Protein AF-A0ABD6DL73-F1 (afdb_monomer_lite)

Organism: NCBI:txid755306

Secondary structure (DSSP, 8-state):
--HHHHHHHHHHHHHHHHHHHHHHHHHHHHHTS-HHHHHHHHHHHHHHHTT--HHHHHHHHT--HHHHHHHHHHHHHHHHS--SSS-HHHHHHHHHHHTS---HHHHHHTSSS-HHHHHHHHHHHHHHHHHHS-GGG----S---S--SPPHHHHHHHHHHHSSHHHHHHHHHHHS-----------HHHHHHHHHHHHHHHHHHHHSEES---TTT--TTT-EE-HHHHHHHHHHHHHHHHHHHHHT-HHHHHHHHHHHHHHHHHHTT-HHHHHHHHHHHHHHHHHHHHHH-TT----TTS---HHHHHHHHHHHHHHTT---B-TTT-SBPHHHHHHHHHHHHHHHT-TT---SHHHHHHHHHHHHHHHHHHHHHTT-

pLDDT: mean 73.39, std 17.97, range [32.84, 97.62]

Radius of gyration: 24.27 Å; chains: 1; bounding box: 55×53×71 Å

Sequence (380 aa):
MTDGRETENQAMSDALEFYHNLIEKRESAREMFEFDWCLTIRKAGKMYRDGESTRNIAEELDIDRDKAEEAMTVSHLIYRDPPDDVSSRGLLAGYRFFVDNYDVEDLAADSERAAEKYKEDIQEFVGSVYQKHDVEQTDPGPPSDEYKGKSPSQVAWKTILQSDVPSALDEIVEATRVSPVELDIDFAPLIRALEKYEDEVNQALQQSIQNFDPPDSYDPDQTVVDQFAKQTGKRSLRKFIQELEELNDEPIQGFLERLHRGLGAYESGDYLLACFVFISVQDGLMTTLCIRRDEMKRGKDGYFTPQQRKTALENSYEELDREFRDLETDEVIPHLDDFLDHRDHIMHGHLDSFFDENIATIALLFLVFTLFTVLEWSNE

Structure (mmCIF, N/CA/C/O backbone):
data_AF-A0ABD6DL73-F1
#
_entry.id   AF-A0ABD6DL73-F1
#
loop_
_atom_site.group_PDB
_atom_site.id
_atom_site.type_symbol
_atom_site.label_atom_id
_atom_site.label_alt_id
_atom_site.label_comp_id
_atom_site.label_asym_id
_atom_site.label_entity_id
_atom_site.label_seq_id
_atom_site.pdbx_PDB_ins_code
_atom_site.Cartn_x
_atom_site.Cartn_y
_atom_site.Cartn_z
_atom_site.occupancy
_atom_site.B_iso_or_equiv
_atom_site.auth_seq_id
_atom_site.auth_comp_id
_atom_site.auth_asym_id
_atom_site.auth_atom_id
_atom_site.pdbx_PDB_model_num
ATOM 1 N N . MET A 1 1 ? 26.332 35.984 -1.446 1.00 44.47 1 MET A N 1
ATOM 2 C CA . MET A 1 1 ? 26.169 34.511 -1.496 1.00 44.47 1 MET A CA 1
ATOM 3 C C . MET A 1 1 ? 26.175 33.891 -0.091 1.00 44.47 1 MET A C 1
ATOM 5 O O . MET A 1 1 ? 26.685 32.796 0.084 1.00 44.47 1 MET A O 1
ATOM 9 N N . THR A 1 2 ? 25.613 34.560 0.916 1.00 45.12 2 THR A N 1
ATOM 10 C CA . THR A 1 2 ? 25.557 34.064 2.309 1.00 45.12 2 THR A CA 1
ATOM 11 C C . THR A 1 2 ? 24.128 33.975 2.852 1.00 45.12 2 THR A C 1
ATOM 13 O O . THR A 1 2 ? 23.915 33.304 3.844 1.00 45.12 2 THR A O 1
ATOM 16 N N . ASP A 1 3 ? 23.156 34.566 2.154 1.00 44.53 3 ASP A N 1
ATOM 17 C CA . ASP A 1 3 ? 21.773 34.753 2.623 1.00 44.53 3 ASP A CA 1
ATOM 18 C C . ASP A 1 3 ? 20.882 33.499 2.449 1.00 44.53 3 ASP A C 1
ATOM 20 O O . ASP A 1 3 ? 19.989 33.244 3.246 1.00 44.53 3 ASP A O 1
ATOM 24 N N . GLY A 1 4 ? 21.166 32.654 1.445 1.00 35.94 4 GLY A N 1
ATOM 25 C CA . GLY A 1 4 ? 20.386 31.431 1.170 1.00 35.94 4 GLY A CA 1
ATOM 26 C C . GLY A 1 4 ? 20.707 30.236 2.079 1.00 35.94 4 GLY A C 1
ATOM 27 O O . GLY A 1 4 ? 19.854 29.395 2.317 1.00 35.94 4 GLY A O 1
ATOM 28 N N . ARG A 1 5 ? 21.925 30.172 2.639 1.00 34.94 5 ARG A N 1
ATOM 29 C CA . ARG A 1 5 ? 22.335 29.075 3.541 1.00 34.94 5 ARG A CA 1
ATOM 30 C C . ARG A 1 5 ? 21.818 29.244 4.969 1.00 34.94 5 ARG A C 1
ATOM 32 O O . ARG A 1 5 ? 21.689 28.260 5.686 1.00 34.94 5 ARG A O 1
ATOM 39 N N . GLU A 1 6 ? 21.568 30.478 5.405 1.00 40.66 6 GLU A N 1
ATOM 40 C CA . GLU A 1 6 ? 21.002 30.747 6.735 1.00 40.66 6 GLU A CA 1
ATOM 41 C C . GLU A 1 6 ? 19.493 30.465 6.765 1.00 40.66 6 GLU A C 1
ATOM 43 O O . GLU A 1 6 ? 18.989 29.962 7.765 1.00 40.66 6 GLU A O 1
ATOM 48 N N . THR A 1 7 ? 18.789 30.686 5.650 1.00 41.81 7 THR A N 1
ATOM 49 C CA . THR A 1 7 ? 17.356 30.382 5.504 1.00 41.81 7 THR A CA 1
ATOM 50 C C . THR A 1 7 ? 17.072 28.880 5.382 1.00 41.81 7 THR A C 1
ATOM 52 O O . THR A 1 7 ? 16.156 28.394 6.040 1.00 41.81 7 THR A O 1
ATOM 55 N N . GLU A 1 8 ? 17.886 28.121 4.637 1.00 35.78 8 GLU A N 1
ATOM 56 C CA . GLU A 1 8 ? 17.782 26.648 4.567 1.00 35.78 8 GLU A CA 1
ATOM 57 C C . GLU A 1 8 ? 18.079 25.967 5.917 1.00 35.78 8 GLU A C 1
ATOM 59 O O . GLU A 1 8 ? 17.380 25.037 6.316 1.00 35.78 8 GLU A O 1
ATOM 64 N N . ASN A 1 9 ? 19.074 26.457 6.667 1.00 39.84 9 ASN A N 1
ATOM 65 C CA . ASN A 1 9 ? 19.404 25.913 7.990 1.00 39.84 9 ASN A CA 1
ATOM 66 C C . ASN A 1 9 ? 18.313 26.188 9.037 1.00 39.84 9 ASN A C 1
ATOM 68 O O . ASN A 1 9 ? 18.095 25.353 9.914 1.00 39.84 9 ASN A O 1
ATOM 72 N N . GLN A 1 10 ? 17.623 27.329 8.948 1.00 38.28 10 GLN A N 1
ATOM 73 C CA . GLN A 1 10 ? 16.503 27.646 9.836 1.00 38.28 10 GLN A CA 1
ATOM 74 C C . GLN A 1 10 ? 15.288 26.755 9.535 1.00 38.28 10 GLN A C 1
ATOM 76 O O . GLN A 1 10 ? 14.742 26.150 10.451 1.00 38.28 10 GLN A O 1
ATOM 81 N N . ALA A 1 11 ? 14.928 26.586 8.257 1.00 36.97 11 ALA A N 1
ATOM 82 C CA . ALA A 1 11 ? 13.817 25.721 7.849 1.00 36.97 11 ALA A CA 1
ATOM 83 C C . ALA A 1 11 ? 14.039 24.247 8.243 1.00 36.97 11 ALA A C 1
ATOM 85 O O . ALA A 1 11 ? 13.120 23.580 8.715 1.00 36.97 11 ALA A O 1
ATOM 86 N N . MET A 1 12 ? 15.273 23.749 8.115 1.00 35.34 12 MET A N 1
ATOM 87 C CA . MET A 1 12 ? 15.627 22.392 8.540 1.00 35.34 12 MET A CA 1
ATOM 88 C C . MET A 1 12 ? 15.600 22.227 10.070 1.00 35.34 12 MET A C 1
ATOM 90 O O . MET A 1 12 ? 15.206 21.172 10.561 1.00 35.34 12 MET A O 1
ATOM 94 N N . SER A 1 13 ? 15.967 23.265 10.831 1.00 37.75 13 SER A N 1
ATOM 95 C CA . SER A 1 13 ? 15.863 23.266 12.298 1.00 37.75 13 SER A CA 1
ATOM 96 C C . SER A 1 13 ? 14.406 23.220 12.766 1.00 37.75 13 SER A C 1
ATOM 98 O O . SER A 1 13 ? 14.068 22.406 13.623 1.00 37.75 13 SER A O 1
ATOM 100 N N . ASP A 1 14 ? 13.542 24.046 12.176 1.00 40.72 14 ASP A N 1
ATOM 101 C CA . ASP A 1 14 ? 12.122 24.117 12.532 1.00 40.72 14 ASP A CA 1
ATOM 102 C C . ASP A 1 14 ? 11.393 22.802 12.165 1.00 40.72 14 ASP A C 1
ATOM 104 O O . ASP A 1 14 ? 10.555 22.310 12.924 1.00 40.72 14 ASP A O 1
ATOM 108 N N . ALA A 1 15 ? 11.764 22.169 11.043 1.00 37.34 15 ALA A N 1
ATOM 109 C CA . ALA A 1 15 ? 11.244 20.860 10.637 1.00 37.34 15 ALA A CA 1
ATOM 110 C C . ALA A 1 15 ? 11.675 19.721 11.580 1.00 37.34 15 ALA A C 1
ATOM 112 O O . ALA A 1 15 ? 10.872 18.838 11.893 1.00 37.34 15 ALA A O 1
ATOM 113 N N . LEU A 1 16 ? 12.922 19.741 12.064 1.00 39.66 16 LEU A N 1
ATOM 114 C CA . LEU A 1 16 ? 13.412 18.765 13.043 1.00 39.66 16 LEU A CA 1
ATOM 115 C C . LEU A 1 16 ? 12.716 18.925 14.399 1.00 39.66 16 LEU A C 1
ATOM 117 O O . LEU A 1 16 ? 12.343 17.923 15.006 1.00 39.66 16 LEU A O 1
ATOM 121 N N . GLU A 1 17 ? 12.499 20.158 14.860 1.00 44.00 17 GLU A N 1
ATOM 122 C CA . GLU A 1 17 ? 11.768 20.430 16.104 1.00 44.00 17 GLU A CA 1
ATOM 123 C C . GLU A 1 17 ? 10.303 19.977 16.003 1.00 44.00 17 GLU A C 1
ATOM 125 O O . GLU A 1 17 ? 9.784 19.318 16.905 1.00 44.00 17 GLU A O 1
ATOM 130 N N . PHE A 1 18 ? 9.652 20.234 14.866 1.00 43.88 18 PHE A N 1
ATOM 131 C CA . PHE A 1 18 ? 8.312 19.724 14.582 1.00 43.88 18 PHE A CA 1
ATOM 132 C C . PHE A 1 18 ? 8.256 18.186 14.591 1.00 43.88 18 PHE A C 1
ATOM 134 O O . PHE A 1 18 ? 7.374 17.601 15.221 1.00 43.88 18 PHE A O 1
ATOM 141 N N . TYR A 1 19 ? 9.220 17.523 13.947 1.00 43.94 19 TYR A N 1
ATOM 142 C CA . TYR A 1 19 ? 9.300 16.062 13.907 1.00 43.94 19 TYR A CA 1
ATOM 143 C C . TYR A 1 19 ? 9.552 15.449 15.293 1.00 43.94 19 TYR A C 1
ATOM 145 O O . TYR A 1 19 ? 8.914 14.459 15.653 1.00 43.94 19 TYR A O 1
ATOM 153 N N . HIS A 1 20 ? 10.421 16.060 16.103 1.00 48.78 20 HIS A N 1
ATOM 154 C CA . HIS A 1 20 ? 10.656 15.637 17.485 1.00 48.78 20 HIS A CA 1
ATOM 155 C C . HIS A 1 20 ? 9.397 15.763 18.346 1.00 48.78 20 HIS A C 1
ATOM 157 O O . HIS A 1 20 ? 9.026 14.798 19.012 1.00 48.78 20 HIS A O 1
ATOM 163 N N . ASN A 1 21 ? 8.686 16.890 18.259 1.00 58.81 21 ASN A N 1
ATOM 164 C CA . ASN A 1 21 ? 7.428 17.090 18.980 1.00 58.81 21 ASN A CA 1
ATOM 165 C C . ASN A 1 21 ? 6.355 16.063 18.572 1.00 58.81 21 ASN A C 1
ATOM 167 O O . ASN A 1 21 ? 5.591 15.593 19.416 1.00 58.81 21 ASN A O 1
ATOM 171 N N . LEU A 1 22 ? 6.303 15.677 17.291 1.00 55.81 22 LEU A N 1
ATOM 172 C CA . LEU A 1 22 ? 5.407 14.618 16.820 1.00 55.81 22 LEU A CA 1
ATOM 173 C C . LEU A 1 22 ? 5.773 13.243 17.388 1.00 55.81 22 LEU A C 1
ATOM 175 O O . LEU A 1 22 ? 4.876 12.496 17.773 1.00 55.81 22 LEU A O 1
ATOM 179 N N . ILE A 1 23 ? 7.062 12.896 17.446 1.00 55.19 23 ILE A N 1
ATOM 180 C CA . ILE A 1 23 ? 7.509 11.627 18.038 1.00 55.19 23 ILE A CA 1
ATOM 181 C C . ILE A 1 23 ? 7.172 11.585 19.527 1.00 55.19 23 ILE A C 1
ATOM 183 O O . ILE A 1 23 ? 6.545 10.625 19.966 1.00 55.19 23 ILE A O 1
ATOM 187 N N . GLU A 1 24 ? 7.509 12.633 20.282 1.00 68.31 24 GLU A N 1
ATOM 188 C CA . GLU A 1 24 ? 7.240 12.693 21.724 1.00 68.31 24 GLU A CA 1
ATOM 189 C C . GLU A 1 24 ? 5.742 12.587 22.026 1.00 68.31 24 GLU A C 1
ATOM 191 O O . GLU A 1 24 ? 5.331 11.846 22.921 1.00 68.31 24 GLU A O 1
ATOM 196 N N . LYS A 1 25 ? 4.896 13.266 21.240 1.00 70.31 25 LYS A N 1
ATOM 197 C CA . LYS A 1 25 ? 3.440 13.178 21.391 1.00 70.31 25 LYS A CA 1
ATOM 198 C C . LYS A 1 25 ? 2.923 11.755 21.160 1.00 70.31 25 LYS A C 1
ATOM 200 O O . LYS A 1 25 ? 2.044 11.300 21.896 1.00 70.31 25 LYS A O 1
ATOM 205 N N . ARG A 1 26 ? 3.477 11.048 20.170 1.00 70.25 26 ARG A N 1
ATOM 206 C CA . ARG A 1 26 ? 3.106 9.664 19.835 1.00 70.25 26 ARG A CA 1
ATOM 207 C C . ARG A 1 26 ? 3.582 8.663 20.875 1.00 70.25 26 ARG A C 1
ATOM 209 O O . ARG A 1 26 ? 2.813 7.784 21.250 1.00 70.25 26 ARG A O 1
ATOM 216 N N . GLU A 1 27 ? 4.816 8.788 21.351 1.00 73.19 27 GLU A N 1
ATOM 217 C CA . GLU A 1 27 ? 5.328 7.953 22.442 1.00 73.19 27 GLU A CA 1
ATOM 218 C C . GLU A 1 27 ? 4.500 8.171 23.710 1.00 73.19 27 GLU A C 1
ATOM 220 O O . GLU A 1 27 ? 4.010 7.206 24.293 1.00 73.19 27 GLU A O 1
ATOM 225 N N . SER A 1 28 ? 4.194 9.428 24.048 1.00 80.94 28 SER A N 1
ATOM 226 C CA . SER A 1 28 ? 3.302 9.750 25.163 1.00 80.94 28 SER A CA 1
ATOM 227 C C . SER A 1 28 ? 1.902 9.149 24.995 1.00 80.94 28 SER A C 1
ATOM 229 O O . SER A 1 28 ? 1.341 8.661 25.973 1.00 80.94 28 SER A O 1
ATOM 231 N N . ALA A 1 29 ? 1.338 9.152 23.781 1.00 79.94 29 ALA A N 1
ATOM 232 C CA . ALA A 1 29 ? 0.045 8.524 23.503 1.00 79.94 29 ALA A CA 1
ATOM 233 C C . ALA A 1 29 ? 0.084 7.000 23.702 1.00 79.94 29 ALA A C 1
ATOM 235 O O . ALA A 1 29 ? -0.833 6.435 24.292 1.00 79.94 29 ALA A O 1
ATOM 236 N N . ARG A 1 30 ? 1.160 6.341 23.259 1.00 83.94 30 ARG A N 1
ATOM 237 C CA . ARG A 1 30 ? 1.352 4.887 23.390 1.00 83.94 30 ARG A CA 1
ATOM 238 C C . ARG A 1 30 ? 1.518 4.438 24.836 1.00 83.94 30 ARG A C 1
ATOM 240 O O . ARG A 1 30 ? 0.962 3.419 25.224 1.00 83.94 30 ARG A O 1
ATOM 247 N N . GLU A 1 31 ? 2.278 5.192 25.622 1.00 88.00 31 GLU A N 1
ATOM 248 C CA . GLU A 1 31 ? 2.600 4.849 27.013 1.00 88.00 31 GLU A CA 1
ATOM 249 C C . GLU A 1 31 ? 1.480 5.200 28.001 1.00 88.00 31 GLU A C 1
ATOM 251 O O . GLU A 1 31 ? 1.547 4.840 29.175 1.00 88.00 31 GLU A O 1
ATOM 256 N N . MET A 1 32 ? 0.443 5.907 27.543 1.00 86.12 32 MET A N 1
ATOM 257 C CA . MET A 1 32 ? -0.616 6.422 28.408 1.00 86.12 32 MET A CA 1
ATOM 258 C C . MET A 1 32 ? -1.455 5.303 29.041 1.00 86.12 32 MET A C 1
ATOM 260 O O . MET A 1 32 ? -1.882 5.429 30.189 1.00 86.12 32 MET A O 1
ATOM 264 N N . PHE A 1 33 ? -1.671 4.204 28.309 1.00 90.12 33 PHE A N 1
ATOM 265 C CA . PHE A 1 33 ? -2.493 3.083 28.758 1.00 90.12 33 PHE A CA 1
ATOM 266 C C . PHE A 1 33 ? -1.970 1.744 28.250 1.00 90.12 33 PHE A C 1
ATOM 268 O O . PHE A 1 33 ? -1.489 1.625 27.127 1.00 90.12 33 PHE A O 1
ATOM 275 N N . GLU A 1 34 ? -2.165 0.704 29.055 1.00 94.06 34 GLU A N 1
ATOM 276 C CA . GLU A 1 34 ? -1.933 -0.681 28.650 1.00 94.06 34 GLU A CA 1
ATOM 277 C C . GLU A 1 34 ? -2.995 -1.158 27.647 1.00 94.06 34 GLU A C 1
ATOM 279 O O . GLU A 1 34 ? -4.147 -0.712 27.660 1.00 94.06 34 GLU A O 1
ATOM 284 N N . PHE A 1 35 ? -2.635 -2.120 26.797 1.00 94.88 35 PHE A N 1
ATOM 285 C CA . PHE A 1 35 ? -3.541 -2.661 25.781 1.00 94.88 35 PHE A CA 1
ATOM 286 C C . PHE A 1 35 ? -4.831 -3.269 26.372 1.00 94.88 35 PHE A C 1
ATOM 288 O O . PHE A 1 35 ? -5.902 -3.165 25.771 1.00 94.88 35 PHE A O 1
ATOM 295 N N . ASP A 1 36 ? -4.774 -3.823 27.586 1.00 96.38 36 ASP A N 1
ATOM 296 C CA . ASP A 1 36 ? -5.950 -4.354 28.294 1.00 96.38 36 ASP A CA 1
ATOM 297 C C . ASP A 1 36 ? -7.034 -3.286 28.530 1.00 96.38 36 ASP A C 1
ATOM 299 O O . ASP A 1 36 ? -8.236 -3.579 28.508 1.00 96.38 36 ASP A O 1
ATOM 303 N N . TRP A 1 37 ? -6.636 -2.021 28.685 1.00 96.88 37 TRP A N 1
ATOM 304 C CA . TRP A 1 37 ? -7.586 -0.916 28.772 1.00 96.88 37 TRP A CA 1
ATOM 305 C C . TRP A 1 37 ? -8.285 -0.665 27.431 1.00 96.88 37 TRP A C 1
ATOM 307 O O . TRP A 1 37 ? -9.498 -0.467 27.393 1.00 96.88 37 TRP A O 1
ATOM 317 N N . CYS A 1 38 ? -7.564 -0.784 26.313 1.00 96.94 38 CYS A N 1
ATOM 318 C CA . CYS A 1 38 ? -8.139 -0.670 24.968 1.00 96.94 38 CYS A CA 1
ATOM 319 C C . CYS A 1 38 ? -9.187 -1.769 24.704 1.00 96.94 38 CYS A C 1
ATOM 321 O O . CYS A 1 38 ? -10.255 -1.495 24.150 1.00 96.94 38 CYS A O 1
ATOM 323 N N . LEU A 1 39 ? -8.927 -3.002 25.162 1.00 96.31 39 LEU A N 1
ATOM 324 C CA . LEU A 1 39 ? -9.904 -4.099 25.139 1.00 96.31 39 LEU A CA 1
ATOM 325 C C . LEU A 1 39 ? -11.144 -3.780 25.984 1.00 96.31 39 LEU A C 1
ATOM 327 O O . LEU A 1 39 ? -12.270 -4.058 25.562 1.00 96.31 39 LEU A O 1
ATOM 331 N N . THR A 1 40 ? -10.942 -3.189 27.161 1.00 97.62 40 THR A N 1
ATOM 332 C CA . THR A 1 40 ? -12.027 -2.773 28.061 1.0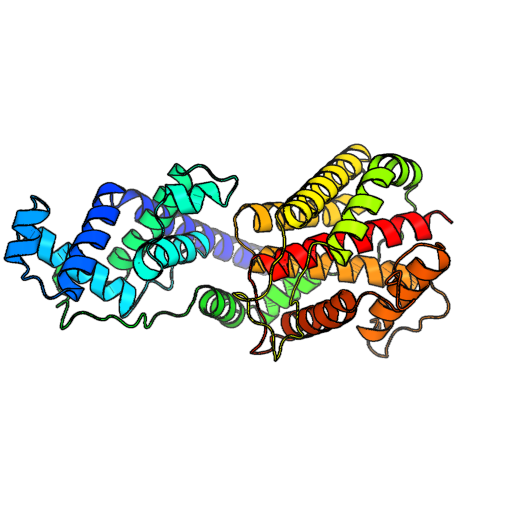0 97.62 40 THR A CA 1
ATOM 333 C C . THR A 1 40 ? -12.912 -1.715 27.398 1.00 97.62 40 THR A C 1
ATOM 335 O O . THR A 1 40 ? -14.128 -1.895 27.347 1.00 97.62 40 THR A O 1
ATOM 338 N N . ILE A 1 41 ? -12.316 -0.686 26.782 1.00 97.06 41 ILE A N 1
ATOM 339 C CA . ILE A 1 41 ? -13.023 0.337 25.991 1.00 97.06 41 ILE A CA 1
ATOM 340 C C . ILE A 1 41 ? -13.850 -0.305 24.875 1.00 97.06 41 ILE A C 1
ATOM 342 O O . ILE A 1 41 ? -15.034 -0.000 24.724 1.00 97.06 41 ILE A O 1
ATOM 346 N N . ARG A 1 42 ? -13.256 -1.226 24.103 1.00 95.69 42 ARG A N 1
ATOM 347 C CA . ARG A 1 42 ? -13.945 -1.886 22.983 1.00 95.69 42 ARG A CA 1
ATOM 348 C C . ARG A 1 42 ? -15.173 -2.663 23.461 1.00 95.69 42 ARG A C 1
ATOM 350 O O . ARG A 1 42 ? -16.248 -2.531 22.873 1.00 95.69 42 ARG A O 1
ATOM 357 N N . LYS A 1 43 ? -15.031 -3.445 24.537 1.00 95.94 43 LYS A N 1
ATOM 358 C CA . LYS A 1 43 ? -16.126 -4.237 25.120 1.00 95.94 43 LYS A CA 1
ATOM 359 C C . LYS A 1 43 ? -17.222 -3.350 25.709 1.00 95.94 43 LYS A C 1
ATOM 361 O O . LYS A 1 43 ? -18.387 -3.550 25.372 1.00 95.94 43 LYS A O 1
ATOM 366 N N . ALA A 1 44 ? -16.856 -2.352 26.516 1.00 95.94 44 ALA A N 1
ATOM 367 C CA . ALA A 1 44 ? -17.800 -1.401 27.104 1.00 95.94 44 ALA A CA 1
ATOM 368 C C . ALA A 1 44 ? -18.602 -0.665 26.024 1.00 95.94 44 ALA A C 1
ATOM 370 O O . ALA A 1 44 ? -19.825 -0.581 26.100 1.00 95.94 44 ALA A O 1
ATOM 371 N N . GLY A 1 45 ? -17.924 -0.204 24.970 1.00 93.56 45 GLY A N 1
ATOM 372 C CA . GLY A 1 45 ? -18.553 0.445 23.826 1.00 93.56 45 GLY A CA 1
ATOM 373 C C . GLY A 1 45 ? -19.552 -0.439 23.087 1.00 93.56 45 GLY A C 1
ATOM 374 O O . GLY A 1 45 ? -20.633 0.025 22.730 1.00 93.56 45 GLY A O 1
ATOM 375 N N . LYS A 1 46 ? -19.218 -1.719 22.883 1.00 93.00 46 LYS A N 1
ATOM 376 C CA . LYS A 1 46 ? -20.129 -2.689 22.265 1.00 93.00 46 LYS A CA 1
ATOM 377 C C . LYS A 1 46 ? -21.376 -2.906 23.120 1.00 93.00 46 LYS A C 1
ATOM 379 O O . LYS A 1 46 ? -22.480 -2.743 22.618 1.00 93.00 46 LYS A O 1
ATOM 384 N N . MET A 1 47 ? -21.200 -3.187 24.411 1.00 94.31 47 MET A N 1
ATOM 385 C CA . MET A 1 47 ? -22.323 -3.356 25.340 1.00 94.31 47 MET A CA 1
ATOM 386 C C . MET A 1 47 ? -23.209 -2.107 25.392 1.00 94.31 47 MET A C 1
ATOM 388 O O . MET A 1 47 ? -24.433 -2.208 25.424 1.00 94.31 47 MET A O 1
ATOM 392 N N . TYR A 1 48 ? -22.599 -0.920 25.356 1.00 92.81 48 TYR A N 1
ATOM 393 C CA . TYR A 1 48 ? -23.341 0.332 25.350 1.00 92.81 48 TYR A CA 1
ATOM 394 C C . TYR A 1 48 ? -24.187 0.516 24.084 1.00 92.81 48 TYR A C 1
ATOM 396 O O . TYR A 1 48 ? -25.351 0.907 24.180 1.00 92.81 48 TYR A O 1
ATOM 404 N N . ARG A 1 49 ? -23.642 0.181 22.907 1.00 89.12 49 ARG A N 1
ATOM 405 C CA . ARG A 1 49 ? -24.401 0.153 21.642 1.00 89.12 49 ARG A CA 1
ATOM 406 C C . ARG A 1 49 ? -25.529 -0.881 21.663 1.00 89.12 49 ARG A C 1
ATOM 408 O O . ARG A 1 49 ? -26.616 -0.598 21.172 1.00 89.12 49 ARG A O 1
ATOM 415 N N . ASP A 1 50 ? -25.316 -2.013 22.330 1.00 91.12 50 ASP A N 1
ATOM 416 C CA . ASP A 1 50 ? -26.334 -3.053 22.528 1.00 91.12 50 ASP A CA 1
ATOM 417 C C . ASP A 1 50 ? -27.435 -2.643 23.540 1.00 91.12 50 ASP A C 1
ATOM 419 O O . ASP A 1 50 ? -28.410 -3.371 23.740 1.00 91.12 50 ASP A O 1
ATOM 423 N N . GLY A 1 51 ? -27.329 -1.454 24.147 1.00 88.56 51 GLY A N 1
ATOM 424 C CA . GLY A 1 51 ? -28.337 -0.872 25.036 1.00 88.56 51 GLY A CA 1
ATOM 425 C C . GLY A 1 51 ? -28.152 -1.205 26.517 1.00 88.56 51 GLY A C 1
ATOM 426 O O . GLY A 1 51 ? -29.062 -0.960 27.316 1.00 88.56 51 GLY A O 1
ATOM 427 N N . GLU A 1 52 ? -26.996 -1.748 26.905 1.00 92.06 52 GLU A N 1
ATOM 428 C CA . GLU A 1 52 ? -26.690 -2.027 28.305 1.00 92.06 52 GLU A CA 1
ATOM 429 C C . GLU A 1 52 ? -26.486 -0.742 29.113 1.00 92.06 52 GLU A C 1
ATOM 431 O O . GLU A 1 52 ? -25.924 0.254 28.653 1.00 92.06 52 GLU A O 1
ATOM 436 N N . SER A 1 53 ? -26.937 -0.765 30.369 1.00 91.62 53 SER A N 1
ATOM 437 C CA . SER A 1 53 ? -26.725 0.358 31.286 1.00 91.62 53 SER A CA 1
ATOM 438 C C . SER A 1 53 ? -25.288 0.382 31.814 1.00 91.62 53 SER A C 1
ATOM 440 O O . SER A 1 53 ? -24.697 -0.673 32.038 1.00 91.62 53 SER A O 1
ATOM 442 N N . THR A 1 54 ? -24.758 1.566 32.141 1.00 92.00 54 THR A N 1
ATOM 443 C CA . THR A 1 54 ? -23.413 1.734 32.737 1.00 92.00 54 THR A CA 1
ATOM 444 C C . THR A 1 54 ? -23.184 0.830 33.949 1.00 92.00 54 THR A C 1
ATOM 446 O O . THR A 1 54 ? -22.084 0.335 34.163 1.00 92.00 54 THR A O 1
ATOM 449 N N . ARG A 1 55 ? -24.233 0.577 34.743 1.00 92.88 55 ARG A N 1
ATOM 450 C CA . ARG A 1 55 ? -24.157 -0.330 35.891 1.00 92.88 55 ARG A CA 1
ATOM 451 C C . ARG A 1 55 ? -23.894 -1.777 35.467 1.00 92.88 55 ARG A C 1
ATOM 453 O O . ARG A 1 55 ? -23.042 -2.416 36.066 1.00 92.88 55 ARG A O 1
ATOM 460 N N . ASN A 1 56 ? -24.615 -2.275 34.463 1.00 94.25 56 ASN A N 1
ATOM 461 C CA . ASN A 1 56 ? -24.425 -3.639 33.966 1.00 94.25 56 ASN A CA 1
ATOM 462 C C . ASN A 1 56 ? -23.044 -3.793 33.323 1.00 94.25 56 ASN A C 1
ATOM 464 O O . ASN A 1 56 ? -22.390 -4.806 33.521 1.00 94.25 56 ASN A O 1
ATOM 468 N N . ILE A 1 57 ? -22.586 -2.766 32.601 1.00 95.12 57 ILE A N 1
ATOM 469 C CA . ILE A 1 57 ? -21.251 -2.738 31.990 1.00 95.12 57 ILE A CA 1
ATOM 470 C C . ILE A 1 57 ? -20.162 -2.804 33.068 1.00 95.12 57 ILE A C 1
ATOM 472 O O . ILE A 1 57 ? -19.246 -3.611 32.953 1.00 95.12 57 ILE A O 1
ATOM 476 N N . ALA A 1 58 ? -20.284 -2.006 34.133 1.00 95.81 58 ALA A N 1
ATOM 477 C CA . ALA A 1 58 ? -19.361 -2.035 35.268 1.00 95.81 58 ALA A CA 1
ATOM 478 C C . ALA A 1 58 ? -19.329 -3.414 35.955 1.00 95.81 58 ALA A C 1
ATOM 480 O O . ALA A 1 58 ? -18.257 -3.939 36.239 1.00 95.81 58 ALA A O 1
ATOM 481 N N . GLU A 1 59 ? -20.503 -4.017 36.179 1.00 95.50 59 GLU A N 1
ATOM 482 C CA . GLU A 1 59 ? -20.629 -5.342 36.798 1.00 95.50 59 GLU A CA 1
ATOM 483 C C . GLU A 1 59 ? -20.038 -6.463 35.913 1.00 95.50 59 GLU A C 1
ATOM 485 O O . GLU A 1 59 ? -19.329 -7.322 36.431 1.00 95.50 59 GLU A O 1
ATOM 490 N N . GLU A 1 60 ? -20.277 -6.453 34.596 1.00 96.38 60 GLU A N 1
ATOM 491 C CA . GLU A 1 60 ? -19.790 -7.488 33.662 1.00 96.38 60 GLU A CA 1
ATOM 492 C C . GLU A 1 60 ? -18.280 -7.388 33.396 1.00 96.38 60 GLU A C 1
ATOM 494 O O . GLU A 1 60 ? -17.601 -8.403 33.238 1.00 96.38 60 GLU A O 1
ATOM 499 N N . LEU A 1 61 ? -17.744 -6.166 33.336 1.00 95.69 61 LEU A N 1
ATOM 500 C CA . LEU A 1 61 ? -16.320 -5.924 33.090 1.00 95.69 61 LEU A CA 1
ATOM 501 C C . LEU A 1 61 ? -15.474 -5.923 34.372 1.00 95.69 61 LEU A C 1
ATOM 503 O O . LEU A 1 61 ? -14.257 -5.789 34.270 1.00 95.69 61 LEU A O 1
ATOM 507 N N . ASP A 1 62 ? -16.094 -6.092 35.545 1.00 96.62 62 ASP A N 1
ATOM 508 C CA . ASP A 1 62 ? -15.450 -6.038 36.868 1.00 96.62 62 ASP A CA 1
ATOM 509 C C . ASP A 1 62 ? -14.632 -4.748 37.082 1.00 96.62 62 ASP A C 1
ATOM 511 O O . ASP A 1 62 ? -13.499 -4.754 37.564 1.00 96.62 62 ASP A O 1
ATOM 515 N N . ILE A 1 63 ? -15.220 -3.614 36.693 1.00 96.62 63 ILE A N 1
ATOM 516 C CA . ILE A 1 63 ? -14.646 -2.272 36.862 1.00 96.62 63 ILE A CA 1
ATOM 517 C C . ILE A 1 63 ? -15.604 -1.382 37.649 1.00 96.62 63 ILE A C 1
ATOM 519 O O . ILE A 1 63 ? -16.799 -1.657 37.762 1.00 96.62 63 ILE A O 1
ATOM 523 N N . ASP A 1 64 ? -15.094 -0.291 38.216 1.00 96.50 64 ASP A N 1
ATOM 524 C CA . ASP A 1 64 ? -15.971 0.682 38.854 1.00 96.50 64 ASP A CA 1
ATOM 525 C C . ASP A 1 64 ? -16.820 1.446 37.823 1.00 96.50 64 ASP A C 1
ATOM 527 O O . ASP A 1 64 ? -16.576 1.439 36.613 1.00 96.50 64 ASP A O 1
ATOM 531 N N . ARG A 1 65 ? -17.875 2.089 38.322 1.00 93.69 65 ARG A N 1
ATOM 532 C CA . ARG A 1 65 ? -18.848 2.772 37.473 1.00 93.69 65 ARG A CA 1
ATOM 533 C C . ARG A 1 65 ? -18.239 3.954 36.720 1.00 93.69 65 ARG A C 1
ATOM 535 O O . ARG A 1 65 ? -18.641 4.182 35.582 1.00 93.69 65 ARG A O 1
ATOM 542 N N . ASP A 1 66 ? -17.302 4.666 37.335 1.00 93.88 66 ASP A N 1
ATOM 543 C CA . ASP A 1 66 ? -16.680 5.845 36.737 1.00 93.88 66 ASP A CA 1
ATOM 544 C C . ASP A 1 66 ? -15.774 5.399 35.576 1.00 93.88 66 ASP A C 1
ATOM 546 O O . ASP A 1 66 ? -15.817 5.973 34.492 1.00 93.88 66 ASP A O 1
ATOM 550 N N . LYS A 1 67 ? -15.054 4.282 35.743 1.00 95.31 67 LYS A N 1
ATOM 551 C CA . LYS A 1 67 ? -14.278 3.627 34.681 1.00 95.31 67 LYS A CA 1
ATOM 552 C C . LYS A 1 67 ? -15.143 3.069 33.556 1.00 95.31 67 LYS A C 1
ATOM 554 O O . LYS A 1 67 ? -14.749 3.152 32.395 1.00 95.31 67 LYS A O 1
ATOM 559 N N . ALA A 1 68 ? -16.313 2.513 33.867 1.00 95.31 68 ALA A N 1
ATOM 560 C CA . ALA A 1 68 ? -17.255 2.081 32.838 1.00 95.31 68 ALA A CA 1
ATOM 561 C C . ALA A 1 68 ? -17.769 3.271 32.014 1.00 95.31 68 ALA A C 1
ATOM 563 O O . ALA A 1 68 ? -17.827 3.184 30.790 1.00 95.31 68 ALA A O 1
ATOM 564 N N . GLU A 1 69 ? -18.096 4.385 32.673 1.00 94.56 69 GLU A N 1
ATOM 565 C CA . GLU A 1 69 ? -18.516 5.624 32.014 1.00 94.56 69 GLU A CA 1
ATOM 566 C C . GLU A 1 69 ? -17.394 6.199 31.138 1.00 94.56 69 GLU A C 1
ATOM 568 O O . GLU A 1 69 ? -17.625 6.475 29.964 1.00 94.56 69 GLU A O 1
ATOM 573 N N . GLU A 1 70 ? -16.161 6.251 31.644 1.00 95.44 70 GLU A N 1
ATOM 574 C CA . GLU A 1 70 ? -14.974 6.653 30.881 1.00 95.44 70 GLU A CA 1
ATOM 575 C C . GLU A 1 70 ? -14.781 5.783 29.626 1.00 95.44 70 GLU A C 1
ATOM 577 O O . GLU A 1 70 ? -14.665 6.298 28.513 1.00 95.44 70 GLU A O 1
ATOM 582 N N . ALA A 1 71 ? -14.812 4.455 29.777 1.00 96.19 71 ALA A N 1
ATOM 583 C CA . ALA A 1 71 ? -14.641 3.512 28.675 1.00 96.19 71 ALA A CA 1
ATOM 584 C C . ALA A 1 71 ? -15.732 3.668 27.597 1.00 96.19 71 ALA A C 1
ATOM 586 O O . ALA A 1 71 ? -15.449 3.625 26.395 1.00 96.19 71 ALA A O 1
ATOM 587 N N . MET A 1 72 ? -16.978 3.895 28.021 1.00 94.50 72 MET A N 1
ATOM 588 C CA . MET A 1 72 ? -18.098 4.189 27.127 1.00 94.50 72 MET A CA 1
ATOM 589 C C . MET A 1 72 ? -17.893 5.508 26.377 1.00 94.50 72 MET A C 1
ATOM 591 O O . MET A 1 72 ? -18.089 5.551 25.161 1.00 94.50 72 MET A O 1
ATOM 595 N N . THR A 1 73 ? -17.463 6.562 27.074 1.00 94.44 73 THR A N 1
ATOM 596 C CA . THR A 1 73 ? -17.184 7.881 26.493 1.00 94.44 73 THR A CA 1
ATOM 597 C C . THR A 1 73 ? -16.084 7.815 25.449 1.00 94.44 73 THR A C 1
ATOM 599 O O . THR A 1 73 ? -16.269 8.316 24.340 1.00 94.44 73 THR A O 1
ATOM 602 N N . VAL A 1 74 ? -14.973 7.139 25.742 1.00 95.06 74 VAL A N 1
ATOM 603 C CA . VAL A 1 74 ? -13.887 6.964 24.770 1.00 95.06 74 VAL A CA 1
ATOM 604 C C . VAL A 1 74 ? -14.378 6.191 23.552 1.00 95.06 74 VAL A C 1
ATOM 606 O O . VAL A 1 74 ? -14.139 6.617 22.423 1.00 95.06 74 VAL A O 1
ATOM 609 N N . SER A 1 75 ? -15.122 5.094 23.743 1.00 93.69 75 SER A N 1
ATOM 610 C CA . SER A 1 75 ? -15.662 4.348 22.604 1.00 93.69 75 SER A CA 1
ATOM 611 C C . SER A 1 75 ? -16.632 5.186 21.769 1.00 93.69 75 SER A C 1
ATOM 613 O O . SER A 1 75 ? -16.586 5.119 20.541 1.00 93.69 75 SER A O 1
ATOM 615 N N . HIS A 1 76 ? -17.468 6.013 22.400 1.00 90.69 76 HIS A N 1
ATOM 616 C CA . HIS A 1 76 ? -18.337 6.947 21.688 1.00 90.69 76 HIS A CA 1
ATOM 617 C C . HIS A 1 76 ? -17.528 7.972 20.878 1.00 90.69 76 HIS A C 1
ATOM 619 O O . HIS A 1 76 ? -17.833 8.219 19.709 1.00 90.69 76 HIS A O 1
ATOM 625 N N . LEU A 1 77 ? -16.479 8.545 21.471 1.00 90.94 77 LEU A N 1
ATOM 626 C CA . LEU A 1 77 ? -15.607 9.517 20.812 1.00 90.94 77 LEU A CA 1
ATOM 627 C C . LEU A 1 77 ? -14.866 8.918 19.615 1.00 90.94 77 LEU A C 1
ATOM 629 O O . LEU A 1 77 ? -14.792 9.578 18.584 1.00 90.94 77 LEU A O 1
ATOM 633 N N . ILE A 1 78 ? -14.417 7.662 19.697 1.00 91.31 78 ILE A N 1
ATOM 634 C CA . ILE A 1 78 ? -13.807 6.951 18.561 1.00 91.31 78 ILE A CA 1
ATOM 635 C C . ILE A 1 78 ? -14.736 6.951 17.339 1.00 91.31 78 ILE A C 1
ATOM 637 O O . ILE A 1 78 ? -14.271 7.138 16.219 1.00 91.31 78 ILE A O 1
ATOM 641 N N . TYR A 1 79 ? -16.045 6.778 17.537 1.00 86.31 79 TYR A N 1
ATOM 642 C CA . TYR A 1 79 ? -17.012 6.777 16.438 1.00 86.31 79 TYR A CA 1
ATOM 643 C C . TYR A 1 79 ? -17.415 8.190 16.012 1.00 86.31 79 TYR A C 1
ATOM 645 O O . TYR A 1 79 ? -17.578 8.444 14.821 1.00 86.31 79 TYR A O 1
ATOM 653 N N . ARG A 1 80 ? -17.592 9.125 16.953 1.00 85.38 80 ARG A N 1
ATOM 654 C CA . ARG A 1 80 ? -18.128 10.462 16.651 1.00 85.38 80 ARG A CA 1
ATOM 655 C C . ARG A 1 80 ? -17.073 11.454 16.162 1.00 85.38 80 ARG A C 1
ATOM 657 O O . ARG A 1 80 ? -17.365 12.239 15.264 1.00 85.38 80 ARG A O 1
ATOM 664 N N . ASP A 1 81 ? -15.908 11.472 16.797 1.00 85.75 81 ASP A N 1
ATOM 665 C CA . ASP A 1 81 ? -14.814 12.410 16.523 1.00 85.75 81 ASP A CA 1
ATOM 666 C C . ASP A 1 81 ? -13.449 11.739 16.774 1.00 85.75 81 ASP A C 1
ATOM 668 O O . ASP A 1 81 ? -12.760 12.055 17.756 1.00 85.75 81 ASP A O 1
ATOM 672 N N . PRO A 1 82 ? -13.074 10.774 15.912 1.00 82.44 82 PRO A N 1
ATOM 673 C CA . PRO A 1 82 ? -11.817 10.048 16.036 1.00 82.44 82 PRO A CA 1
ATOM 674 C C . PRO A 1 82 ? -10.603 10.984 15.952 1.00 82.44 82 PRO A C 1
ATOM 676 O O . PRO A 1 82 ? -10.700 12.112 15.447 1.00 82.44 82 PRO A O 1
ATOM 679 N N . PRO A 1 83 ? -9.440 10.534 16.446 1.00 80.62 83 PRO A N 1
ATOM 680 C CA . PRO A 1 83 ? -8.231 11.335 16.408 1.00 80.62 83 PRO A CA 1
ATOM 681 C C . PRO A 1 83 ? -7.764 11.489 14.957 1.00 80.62 83 PRO A C 1
ATOM 683 O O . PRO A 1 83 ? -7.746 10.532 14.183 1.00 80.62 83 PRO A O 1
ATOM 686 N N . ASP A 1 84 ? -7.407 12.712 14.586 1.00 70.81 84 ASP A N 1
ATOM 687 C CA . ASP A 1 84 ? -6.839 13.075 13.285 1.00 70.81 84 ASP A CA 1
ATOM 688 C C . ASP A 1 84 ? -5.335 13.378 13.365 1.00 70.81 84 ASP A C 1
ATOM 690 O O . ASP A 1 84 ? -4.680 13.570 12.345 1.00 70.81 84 ASP A O 1
ATOM 694 N N . ASP A 1 85 ? -4.783 13.358 14.575 1.00 70.19 85 ASP A N 1
ATOM 695 C CA . ASP A 1 85 ? -3.386 13.575 14.940 1.00 70.19 85 ASP A CA 1
ATOM 696 C C . ASP A 1 85 ? -2.718 12.286 15.456 1.00 70.19 85 ASP A C 1
ATOM 698 O O . ASP A 1 85 ? -1.915 12.292 16.389 1.00 70.19 85 ASP A O 1
ATOM 702 N N . VAL A 1 86 ? -3.062 11.168 14.823 1.00 70.56 86 VAL A N 1
ATOM 703 C CA . VAL A 1 86 ? -2.478 9.838 15.030 1.00 70.56 86 VAL A CA 1
ATOM 704 C C . VAL A 1 86 ? -1.735 9.419 13.760 1.00 70.56 86 VAL A C 1
ATOM 706 O O . VAL A 1 86 ? -2.065 9.861 12.657 1.00 70.56 86 VAL A O 1
ATOM 709 N N . SER A 1 87 ? -0.724 8.558 13.871 1.00 63.88 87 SER A N 1
ATOM 710 C CA . SER 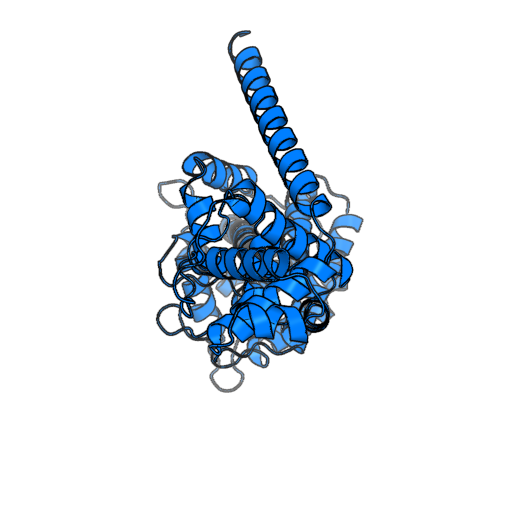A 1 87 ? -0.105 7.990 12.670 1.00 63.88 87 SER A CA 1
ATOM 711 C C . SER A 1 87 ? -1.084 7.184 11.823 1.00 63.88 87 SER A C 1
ATOM 713 O O . SER A 1 87 ? -2.021 6.583 12.342 1.00 63.88 87 SER A O 1
ATOM 715 N N . SER A 1 88 ? -0.807 7.068 10.522 1.00 60.22 88 SER A N 1
ATOM 716 C CA . SER A 1 88 ? -1.601 6.230 9.613 1.00 60.22 88 SER A CA 1
ATOM 717 C C . SER A 1 88 ? -1.729 4.784 10.107 1.00 60.22 88 SER A C 1
ATOM 719 O O . SER A 1 88 ? -2.784 4.175 9.965 1.00 60.22 88 SER A O 1
ATOM 721 N N . ARG A 1 89 ? -0.675 4.248 10.744 1.00 66.25 89 ARG A N 1
ATOM 722 C CA . ARG A 1 89 ? -0.680 2.903 11.338 1.00 66.25 89 ARG A CA 1
ATOM 723 C C . ARG A 1 89 ? -1.593 2.816 12.557 1.00 66.25 89 ARG A C 1
ATOM 725 O O . ARG A 1 89 ? -2.403 1.898 12.621 1.00 66.25 89 ARG A O 1
ATOM 732 N N . GLY A 1 90 ? -1.497 3.777 13.478 1.00 72.94 90 GLY A N 1
ATOM 733 C CA . GLY A 1 90 ? -2.391 3.856 14.634 1.00 72.94 90 GLY A CA 1
ATOM 734 C C . GLY A 1 90 ? -3.848 4.040 14.218 1.00 72.94 90 GLY A C 1
ATOM 735 O O . GLY A 1 90 ? -4.720 3.327 14.701 1.00 72.94 90 GLY A O 1
ATOM 736 N N . LEU A 1 91 ? -4.107 4.911 13.240 1.00 75.06 91 LEU A N 1
ATOM 737 C CA . LEU A 1 91 ? -5.434 5.106 12.661 1.00 75.06 91 LEU A CA 1
ATOM 738 C C . LEU A 1 91 ? -6.003 3.815 12.070 1.00 75.06 91 LEU A C 1
ATOM 740 O O . LEU A 1 91 ? -7.134 3.458 12.380 1.00 75.06 91 LEU A O 1
ATOM 744 N N . LEU A 1 92 ? -5.237 3.120 11.225 1.00 69.25 92 LEU A N 1
ATOM 745 C CA . LEU A 1 92 ? -5.690 1.894 10.571 1.00 69.25 92 LEU A CA 1
ATOM 746 C C . LEU A 1 92 ? -5.919 0.767 11.584 1.00 69.25 92 LEU A C 1
ATOM 748 O O . LEU A 1 92 ? -6.957 0.109 11.541 1.00 69.25 92 LEU A O 1
ATOM 752 N N . ALA A 1 93 ? -4.974 0.560 12.505 1.00 78.19 93 ALA A N 1
ATOM 753 C CA . ALA A 1 93 ? -5.091 -0.457 13.544 1.00 78.19 93 ALA A CA 1
ATOM 754 C C . ALA A 1 93 ? -6.278 -0.165 14.474 1.00 78.19 93 ALA A C 1
ATOM 756 O O . ALA A 1 93 ? -7.082 -1.054 14.740 1.00 78.19 93 ALA A O 1
ATOM 757 N N . GLY A 1 94 ? -6.438 1.090 14.905 1.00 83.88 94 GLY A N 1
ATOM 758 C CA . GLY A 1 94 ? -7.563 1.538 15.719 1.00 83.88 94 GLY A CA 1
ATOM 759 C C . GLY A 1 94 ? -8.905 1.394 15.004 1.00 83.88 94 GLY A C 1
ATOM 760 O O . GLY A 1 94 ? -9.850 0.865 15.586 1.00 83.88 94 GLY A O 1
ATOM 761 N N . TYR A 1 95 ? -8.985 1.790 13.731 1.00 79.69 95 TYR A N 1
ATOM 762 C CA . TYR A 1 95 ? -10.184 1.617 12.910 1.00 79.69 95 TYR A CA 1
ATOM 763 C C . TYR A 1 95 ? -10.576 0.140 12.807 1.00 79.69 95 TYR A C 1
ATOM 765 O O . TYR A 1 95 ? -11.673 -0.228 13.220 1.00 79.69 95 TYR A O 1
ATOM 773 N N . ARG A 1 96 ? -9.663 -0.730 12.358 1.00 79.56 96 ARG A N 1
ATOM 774 C CA . ARG A 1 96 ? -9.966 -2.161 12.198 1.00 79.56 96 ARG A CA 1
ATOM 775 C C . ARG A 1 96 ? -10.329 -2.833 13.523 1.00 79.56 96 ARG A C 1
ATOM 777 O O . ARG A 1 96 ? -11.223 -3.672 13.575 1.00 79.56 96 ARG A O 1
ATOM 784 N N . PHE A 1 97 ? -9.670 -2.439 14.610 1.00 88.12 97 PHE A N 1
ATOM 785 C CA . PHE A 1 97 ? -9.929 -3.001 15.931 1.00 88.12 97 PHE A CA 1
ATOM 786 C C . PHE A 1 97 ? -11.281 -2.558 16.513 1.00 88.12 97 PHE A C 1
ATOM 788 O O . PHE A 1 97 ? -12.054 -3.391 16.984 1.00 88.12 97 PHE A O 1
ATOM 795 N N . PHE A 1 98 ? -11.597 -1.258 16.497 1.00 87.00 98 PHE A N 1
ATOM 796 C CA . PHE A 1 98 ? -12.808 -0.727 17.138 1.00 87.00 98 PHE A CA 1
ATOM 797 C C . PHE A 1 98 ? -14.049 -0.729 16.243 1.00 87.00 98 PHE A C 1
ATOM 799 O O . PHE A 1 98 ? -15.160 -0.813 16.775 1.00 87.00 98 PHE A O 1
ATOM 806 N N . VAL A 1 99 ? -13.875 -0.593 14.927 1.00 81.62 99 VAL A N 1
ATOM 807 C CA . VAL A 1 99 ? -14.958 -0.449 13.941 1.00 81.62 99 VAL A CA 1
ATOM 808 C C . VAL A 1 99 ? -15.203 -1.777 13.231 1.00 81.62 99 VAL A C 1
ATOM 810 O O . VAL A 1 99 ? -16.288 -2.340 13.375 1.00 81.62 99 VAL A O 1
ATOM 813 N N . ASP A 1 100 ? -14.181 -2.341 12.582 1.00 77.44 100 ASP A N 1
ATOM 814 C CA . ASP A 1 100 ? -14.323 -3.599 11.823 1.00 77.44 100 ASP A CA 1
ATOM 815 C C . ASP A 1 100 ? -14.322 -4.851 12.716 1.00 77.44 100 ASP A C 1
ATOM 817 O O . ASP A 1 100 ? -14.613 -5.953 12.260 1.00 77.44 100 ASP A O 1
ATOM 821 N N . ASN A 1 101 ? -14.045 -4.684 14.011 1.00 81.31 101 ASN A N 1
ATOM 822 C CA . ASN A 1 101 ? -14.007 -5.746 15.014 1.00 81.31 101 ASN A CA 1
ATOM 823 C C . ASN A 1 101 ? -12.958 -6.848 14.773 1.00 81.31 101 ASN A C 1
ATOM 825 O O . ASN A 1 101 ? -13.161 -7.977 15.220 1.00 81.31 101 ASN A O 1
ATOM 829 N N . TYR A 1 102 ? -11.822 -6.516 14.167 1.00 81.38 102 TYR A N 1
ATOM 830 C CA . TYR A 1 102 ? -10.680 -7.429 14.079 1.00 81.38 102 TYR A CA 1
ATOM 831 C C . TYR A 1 102 ? -9.992 -7.573 15.438 1.00 81.38 102 TYR A C 1
ATOM 833 O O . TYR A 1 102 ? -9.824 -6.586 16.163 1.00 81.38 102 TYR A O 1
ATOM 841 N N . ASP A 1 103 ? -9.557 -8.785 15.779 1.00 88.00 103 ASP A N 1
ATOM 842 C CA . ASP A 1 103 ? -8.671 -9.000 16.920 1.00 88.00 103 ASP A CA 1
ATOM 843 C C . ASP A 1 103 ? -7.202 -8.805 16.515 1.00 88.00 103 ASP A C 1
ATOM 845 O O . ASP A 1 103 ? -6.847 -8.768 15.336 1.00 88.00 103 ASP A O 1
ATOM 849 N N . VAL A 1 104 ? -6.319 -8.623 17.500 1.00 85.81 104 VAL A N 1
ATOM 850 C CA . VAL A 1 104 ? -4.897 -8.333 17.235 1.00 85.81 104 VAL A CA 1
ATOM 851 C C . VAL A 1 104 ? -4.228 -9.495 16.511 1.00 85.81 104 VAL A C 1
ATOM 853 O O . VAL A 1 104 ? -3.361 -9.286 15.666 1.00 85.81 104 VAL A O 1
ATOM 856 N N . GLU A 1 105 ? -4.635 -10.716 16.835 1.00 84.44 105 GLU A N 1
ATOM 857 C CA . GLU A 1 105 ? -4.174 -11.937 16.196 1.00 84.44 105 GLU A CA 1
ATOM 858 C C . GLU A 1 105 ? -4.573 -11.983 14.720 1.00 84.44 105 GLU A C 1
ATOM 860 O O . GLU A 1 105 ? -3.746 -12.388 13.908 1.00 84.44 105 GLU A O 1
ATOM 865 N N . ASP A 1 106 ? -5.770 -11.509 14.362 1.00 73.38 106 ASP A N 1
ATOM 866 C CA . ASP A 1 106 ? -6.220 -11.428 12.967 1.00 73.38 106 ASP A CA 1
ATOM 867 C C . ASP A 1 106 ? -5.412 -10.369 12.205 1.00 73.38 106 ASP A C 1
ATOM 869 O O . ASP A 1 106 ? -4.884 -10.629 11.126 1.00 73.38 106 ASP A O 1
ATOM 873 N N . LEU A 1 107 ? -5.210 -9.195 12.818 1.00 71.56 107 LEU A N 1
ATOM 874 C CA . LEU A 1 107 ? -4.368 -8.130 12.256 1.00 71.56 107 LEU A CA 1
ATOM 875 C C . LEU A 1 107 ? -2.915 -8.584 12.045 1.00 71.56 107 LEU A C 1
ATOM 877 O O . LEU A 1 107 ? -2.260 -8.170 11.088 1.00 71.56 107 LEU A O 1
ATOM 881 N N . ALA A 1 108 ? -2.403 -9.425 12.944 1.00 71.12 108 ALA A N 1
ATOM 882 C CA . ALA A 1 108 ? -1.063 -9.985 12.855 1.00 71.12 108 ALA A CA 1
ATOM 883 C C . ALA A 1 108 ? -0.977 -11.157 11.869 1.00 71.12 108 ALA A C 1
ATOM 885 O O . ALA A 1 108 ? 0.058 -11.314 11.234 1.00 71.12 108 ALA A O 1
ATOM 886 N N . ALA A 1 109 ? -2.027 -11.968 11.719 1.00 61.78 109 ALA A N 1
ATOM 887 C CA . ALA A 1 109 ? -2.049 -13.107 10.800 1.00 61.78 109 ALA A CA 1
ATOM 888 C C . ALA A 1 109 ? -1.935 -12.669 9.332 1.00 61.78 109 ALA A C 1
ATOM 890 O O . ALA A 1 109 ? -1.279 -13.345 8.538 1.00 61.78 109 ALA A O 1
ATOM 891 N N . ASP A 1 110 ? -2.504 -11.508 9.009 1.00 48.50 110 ASP A N 1
ATOM 892 C CA . ASP A 1 110 ? -2.469 -10.914 7.673 1.00 48.50 110 ASP A CA 1
ATOM 893 C C . ASP A 1 110 ? -1.216 -10.046 7.424 1.00 48.50 110 ASP A C 1
ATOM 895 O O . ASP A 1 110 ? -1.114 -9.371 6.399 1.00 48.50 110 ASP A O 1
ATOM 899 N N . SER A 1 111 ? -0.228 -10.047 8.333 1.00 53.09 111 SER A N 1
ATOM 900 C CA . SER A 1 111 ? 1.004 -9.259 8.184 1.00 53.09 111 SER A CA 1
ATOM 901 C C . SER A 1 111 ? 2.267 -9.982 8.674 1.00 53.09 111 SER A C 1
ATOM 903 O O . SER A 1 111 ? 2.221 -10.966 9.402 1.00 53.09 111 SER A O 1
ATOM 905 N N . GLU A 1 112 ? 3.448 -9.470 8.309 1.00 53.50 112 GLU A N 1
ATOM 906 C CA . GLU A 1 112 ? 4.723 -9.938 8.887 1.00 53.50 112 GLU A CA 1
ATOM 907 C C . GLU A 1 112 ? 5.046 -9.257 10.237 1.00 53.50 112 GLU A C 1
ATOM 909 O O . GLU A 1 112 ? 6.097 -9.506 10.835 1.00 53.50 112 GLU A O 1
ATOM 914 N N . ARG A 1 113 ? 4.165 -8.379 10.742 1.00 60.38 113 ARG A N 1
ATOM 915 C CA . ARG A 1 113 ? 4.388 -7.643 11.993 1.00 60.38 113 ARG A CA 1
ATOM 916 C C . ARG A 1 113 ? 3.946 -8.476 13.192 1.00 60.38 113 ARG A C 1
ATOM 918 O O . ARG A 1 113 ? 2.878 -9.076 13.215 1.00 60.38 113 ARG A O 1
ATOM 925 N N . ALA A 1 114 ? 4.755 -8.445 14.250 1.00 74.19 114 ALA A N 1
ATOM 926 C CA . ALA A 1 114 ? 4.383 -9.055 15.520 1.00 74.19 114 ALA A CA 1
ATOM 927 C C . ALA A 1 114 ? 3.112 -8.402 16.092 1.00 74.19 114 ALA A C 1
ATOM 929 O O . ALA A 1 114 ? 2.987 -7.176 16.067 1.00 74.19 114 ALA A O 1
ATOM 930 N N . ALA A 1 115 ? 2.232 -9.209 16.692 1.00 82.81 115 ALA A N 1
ATOM 931 C CA . ALA A 1 115 ? 1.016 -8.769 17.386 1.00 82.81 115 ALA A CA 1
ATOM 932 C C . ALA A 1 115 ? 1.255 -7.585 18.340 1.00 82.81 115 ALA A C 1
ATOM 934 O O . ALA A 1 115 ? 0.458 -6.653 18.406 1.00 82.81 115 ALA A O 1
ATOM 935 N N . GLU A 1 116 ? 2.402 -7.567 19.020 1.00 85.38 116 GLU A N 1
ATOM 936 C CA . GLU A 1 116 ? 2.770 -6.496 19.948 1.00 85.38 116 GLU A CA 1
ATOM 937 C C . GLU A 1 116 ? 2.842 -5.117 19.282 1.00 85.38 116 GLU A C 1
ATOM 939 O O . GLU A 1 116 ? 2.472 -4.112 19.879 1.00 85.38 116 GLU A O 1
ATOM 944 N N . LYS A 1 117 ? 3.230 -5.059 18.005 1.00 83.06 117 LYS A N 1
ATOM 945 C CA . LYS A 1 117 ? 3.264 -3.804 17.254 1.00 83.06 117 LYS A CA 1
ATOM 946 C C . LYS A 1 117 ? 1.877 -3.265 16.921 1.00 83.06 117 LYS A C 1
ATOM 948 O O . LYS A 1 117 ? 1.721 -2.051 16.853 1.00 83.06 117 LYS A O 1
ATOM 953 N N . TYR A 1 118 ? 0.882 -4.131 16.752 1.00 82.06 118 TYR A N 1
ATOM 954 C CA . TYR A 1 118 ? -0.506 -3.695 16.600 1.00 82.06 118 TYR A CA 1
ATOM 955 C C . TYR A 1 118 ? -1.095 -3.214 17.920 1.00 82.06 118 TYR A C 1
ATOM 957 O O . TYR A 1 118 ? -1.850 -2.248 17.915 1.00 82.06 118 TYR A O 1
ATOM 965 N N . LYS A 1 119 ? -0.707 -3.818 19.050 1.00 91.94 119 LYS A N 1
ATOM 966 C CA . LYS A 1 119 ? -1.080 -3.299 20.372 1.00 91.94 119 LYS A CA 1
ATOM 967 C C . LYS A 1 119 ? -0.547 -1.885 20.575 1.00 91.94 119 LYS A C 1
ATOM 969 O O . LYS A 1 119 ? -1.340 -1.008 20.895 1.00 91.94 119 LYS A O 1
ATOM 974 N N . GLU A 1 120 ? 0.737 -1.655 20.284 1.00 86.62 120 GLU A N 1
ATOM 975 C CA . GLU A 1 120 ? 1.347 -0.316 20.336 1.00 86.62 120 GLU A CA 1
ATOM 976 C C . GLU A 1 120 ? 0.588 0.691 19.453 1.00 86.62 120 GLU A C 1
ATOM 978 O O . GLU A 1 120 ? 0.315 1.813 19.876 1.00 86.62 120 GLU A O 1
ATOM 983 N N . ASP A 1 121 ? 0.218 0.302 18.229 1.00 84.88 121 ASP A N 1
ATOM 984 C CA . ASP A 1 121 ? -0.502 1.180 17.300 1.00 84.88 121 ASP A CA 1
ATOM 985 C C . ASP A 1 121 ? -1.950 1.467 17.774 1.00 84.88 121 ASP A C 1
ATOM 987 O O . ASP A 1 121 ? -2.429 2.595 17.649 1.00 84.88 121 ASP A O 1
ATOM 991 N N . ILE A 1 122 ? -2.638 0.491 18.381 1.00 92.44 122 ILE A N 1
ATOM 992 C CA . ILE A 1 122 ? -3.972 0.676 18.986 1.00 92.44 122 ILE A CA 1
ATOM 993 C C . ILE A 1 122 ? -3.891 1.558 20.242 1.00 92.44 122 ILE A C 1
ATOM 995 O O . ILE A 1 122 ? -4.753 2.414 20.447 1.00 92.44 122 ILE A O 1
ATOM 999 N N . GLN A 1 123 ? -2.853 1.389 21.065 1.00 94.56 123 GLN A N 1
ATOM 1000 C CA . GLN A 1 123 ? -2.595 2.239 22.229 1.00 94.56 123 GLN A CA 1
ATOM 1001 C C . GLN A 1 123 ? -2.338 3.686 21.805 1.00 94.56 123 GLN A C 1
ATOM 1003 O O . GLN A 1 123 ? -2.927 4.589 22.390 1.00 94.56 123 GLN A O 1
ATOM 1008 N N . GLU A 1 124 ? -1.541 3.912 20.750 1.00 88.88 124 GLU A N 1
ATOM 1009 C CA . GLU A 1 124 ? -1.356 5.245 20.155 1.00 88.88 124 GLU A CA 1
ATOM 1010 C C . GLU A 1 124 ? -2.706 5.867 19.785 1.00 88.88 124 GLU A C 1
ATOM 1012 O O . GLU A 1 124 ? -2.988 7.000 20.159 1.00 88.88 124 GLU A O 1
ATOM 1017 N N . PHE A 1 125 ? -3.561 5.107 19.095 1.00 89.75 125 PHE A N 1
ATOM 1018 C CA . PHE A 1 125 ? -4.875 5.575 18.663 1.00 89.75 125 PHE A CA 1
ATOM 1019 C C . PHE A 1 125 ? -5.770 5.993 19.831 1.00 89.75 125 PHE A C 1
ATOM 1021 O O . PHE A 1 125 ? -6.336 7.086 19.816 1.00 89.75 125 PHE A O 1
ATOM 1028 N N . VAL A 1 126 ? -5.879 5.153 20.862 1.00 95.00 126 VAL A N 1
ATOM 1029 C CA . VAL A 1 126 ? -6.659 5.476 22.064 1.00 95.00 126 VAL A CA 1
ATOM 1030 C C . VAL A 1 126 ? -6.037 6.656 22.808 1.00 95.00 126 VAL A C 1
ATOM 1032 O O . VAL A 1 126 ? -6.749 7.594 23.156 1.00 95.00 126 VAL A O 1
ATOM 1035 N N . GLY A 1 127 ? -4.718 6.665 23.003 1.00 92.94 127 GLY A N 1
ATOM 1036 C CA . GLY A 1 127 ? -4.005 7.764 23.650 1.00 92.94 127 GLY A CA 1
ATOM 1037 C C . GLY A 1 127 ? -4.227 9.104 22.948 1.00 92.94 127 GLY A C 1
ATOM 1038 O O . GLY A 1 127 ? -4.461 10.109 23.616 1.00 92.94 127 GLY A O 1
ATOM 1039 N N . SER A 1 128 ? -4.258 9.128 21.613 1.00 89.75 128 SER A N 1
ATOM 1040 C CA . SER A 1 128 ? -4.590 10.332 20.842 1.00 89.75 128 SER A CA 1
ATOM 1041 C C . SER A 1 128 ? -6.023 10.821 21.099 1.00 89.75 128 SER A C 1
ATOM 1043 O O . SER A 1 128 ? -6.240 12.029 21.166 1.00 89.75 128 SER A O 1
ATOM 1045 N N . VAL A 1 129 ? -7.001 9.930 21.329 1.00 92.00 129 VAL A N 1
ATOM 1046 C CA . VAL A 1 129 ? -8.360 10.338 21.756 1.00 92.00 129 VAL A CA 1
ATOM 1047 C C . VAL A 1 129 ? -8.304 11.072 23.096 1.00 92.00 129 VAL A C 1
ATOM 1049 O O . VAL A 1 129 ? -8.895 12.142 23.221 1.00 92.00 129 VAL A O 1
ATOM 1052 N N . TYR A 1 130 ? -7.562 10.543 24.072 1.00 92.50 130 TYR A N 1
ATOM 1053 C CA . TYR A 1 130 ? -7.392 11.176 25.387 1.00 92.50 130 TYR A CA 1
ATOM 1054 C C . TYR A 1 130 ? -6.628 12.502 25.328 1.00 92.50 130 TYR A C 1
ATOM 1056 O O . TYR A 1 130 ? -6.894 13.405 26.113 1.00 92.50 130 TYR A O 1
ATOM 1064 N N . GLN A 1 131 ? -5.679 12.649 24.403 1.00 89.62 131 GLN A N 1
ATOM 1065 C CA . GLN A 1 131 ? -4.977 13.920 24.207 1.00 89.62 131 GLN A CA 1
ATOM 1066 C C . GLN A 1 131 ? -5.861 14.971 23.529 1.00 89.62 131 GLN A C 1
ATOM 1068 O O . GLN A 1 131 ? -5.720 16.164 23.805 1.00 89.62 131 GLN A O 1
ATOM 1073 N N . LYS A 1 132 ? -6.748 14.543 22.625 1.00 87.62 132 LYS A N 1
ATOM 1074 C CA . LYS A 1 132 ? -7.650 15.424 21.874 1.00 87.62 132 LYS A CA 1
ATOM 1075 C C . LYS A 1 132 ? -8.861 15.864 22.700 1.00 87.62 132 LYS A C 1
ATOM 1077 O O . LYS A 1 132 ? -9.345 16.981 22.510 1.00 87.62 132 LYS A O 1
ATOM 1082 N N . HIS A 1 133 ? -9.344 15.015 23.607 1.00 88.94 133 HIS A N 1
ATOM 1083 C CA . HIS A 1 133 ? -10.602 15.210 24.328 1.00 88.94 133 HIS A CA 1
ATOM 1084 C C . HIS A 1 133 ? -10.422 15.169 25.844 1.00 88.94 133 HIS A C 1
ATOM 1086 O O . HIS A 1 133 ? -9.740 14.301 26.378 1.00 88.94 133 HIS A O 1
ATOM 1092 N N . ASP A 1 134 ? -11.129 16.049 26.555 1.00 89.81 134 ASP A N 1
ATOM 1093 C CA . ASP A 1 134 ? -11.297 15.930 28.007 1.00 89.81 134 ASP A CA 1
ATOM 1094 C C . ASP A 1 134 ? -12.374 14.874 28.301 1.00 89.81 134 ASP A C 1
ATOM 1096 O O . ASP A 1 134 ? -13.573 15.169 28.364 1.00 89.81 134 ASP A O 1
ATOM 1100 N N . VAL A 1 135 ? -11.943 13.614 28.385 1.00 89.62 135 VAL A N 1
ATOM 1101 C CA . VAL A 1 135 ? -12.827 12.447 28.537 1.00 89.62 135 VAL A CA 1
ATOM 1102 C C . VAL A 1 135 ? -13.661 12.537 29.818 1.00 89.62 135 VAL A C 1
ATOM 1104 O O . VAL A 1 135 ? -14.841 12.199 29.788 1.00 89.62 135 VAL A O 1
ATOM 1107 N N . GLU A 1 136 ? -13.098 13.052 30.914 1.00 84.75 136 GLU A N 1
ATOM 1108 C CA . GLU A 1 136 ? -13.787 13.157 32.210 1.00 84.75 136 GLU A CA 1
ATOM 1109 C C . GLU A 1 136 ? -14.953 14.156 32.182 1.00 84.75 136 GLU A C 1
ATOM 1111 O O . GLU A 1 136 ? -15.922 14.015 32.928 1.00 84.75 136 GLU A O 1
ATOM 1116 N N . GLN A 1 137 ? -14.876 15.172 31.318 1.00 83.56 137 GLN A N 1
ATOM 1117 C CA . GLN A 1 137 ? -15.915 16.197 31.174 1.00 83.56 137 GLN A CA 1
ATOM 1118 C C . GLN A 1 137 ? -16.859 15.947 29.993 1.00 83.56 137 GLN A C 1
ATOM 1120 O O . GLN A 1 137 ? -17.803 16.716 29.782 1.00 83.56 137 GLN A O 1
ATOM 1125 N N . THR A 1 138 ? -16.618 14.896 29.210 1.00 86.19 138 THR A N 1
ATOM 1126 C CA . THR A 1 138 ? -17.396 14.603 28.008 1.00 86.19 138 THR A CA 1
ATOM 1127 C C . THR A 1 138 ? -18.558 13.670 28.326 1.00 86.19 138 THR A C 1
ATOM 1129 O O . THR A 1 138 ? -18.364 12.531 28.739 1.00 86.19 138 THR A O 1
ATOM 1132 N N . ASP A 1 139 ? -19.781 14.133 28.059 1.00 80.88 139 ASP A N 1
ATOM 1133 C CA . ASP A 1 139 ? -20.966 13.274 28.083 1.00 80.88 139 ASP A CA 1
ATOM 1134 C C . ASP A 1 139 ? -20.945 12.341 26.854 1.00 80.88 139 ASP A C 1
ATOM 1136 O O . ASP A 1 139 ? -20.887 12.841 25.716 1.00 80.88 139 ASP A O 1
ATOM 1140 N N . PRO A 1 140 ? -21.001 11.009 27.046 1.00 73.81 140 PRO A N 1
ATOM 1141 C CA . PRO A 1 140 ? -21.050 10.056 25.944 1.00 73.81 140 PRO A CA 1
ATOM 1142 C C . PRO A 1 140 ? -22.285 10.246 25.056 1.00 73.81 140 PRO A C 1
ATOM 1144 O O . PRO A 1 140 ? -22.262 9.817 23.908 1.00 73.81 140 PRO A O 1
ATOM 1147 N N . GLY A 1 141 ? -23.366 10.878 25.533 1.00 79.81 141 GLY A N 1
ATOM 1148 C CA . GLY A 1 141 ? -24.604 11.005 24.759 1.00 79.81 141 GLY A CA 1
ATOM 1149 C C . GLY A 1 141 ? -25.145 9.639 24.300 1.00 79.81 141 GLY A C 1
ATOM 1150 O O . GLY A 1 141 ? -24.760 8.608 24.848 1.00 79.81 141 GLY A O 1
ATOM 1151 N N . PRO A 1 142 ? -26.055 9.569 23.311 1.00 79.94 142 PRO A N 1
ATOM 1152 C CA . PRO A 1 142 ? -26.525 8.285 22.796 1.00 79.94 142 PRO A CA 1
ATOM 1153 C C . PRO A 1 142 ? -25.404 7.529 22.052 1.00 79.94 142 PRO A C 1
ATOM 1155 O O . PRO A 1 142 ? -24.572 8.166 21.396 1.00 79.94 142 PRO A O 1
ATOM 1158 N N . PRO A 1 143 ? -25.388 6.183 22.106 1.00 78.50 143 PRO A N 1
ATOM 1159 C CA . PRO A 1 143 ? -24.429 5.384 21.349 1.00 78.50 143 PRO A CA 1
ATOM 1160 C C . PRO A 1 143 ? -24.508 5.706 19.849 1.00 78.50 143 PRO A C 1
ATOM 1162 O O . PRO A 1 143 ? -25.589 5.950 19.310 1.00 78.50 143 PRO A O 1
ATOM 1165 N N . SER A 1 144 ? -23.348 5.741 19.187 1.00 74.88 144 SER A N 1
ATOM 1166 C CA . SER A 1 144 ? -23.242 5.952 17.741 1.00 74.88 144 SER A CA 1
ATOM 1167 C C . SER A 1 144 ? -22.812 4.651 17.084 1.00 74.88 144 SER A C 1
ATOM 1169 O O . SER A 1 144 ? -21.746 4.135 17.415 1.00 74.88 144 SER A O 1
ATOM 1171 N N . ASP A 1 145 ? -23.614 4.165 16.142 1.00 69.81 145 ASP A N 1
ATOM 1172 C CA . ASP A 1 145 ? -23.272 3.000 15.314 1.00 69.81 145 ASP A CA 1
ATOM 1173 C C . ASP A 1 145 ? -22.570 3.417 14.014 1.00 69.81 145 ASP A C 1
ATOM 1175 O O . ASP A 1 145 ? -21.899 2.621 13.366 1.00 69.81 145 ASP A O 1
ATOM 1179 N N . GLU A 1 146 ? -22.698 4.690 13.639 1.00 73.94 146 GLU A N 1
ATOM 1180 C CA . GLU A 1 146 ? -22.062 5.259 12.457 1.00 73.94 146 GLU A CA 1
ATOM 1181 C C . GLU A 1 146 ? -20.714 5.877 12.846 1.00 73.94 146 GLU A C 1
ATOM 1183 O O . GLU A 1 146 ? -20.651 6.780 13.690 1.00 73.94 146 GLU A O 1
ATOM 1188 N N . TYR A 1 147 ? -19.636 5.381 12.236 1.00 74.62 147 TYR A N 1
ATOM 1189 C CA . TYR A 1 147 ? -18.312 5.987 12.332 1.00 74.62 147 TYR A CA 1
ATOM 1190 C C . TYR A 1 147 ? -18.282 7.260 11.476 1.00 74.62 147 TYR A C 1
ATOM 1192 O O . TYR A 1 147 ? -18.355 7.205 10.252 1.00 74.62 147 TYR A O 1
ATOM 1200 N N . LYS A 1 148 ? -18.187 8.420 12.130 1.00 74.06 148 LYS A N 1
ATOM 1201 C CA . LYS A 1 148 ? -18.149 9.758 11.511 1.00 74.06 148 LYS A CA 1
ATOM 1202 C C . LYS A 1 148 ? -16.737 10.250 11.220 1.00 74.06 148 LYS A C 1
ATOM 1204 O O . LYS A 1 148 ? -16.559 11.356 10.703 1.00 74.06 148 LYS A O 1
ATOM 1209 N N . GLY A 1 149 ? -15.735 9.447 11.566 1.00 60.44 149 GLY A N 1
ATOM 1210 C CA . GLY A 1 149 ? -14.375 9.680 11.127 1.00 60.44 149 GLY A CA 1
ATOM 1211 C C . GLY A 1 149 ? -14.231 9.531 9.627 1.00 60.44 149 GLY A C 1
ATOM 1212 O O . GLY A 1 149 ? -15.022 8.889 8.940 1.00 60.44 149 GLY A O 1
ATOM 1213 N N . LYS A 1 150 ? -13.155 10.110 9.122 1.00 54.91 150 LYS A N 1
ATOM 1214 C CA . LYS A 1 150 ? -12.687 9.822 7.773 1.00 54.91 150 LYS A CA 1
ATOM 1215 C C . LYS A 1 150 ? -12.204 8.375 7.743 1.00 54.91 150 LYS A C 1
ATOM 1217 O O . LYS A 1 150 ? -11.499 7.964 8.663 1.00 54.91 150 LYS A O 1
ATOM 1222 N N . SER A 1 151 ? -12.545 7.621 6.699 1.00 47.53 151 SER A N 1
ATOM 1223 C CA . SER A 1 151 ? -11.924 6.306 6.505 1.00 47.53 151 SER A CA 1
ATOM 1224 C C . SER A 1 151 ? -10.395 6.464 6.441 1.00 47.53 151 SER A C 1
ATOM 1226 O O . SER A 1 151 ? -9.917 7.542 6.060 1.00 47.53 151 SER A O 1
ATOM 1228 N N . PRO A 1 152 ? -9.604 5.431 6.780 1.00 44.53 152 PRO A N 1
ATOM 1229 C CA . PRO A 1 152 ? -8.149 5.485 6.639 1.00 44.53 152 PRO A CA 1
ATOM 1230 C C . PRO A 1 152 ? -7.702 6.006 5.258 1.00 44.53 152 PRO A C 1
ATOM 1232 O O . PRO A 1 152 ? -6.798 6.837 5.178 1.00 44.53 152 PRO A O 1
ATOM 1235 N N . SER A 1 153 ? -8.426 5.644 4.193 1.00 36.81 153 SER A N 1
ATOM 1236 C CA . SER A 1 153 ? -8.232 6.131 2.819 1.00 36.81 153 SER A CA 1
ATOM 1237 C C . SER A 1 153 ? -8.480 7.643 2.675 1.00 36.81 153 SER A C 1
ATOM 1239 O O . SER A 1 153 ? -7.713 8.352 2.027 1.00 36.81 153 SER A O 1
ATOM 1241 N N . GLN A 1 154 ? -9.513 8.182 3.332 1.00 39.38 154 GLN A N 1
ATOM 1242 C CA . GLN A 1 154 ? -9.835 9.614 3.323 1.00 39.38 154 GLN A CA 1
ATOM 1243 C C . GLN A 1 154 ? -8.920 10.458 4.219 1.00 39.38 154 GLN A C 1
ATOM 1245 O O . GLN A 1 154 ? -8.712 11.637 3.922 1.00 39.38 154 GLN A O 1
ATOM 1250 N N . VAL A 1 155 ? -8.400 9.913 5.327 1.00 44.88 155 VAL A N 1
ATOM 1251 C CA . VAL A 1 155 ? -7.380 10.604 6.134 1.00 44.88 155 VAL A CA 1
ATOM 1252 C C . VAL A 1 155 ? -6.065 10.625 5.386 1.00 44.88 155 VAL A C 1
ATOM 1254 O O . VAL A 1 155 ? -5.480 11.693 5.290 1.00 44.88 155 VAL A O 1
ATOM 1257 N N . ALA A 1 156 ? -5.646 9.516 4.778 1.00 40.97 156 ALA A N 1
ATOM 1258 C CA . ALA A 1 156 ? -4.439 9.498 3.965 1.00 40.97 156 ALA A CA 1
ATOM 1259 C C . ALA A 1 156 ? -4.523 10.521 2.813 1.00 40.97 156 ALA A C 1
ATOM 1261 O O . ALA A 1 156 ? -3.600 11.310 2.628 1.00 40.97 156 ALA A O 1
ATOM 1262 N N . TRP A 1 157 ? -5.682 10.631 2.153 1.00 35.81 157 TRP A N 1
ATOM 1263 C CA . TRP A 1 157 ? -5.958 11.669 1.154 1.00 35.81 157 TRP A CA 1
ATOM 1264 C C . TRP A 1 157 ? -5.978 13.099 1.724 1.00 35.81 157 TRP A C 1
ATOM 1266 O O . TRP A 1 157 ? -5.437 14.026 1.129 1.00 35.81 157 TRP A O 1
ATOM 1276 N N . LYS A 1 158 ? -6.568 13.311 2.907 1.00 38.28 158 LYS A N 1
ATOM 1277 C CA . LYS A 1 158 ? -6.603 14.627 3.563 1.00 38.28 158 LYS A CA 1
ATOM 1278 C C . LYS A 1 158 ? -5.219 15.047 4.065 1.00 38.28 158 LYS A C 1
ATOM 1280 O O . LYS A 1 158 ? -4.909 16.221 3.973 1.00 38.28 158 LYS A O 1
ATOM 1285 N N . THR A 1 159 ? -4.399 14.125 4.561 1.00 39.69 159 THR A N 1
ATOM 1286 C CA . THR A 1 159 ? -3.001 14.358 4.947 1.00 39.69 159 THR A CA 1
ATOM 1287 C C . THR A 1 159 ? -2.179 14.723 3.714 1.00 39.69 159 THR A C 1
ATOM 1289 O O . THR A 1 159 ? -1.456 15.710 3.746 1.00 39.69 159 THR A O 1
ATOM 1292 N N . ILE A 1 160 ? -2.398 14.047 2.582 1.00 35.75 160 ILE A N 1
ATOM 1293 C CA . ILE A 1 160 ? -1.851 14.449 1.276 1.00 35.75 160 ILE A CA 1
ATOM 1294 C C . ILE A 1 160 ? -2.339 15.847 0.847 1.00 35.75 160 ILE A C 1
ATOM 1296 O O . ILE A 1 160 ? -1.575 16.594 0.259 1.00 35.75 160 ILE A O 1
ATOM 1300 N N . LEU A 1 161 ? -3.575 16.248 1.156 1.00 33.03 161 LEU A N 1
ATOM 1301 C CA . LEU A 1 161 ? -4.125 17.562 0.783 1.00 33.03 161 LEU A CA 1
ATOM 1302 C C . LEU A 1 161 ? -3.860 18.702 1.792 1.00 33.03 161 LEU A C 1
ATOM 1304 O O . LEU A 1 161 ? -4.059 19.861 1.435 1.00 33.03 161 LEU A O 1
ATOM 1308 N N . GLN A 1 162 ? -3.518 18.400 3.053 1.00 38.66 162 GLN A N 1
ATOM 1309 C CA . GLN A 1 162 ? -3.439 19.369 4.164 1.00 38.66 162 GLN A CA 1
ATOM 1310 C C . GLN A 1 162 ? -2.045 19.621 4.720 1.00 38.66 162 GLN A C 1
ATOM 1312 O O . GLN A 1 162 ? -1.860 20.658 5.356 1.00 38.66 162 GLN A O 1
ATOM 1317 N N . SER A 1 163 ? -1.060 18.749 4.492 1.00 33.41 163 SER A N 1
ATOM 1318 C CA . SER A 1 163 ? 0.295 19.299 4.413 1.00 33.41 163 SER A CA 1
ATOM 1319 C C . SER A 1 163 ? 0.328 20.234 3.199 1.00 33.41 163 SER A C 1
ATOM 1321 O O . SER A 1 163 ? -0.447 20.050 2.259 1.00 33.41 163 SER A O 1
ATOM 1323 N N . ASP A 1 164 ? 1.196 21.238 3.187 1.00 34.44 164 ASP A N 1
ATOM 1324 C CA . ASP A 1 164 ? 1.534 21.992 1.975 1.00 34.44 164 ASP A CA 1
ATOM 1325 C C . ASP A 1 164 ? 2.261 21.065 0.966 1.00 34.44 164 ASP A C 1
ATOM 1327 O O . ASP A 1 164 ? 3.379 21.296 0.526 1.00 34.44 164 ASP A O 1
ATOM 1331 N N . VAL A 1 165 ? 1.614 19.958 0.596 1.00 39.94 165 VAL A N 1
ATOM 1332 C CA . VAL A 1 165 ? 2.090 18.897 -0.280 1.00 39.94 165 VAL A CA 1
ATOM 1333 C C . VAL A 1 165 ? 2.039 19.274 -1.753 1.00 39.94 165 VAL A C 1
ATOM 1335 O O . VAL A 1 165 ? 2.598 18.508 -2.516 1.00 39.94 165 VAL A O 1
ATOM 1338 N N . PRO A 1 166 ? 1.529 20.422 -2.243 1.00 37.28 166 PRO A N 1
ATOM 1339 C CA . PRO A 1 166 ? 1.969 20.834 -3.565 1.00 37.28 166 PRO A CA 1
ATOM 1340 C C . PRO A 1 166 ? 3.501 20.846 -3.612 1.00 37.28 166 PRO A C 1
ATOM 1342 O O . PRO A 1 166 ? 4.043 20.245 -4.517 1.00 37.28 166 PRO A O 1
ATOM 1345 N N . SER A 1 167 ? 4.201 21.316 -2.565 1.00 36.31 167 SER A N 1
ATOM 1346 C CA . SER A 1 167 ? 5.663 21.209 -2.519 1.00 36.31 167 SER A CA 1
ATOM 1347 C C . SER A 1 167 ? 6.180 19.859 -2.038 1.00 36.31 167 SER A C 1
ATOM 1349 O O . SER A 1 167 ? 7.238 19.491 -2.493 1.00 36.31 167 SER A O 1
ATOM 1351 N N . ALA A 1 168 ? 5.493 19.097 -1.176 1.00 33.59 168 ALA A N 1
ATOM 1352 C CA . ALA A 1 168 ? 5.993 17.787 -0.714 1.00 33.59 168 ALA A CA 1
ATOM 1353 C C . ALA A 1 168 ? 5.655 16.607 -1.650 1.00 33.59 168 ALA A C 1
ATOM 1355 O O . ALA A 1 168 ? 6.403 15.642 -1.684 1.00 33.59 168 ALA A O 1
ATOM 1356 N N . LEU A 1 169 ? 4.570 16.659 -2.430 1.00 34.41 169 LEU A N 1
ATOM 1357 C CA . LEU A 1 169 ? 4.359 15.805 -3.602 1.00 34.41 169 LEU A CA 1
ATOM 1358 C C . LEU A 1 169 ? 5.170 16.342 -4.763 1.00 34.41 169 LEU A C 1
ATOM 1360 O O . LEU A 1 169 ? 5.668 15.497 -5.471 1.00 34.41 169 LEU A O 1
ATOM 1364 N N . ASP A 1 170 ? 5.385 17.651 -4.951 1.00 35.69 170 ASP A N 1
ATOM 1365 C CA . ASP A 1 170 ? 6.369 18.103 -5.945 1.00 35.69 170 ASP A CA 1
ATOM 1366 C C . ASP A 1 170 ? 7.800 17.767 -5.517 1.00 35.69 170 ASP A C 1
ATOM 1368 O O . ASP A 1 170 ? 8.592 17.482 -6.389 1.00 35.69 170 ASP A O 1
ATOM 1372 N N . GLU A 1 171 ? 8.139 17.707 -4.226 1.00 33.12 171 GLU A N 1
ATOM 1373 C CA . GLU A 1 171 ? 9.446 17.294 -3.688 1.00 33.12 171 GLU A CA 1
ATOM 1374 C C . GLU A 1 171 ? 9.552 15.782 -3.585 1.00 33.12 171 GLU A C 1
ATOM 1376 O O . GLU A 1 171 ? 10.638 15.265 -3.767 1.00 33.12 171 GLU A O 1
ATOM 1381 N N . ILE A 1 172 ? 8.473 15.034 -3.338 1.00 34.22 172 ILE A N 1
ATOM 1382 C CA . ILE A 1 172 ? 8.478 13.584 -3.526 1.00 34.22 172 ILE A CA 1
ATOM 1383 C C . ILE A 1 172 ? 8.587 13.335 -5.016 1.00 34.22 172 ILE A C 1
ATOM 1385 O O . ILE A 1 172 ? 9.502 12.640 -5.386 1.00 34.22 172 ILE A O 1
ATOM 1389 N N . VAL A 1 173 ? 7.780 13.934 -5.889 1.00 34.53 173 VAL A N 1
ATOM 1390 C CA . VAL A 1 173 ? 7.873 13.846 -7.359 1.00 34.53 173 VAL A CA 1
ATOM 1391 C C . VAL A 1 173 ? 9.222 14.360 -7.867 1.00 34.53 173 VAL A C 1
ATOM 1393 O O . VAL A 1 173 ? 9.727 13.777 -8.809 1.00 34.53 173 VAL A O 1
ATOM 1396 N N . GLU A 1 174 ? 9.870 15.355 -7.251 1.00 35.38 174 GLU A N 1
ATOM 1397 C CA . GLU A 1 174 ? 11.211 15.857 -7.609 1.00 35.38 174 GLU A CA 1
ATOM 1398 C C . GLU A 1 174 ? 12.344 15.015 -7.019 1.00 35.38 174 GLU A C 1
ATOM 1400 O O . GLU A 1 174 ? 13.316 14.751 -7.718 1.00 35.38 174 GLU A O 1
ATOM 1405 N N . ALA A 1 175 ? 12.227 14.525 -5.788 1.00 32.84 175 ALA A N 1
ATOM 1406 C CA . ALA A 1 175 ? 13.159 13.568 -5.182 1.00 32.84 175 ALA A CA 1
ATOM 1407 C C . ALA A 1 175 ? 12.976 12.154 -5.757 1.00 32.84 175 ALA A C 1
ATOM 1409 O O . ALA A 1 175 ? 13.861 11.310 -5.656 1.00 32.84 175 ALA A O 1
ATOM 1410 N N . THR A 1 176 ? 11.833 11.896 -6.390 1.00 32.84 176 THR A N 1
ATOM 1411 C CA . THR A 1 176 ? 11.500 10.681 -7.135 1.00 32.84 176 THR A CA 1
ATOM 1412 C C . THR A 1 176 ? 11.549 10.871 -8.645 1.00 32.84 176 THR A C 1
ATOM 1414 O O . THR A 1 176 ? 11.351 9.889 -9.374 1.00 32.84 176 THR A O 1
ATOM 1417 N N . ARG A 1 177 ? 11.874 12.080 -9.134 1.00 37.34 177 ARG A N 1
ATOM 1418 C CA . ARG A 1 177 ? 12.180 12.321 -10.545 1.00 37.34 177 ARG A CA 1
ATOM 1419 C C . ARG A 1 177 ? 13.403 11.479 -10.823 1.00 37.34 177 ARG A C 1
ATOM 1421 O O . ARG A 1 177 ? 14.514 11.790 -10.402 1.00 37.34 177 ARG A O 1
ATOM 1428 N N . VAL A 1 178 ? 13.176 10.385 -11.532 1.00 39.34 178 VAL A N 1
ATOM 1429 C CA . VAL A 1 178 ? 14.257 9.624 -12.124 1.00 39.34 178 VAL A CA 1
ATOM 1430 C C . VAL A 1 178 ? 14.896 10.579 -13.119 1.00 39.34 178 VAL A C 1
ATOM 1432 O O . VAL A 1 178 ? 14.345 10.845 -14.187 1.00 39.34 178 VAL A O 1
ATOM 1435 N N . SER A 1 179 ? 16.035 11.163 -12.738 1.00 38.03 179 SER A N 1
ATOM 1436 C CA . SER A 1 179 ? 16.984 11.609 -13.746 1.00 38.03 179 SER A CA 1
ATOM 1437 C C . SER A 1 179 ? 17.218 10.361 -14.583 1.00 38.03 179 SER A C 1
ATOM 1439 O O . SER A 1 179 ? 17.577 9.345 -13.983 1.00 38.03 179 SER A O 1
ATOM 1441 N N . PRO A 1 180 ? 16.860 10.362 -15.878 1.00 39.38 180 PRO A N 1
ATOM 1442 C CA . PRO A 1 180 ? 16.824 9.143 -16.661 1.00 39.38 180 PRO A CA 1
ATOM 1443 C C . PRO A 1 180 ? 18.165 8.458 -16.510 1.00 39.38 180 PRO A C 1
ATOM 1445 O O . PRO A 1 180 ? 19.190 9.013 -16.904 1.00 39.38 180 PRO A O 1
ATOM 1448 N N . VAL A 1 181 ? 18.159 7.320 -15.818 1.00 44.06 181 VAL A N 1
ATOM 1449 C CA . VAL A 1 181 ? 19.398 6.616 -15.569 1.00 44.06 181 VAL A CA 1
ATOM 1450 C C . VAL A 1 181 ? 19.741 6.018 -16.919 1.00 44.06 181 VAL A C 1
ATOM 1452 O O . VAL A 1 181 ? 19.090 5.083 -17.387 1.00 44.06 181 VAL A O 1
ATOM 1455 N N . GLU A 1 182 ? 20.718 6.613 -17.597 1.00 44.38 182 GLU A N 1
ATOM 1456 C CA . GLU A 1 182 ? 21.472 5.912 -18.624 1.00 44.38 182 GLU A CA 1
ATOM 1457 C C . GLU A 1 182 ? 22.177 4.769 -17.887 1.00 44.38 182 GLU A C 1
ATOM 1459 O O . GLU A 1 182 ? 23.285 4.920 -17.384 1.00 44.38 182 GLU A O 1
ATOM 1464 N N . LEU A 1 183 ? 21.450 3.664 -17.683 1.00 48.62 183 LEU A N 1
ATOM 1465 C CA . LEU A 1 183 ? 21.964 2.468 -17.032 1.00 48.62 183 LEU A CA 1
ATOM 1466 C C . LEU A 1 183 ? 22.969 1.832 -17.998 1.00 48.62 183 LEU A C 1
ATOM 1468 O O . LEU A 1 183 ? 22.613 0.944 -18.769 1.00 48.62 183 LEU A O 1
ATOM 1472 N N . ASP A 1 184 ? 24.205 2.324 -17.995 1.00 50.78 184 ASP A N 1
ATOM 1473 C CA . ASP A 1 184 ? 25.365 1.668 -18.611 1.00 50.78 184 ASP A CA 1
ATOM 1474 C C . ASP A 1 184 ? 25.870 0.562 -17.663 1.00 50.78 184 ASP A C 1
ATOM 1476 O O . ASP A 1 184 ? 27.017 0.543 -17.222 1.00 50.78 184 ASP A O 1
ATOM 1480 N N . ILE A 1 185 ? 24.939 -0.299 -17.242 1.00 55.38 185 ILE A N 1
ATOM 1481 C CA . ILE A 1 185 ? 25.122 -1.334 -16.226 1.00 55.38 185 ILE A CA 1
ATOM 1482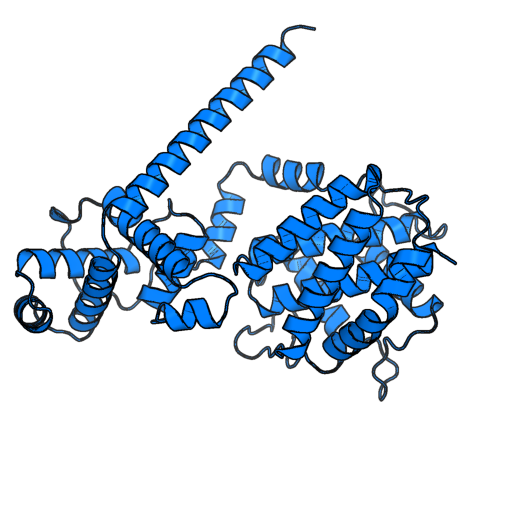 C C . ILE A 1 185 ? 24.871 -2.677 -16.904 1.00 55.38 185 ILE A C 1
ATOM 1484 O O . ILE A 1 185 ? 23.836 -2.866 -17.540 1.00 55.38 185 ILE A O 1
ATOM 1488 N N . ASP A 1 186 ? 25.814 -3.612 -16.766 1.00 59.75 186 ASP A N 1
ATOM 1489 C CA . ASP A 1 186 ? 25.642 -4.985 -17.247 1.00 59.75 186 ASP A CA 1
ATOM 1490 C C . ASP A 1 186 ? 24.629 -5.714 -16.357 1.00 59.75 186 ASP A C 1
ATOM 1492 O O . ASP A 1 186 ? 24.950 -6.180 -15.260 1.00 59.75 186 ASP A O 1
ATOM 1496 N N . PHE A 1 187 ? 23.390 -5.816 -16.838 1.00 66.94 187 PHE A N 1
ATOM 1497 C CA . PHE A 1 187 ? 22.313 -6.498 -16.128 1.00 66.94 187 PHE A CA 1
ATOM 1498 C C . PHE A 1 187 ? 22.268 -8.002 -16.390 1.00 66.94 187 PHE A C 1
ATOM 1500 O O . PHE A 1 187 ? 21.416 -8.689 -15.830 1.00 66.94 187 PHE A O 1
ATOM 1507 N N . ALA A 1 188 ? 23.157 -8.559 -17.216 1.00 65.06 188 ALA A N 1
ATOM 1508 C CA . ALA A 1 188 ? 23.116 -9.981 -17.538 1.00 65.06 188 ALA A CA 1
ATOM 1509 C C . ALA A 1 188 ? 23.227 -10.901 -16.299 1.00 65.06 188 ALA A C 1
ATOM 1511 O O . ALA A 1 188 ? 22.581 -11.954 -16.282 1.00 65.06 188 ALA A O 1
ATOM 1512 N N . PRO A 1 189 ? 24.012 -10.575 -15.247 1.00 63.94 189 PRO A N 1
ATOM 1513 C CA . PRO A 1 189 ? 24.002 -11.337 -13.996 1.00 63.94 189 PRO A CA 1
ATOM 1514 C C . PRO A 1 189 ? 22.647 -11.284 -13.280 1.00 63.94 189 PRO A C 1
ATOM 1516 O O . PRO A 1 189 ? 22.168 -12.322 -12.827 1.00 63.94 189 PRO A O 1
ATOM 1519 N N . LEU A 1 190 ? 22.026 -10.103 -13.252 1.00 67.19 190 LEU A N 1
ATOM 1520 C CA . LEU A 1 190 ? 20.742 -9.840 -12.607 1.00 67.19 190 LEU A CA 1
ATOM 1521 C C . LEU A 1 190 ? 19.616 -10.626 -13.291 1.00 67.19 190 LEU A C 1
ATOM 1523 O O . LEU A 1 190 ? 18.896 -11.362 -12.627 1.00 67.19 190 LEU A O 1
ATOM 1527 N N . ILE A 1 191 ? 19.529 -10.570 -14.624 1.00 67.38 191 ILE A N 1
ATOM 1528 C CA . ILE A 1 191 ? 18.529 -11.321 -15.401 1.00 67.38 191 ILE A CA 1
ATOM 1529 C C . ILE A 1 191 ? 18.631 -12.818 -15.123 1.00 67.38 191 ILE A C 1
ATOM 1531 O O . ILE A 1 191 ? 17.637 -13.446 -14.774 1.00 67.38 191 ILE A O 1
ATOM 1535 N N . ARG A 1 192 ? 19.838 -13.396 -15.190 1.00 68.88 192 ARG A N 1
ATOM 1536 C CA . ARG A 1 192 ? 20.034 -14.834 -14.933 1.00 68.88 192 ARG A CA 1
ATOM 1537 C C . ARG A 1 192 ? 19.620 -15.253 -13.523 1.00 68.88 192 ARG A C 1
ATOM 1539 O O . ARG A 1 192 ? 19.159 -16.374 -13.328 1.00 68.88 192 ARG A O 1
ATOM 1546 N N . ALA A 1 193 ? 19.815 -14.388 -12.529 1.00 67.81 193 ALA A N 1
ATOM 1547 C CA . ALA A 1 193 ? 19.405 -14.668 -11.154 1.00 67.81 193 ALA A CA 1
ATOM 1548 C C . ALA A 1 193 ? 17.878 -14.627 -10.973 1.00 67.81 193 ALA A C 1
ATOM 1550 O O . ALA A 1 193 ? 17.352 -15.207 -10.016 1.00 67.81 193 ALA A O 1
ATOM 1551 N N . LEU A 1 194 ? 17.176 -13.952 -11.884 1.00 68.50 194 LEU A N 1
ATOM 1552 C CA . LEU A 1 194 ? 15.772 -13.602 -11.741 1.00 68.50 194 LEU A CA 1
ATOM 1553 C C . LEU A 1 194 ? 14.841 -14.272 -12.757 1.00 68.50 194 LEU A C 1
ATOM 1555 O O . LEU A 1 194 ? 13.645 -14.302 -12.505 1.00 68.50 194 LEU A O 1
ATOM 1559 N N . GLU A 1 195 ? 15.368 -14.858 -13.831 1.00 69.69 195 GLU A N 1
ATOM 1560 C CA . GLU A 1 195 ? 14.632 -15.499 -14.937 1.00 69.69 195 GLU A CA 1
ATOM 1561 C C . GLU A 1 195 ? 13.488 -16.409 -14.453 1.00 69.69 195 GLU A C 1
ATOM 1563 O O . GLU A 1 195 ? 12.366 -16.338 -14.935 1.00 69.69 195 GLU A O 1
ATOM 1568 N N . LYS A 1 196 ? 13.716 -17.197 -13.393 1.00 69.75 196 LYS A N 1
ATOM 1569 C CA . LYS A 1 196 ? 12.684 -18.078 -12.819 1.00 69.75 196 LYS A CA 1
ATOM 1570 C C . LYS A 1 196 ? 11.479 -17.327 -12.221 1.00 69.75 196 LYS A C 1
ATOM 1572 O O . LYS A 1 196 ? 10.377 -17.865 -12.192 1.00 69.75 196 LYS A O 1
ATOM 1577 N N . TYR A 1 197 ? 11.692 -16.139 -11.665 1.00 73.75 197 TYR A N 1
ATOM 1578 C CA . TYR A 1 197 ? 10.623 -15.348 -11.048 1.00 73.75 197 TYR A CA 1
ATOM 1579 C C . TYR A 1 197 ? 9.742 -14.670 -12.088 1.00 73.75 197 TYR A C 1
ATOM 1581 O O . TYR A 1 197 ? 8.605 -14.323 -11.790 1.00 73.75 197 TYR A O 1
ATOM 1589 N N . GLU A 1 198 ? 10.255 -14.495 -13.297 1.00 73.75 198 GLU A N 1
ATOM 1590 C CA . GLU A 1 198 ? 9.521 -13.877 -14.383 1.00 73.75 198 GLU A CA 1
ATOM 1591 C C . GLU A 1 198 ? 8.305 -14.714 -14.797 1.00 73.75 198 GLU A C 1
ATOM 1593 O O . GLU A 1 198 ? 7.185 -14.205 -14.803 1.00 73.75 198 GLU A O 1
ATOM 1598 N N . ASP A 1 199 ? 8.498 -16.016 -15.031 1.00 74.69 199 ASP A N 1
ATOM 1599 C CA . ASP A 1 199 ? 7.410 -16.951 -15.347 1.00 74.69 199 ASP A CA 1
ATOM 1600 C C . ASP A 1 199 ? 6.348 -16.975 -14.241 1.00 74.69 199 ASP A C 1
ATOM 1602 O O . ASP A 1 199 ? 5.146 -16.991 -14.506 1.00 74.69 199 ASP A O 1
ATOM 1606 N N . GLU A 1 200 ? 6.790 -16.944 -12.981 1.00 79.12 200 GLU A N 1
ATOM 1607 C CA . GLU A 1 200 ? 5.894 -16.924 -11.826 1.00 79.12 200 GLU A CA 1
ATOM 1608 C C . GLU A 1 200 ? 5.074 -15.623 -11.777 1.00 79.12 200 GLU A C 1
ATOM 1610 O O . GLU A 1 200 ? 3.880 -15.665 -11.481 1.00 79.12 200 GLU A O 1
ATOM 1615 N N . VAL A 1 201 ? 5.688 -14.472 -12.076 1.00 80.81 201 VAL A N 1
ATOM 1616 C CA . VAL A 1 201 ? 5.014 -13.162 -12.109 1.00 80.81 201 VAL A CA 1
ATOM 1617 C C . VAL A 1 201 ? 4.020 -13.086 -13.263 1.00 80.81 201 VAL A C 1
ATOM 1619 O O . VAL A 1 201 ? 2.895 -12.636 -13.050 1.00 80.81 201 VAL A O 1
ATOM 1622 N N . ASN A 1 202 ? 4.387 -13.572 -14.450 1.00 76.00 202 ASN A N 1
ATOM 1623 C CA . ASN A 1 202 ? 3.479 -13.640 -15.595 1.00 76.00 202 ASN A CA 1
ATOM 1624 C C . ASN A 1 202 ? 2.277 -14.538 -15.280 1.00 76.00 202 ASN A C 1
ATOM 1626 O O . ASN A 1 202 ? 1.131 -14.140 -15.487 1.00 76.00 202 ASN A O 1
ATOM 1630 N N . GLN A 1 203 ? 2.518 -15.705 -14.674 1.00 77.12 203 GLN A N 1
ATOM 1631 C CA . GLN A 1 203 ? 1.444 -16.584 -14.224 1.00 77.12 203 GLN A CA 1
ATOM 1632 C C . GLN A 1 203 ? 0.540 -15.899 -13.188 1.00 77.12 203 GLN A C 1
ATOM 1634 O O . GLN A 1 203 ? -0.684 -16.003 -13.277 1.00 77.12 203 GLN A O 1
ATOM 1639 N N . ALA A 1 204 ? 1.121 -15.187 -12.220 1.00 82.19 204 ALA A N 1
ATOM 1640 C CA . ALA A 1 204 ? 0.363 -14.467 -11.203 1.00 82.19 204 ALA A CA 1
ATOM 1641 C C . ALA A 1 204 ? -0.520 -13.360 -11.807 1.00 82.19 204 ALA A C 1
ATOM 1643 O O . ALA A 1 204 ? -1.677 -13.216 -11.417 1.00 82.19 204 ALA A O 1
ATOM 1644 N N . LEU A 1 205 ? -0.003 -12.606 -12.779 1.00 79.19 205 LEU A N 1
ATOM 1645 C CA . LEU A 1 205 ? -0.769 -11.571 -13.476 1.00 79.19 205 LEU A CA 1
ATOM 1646 C C . LEU A 1 205 ? -1.925 -12.154 -14.302 1.00 79.19 205 LEU A C 1
ATOM 1648 O O . LEU A 1 205 ? -2.968 -11.521 -14.397 1.00 79.19 205 LEU A O 1
ATOM 1652 N N . GLN A 1 206 ? -1.759 -13.349 -14.875 1.00 74.56 206 GLN A N 1
ATOM 1653 C CA . GLN A 1 206 ? -2.769 -13.982 -15.733 1.00 74.56 206 GLN A CA 1
ATOM 1654 C C . GLN A 1 206 ? -3.842 -14.761 -14.968 1.00 74.56 206 GLN A C 1
ATOM 1656 O O . GLN A 1 206 ? -5.004 -14.767 -15.358 1.00 74.56 206 GLN A O 1
ATOM 1661 N N . GLN A 1 207 ? -3.444 -15.508 -13.939 1.00 74.81 207 GLN A N 1
ATOM 1662 C CA . GLN A 1 207 ? -4.267 -16.597 -13.393 1.00 74.81 207 GLN A CA 1
ATOM 1663 C C . GLN A 1 207 ? -4.690 -16.365 -11.942 1.00 74.81 207 GLN A C 1
ATOM 1665 O O . GLN A 1 207 ? -5.585 -17.053 -11.444 1.00 74.81 207 GLN A O 1
ATOM 1670 N N . SER A 1 208 ? -4.055 -15.410 -11.264 1.00 79.50 208 SER A N 1
ATOM 1671 C CA . SER A 1 208 ? -4.188 -15.207 -9.820 1.00 79.50 208 SER A CA 1
ATOM 1672 C C . SER A 1 208 ? -4.887 -13.903 -9.440 1.00 79.50 208 SER A C 1
ATOM 1674 O O . SER A 1 208 ? -4.957 -13.572 -8.254 1.00 79.50 208 SER A O 1
ATOM 1676 N N . ILE A 1 209 ? -5.426 -13.187 -10.429 1.00 82.88 209 ILE A N 1
ATOM 1677 C CA . ILE A 1 209 ? -6.248 -11.989 -10.267 1.00 82.88 209 ILE A CA 1
ATOM 1678 C C . ILE A 1 209 ? -7.619 -12.287 -10.886 1.00 82.88 209 ILE A C 1
ATOM 1680 O O . ILE A 1 209 ? -7.704 -12.783 -12.005 1.00 82.88 209 ILE A O 1
ATOM 1684 N N . GLN A 1 210 ? -8.702 -12.039 -10.150 1.00 83.12 210 GLN A N 1
ATOM 1685 C CA . GLN A 1 210 ? -10.075 -12.246 -10.624 1.00 83.12 210 GLN A CA 1
ATOM 1686 C C . GLN A 1 210 ? -10.945 -11.039 -10.281 1.00 83.12 210 GLN A C 1
ATOM 1688 O O . GLN A 1 210 ? -10.791 -10.457 -9.206 1.00 83.12 210 GLN A O 1
ATOM 1693 N N . ASN A 1 211 ? -11.885 -10.717 -11.177 1.00 84.38 211 ASN A N 1
ATOM 1694 C CA . ASN A 1 211 ? -12.807 -9.576 -11.063 1.00 84.38 211 ASN A CA 1
ATOM 1695 C C . ASN A 1 211 ? -12.079 -8.246 -10.821 1.00 84.38 211 ASN A C 1
ATOM 1697 O O . ASN A 1 211 ? -12.517 -7.424 -10.022 1.00 84.38 211 ASN A O 1
ATOM 1701 N N . PHE A 1 212 ? -10.919 -8.073 -11.451 1.00 88.31 212 PHE A N 1
ATOM 1702 C CA . PHE A 1 212 ? -10.212 -6.808 -11.400 1.00 88.31 212 PHE A CA 1
ATOM 1703 C C . PHE A 1 212 ? -10.758 -5.906 -12.498 1.00 88.31 212 PHE A C 1
ATOM 1705 O O . PHE A 1 212 ? -10.377 -6.053 -13.652 1.00 88.31 212 PHE A O 1
ATOM 1712 N N . ASP A 1 213 ? -11.692 -5.046 -12.106 1.00 87.19 213 ASP A N 1
ATOM 1713 C CA . ASP A 1 213 ? -12.402 -4.126 -12.989 1.00 87.19 213 ASP A CA 1
ATOM 1714 C C . ASP A 1 213 ? -11.742 -2.728 -13.009 1.00 87.19 213 ASP A C 1
ATOM 1716 O O . ASP A 1 213 ? -10.994 -2.380 -12.080 1.00 87.19 213 ASP A O 1
ATOM 1720 N N . PRO A 1 214 ? -12.039 -1.891 -14.024 1.00 86.12 214 PRO A N 1
ATOM 1721 C CA . PRO A 1 214 ? -11.626 -0.490 -14.071 1.00 86.12 214 PRO A CA 1
ATOM 1722 C C . PRO A 1 214 ? -12.058 0.321 -12.834 1.00 86.12 214 PRO A C 1
ATOM 1724 O O . PRO A 1 214 ? -12.994 -0.056 -12.126 1.00 86.12 214 PRO A O 1
ATOM 1727 N N . PRO A 1 215 ? -11.449 1.492 -12.576 1.00 81.50 215 PRO A N 1
ATOM 1728 C CA . PRO A 1 215 ? -11.654 2.244 -11.333 1.00 81.50 215 PRO A CA 1
ATOM 1729 C C . PRO A 1 215 ? -13.102 2.615 -10.996 1.00 81.50 215 PRO A C 1
ATOM 1731 O O . PRO A 1 215 ? -13.469 2.673 -9.828 1.00 81.50 215 PRO A O 1
ATOM 1734 N N . ASP A 1 216 ? -13.930 2.889 -12.004 1.00 80.50 216 ASP A N 1
ATOM 1735 C CA . ASP A 1 216 ? -15.329 3.300 -11.836 1.00 80.50 216 ASP A CA 1
ATOM 1736 C C . ASP A 1 216 ? -16.265 2.149 -11.427 1.00 80.50 216 ASP A C 1
ATOM 1738 O O . ASP A 1 216 ? -17.382 2.382 -10.957 1.00 80.50 216 ASP A O 1
ATOM 1742 N N . SER A 1 217 ? -15.808 0.915 -11.613 1.00 84.75 217 SER A N 1
ATOM 1743 C CA . SER A 1 217 ? -16.535 -0.327 -11.348 1.00 84.75 217 SER A CA 1
ATOM 1744 C C . SER A 1 217 ? -15.818 -1.235 -10.349 1.00 84.75 217 SER A C 1
ATOM 1746 O O . SER A 1 217 ? -16.393 -2.230 -9.913 1.00 84.75 217 SER A O 1
ATOM 1748 N N . TYR A 1 218 ? -14.610 -0.855 -9.938 1.00 86.56 218 TYR A N 1
ATOM 1749 C CA . TYR A 1 218 ? -13.791 -1.587 -8.993 1.00 86.56 218 TYR A CA 1
ATOM 1750 C C . TYR A 1 218 ? -14.452 -1.701 -7.617 1.00 86.56 218 TYR A C 1
ATOM 1752 O O . TYR A 1 218 ? -14.799 -0.707 -6.972 1.00 86.56 218 TYR A O 1
ATOM 1760 N N . ASP A 1 219 ? -14.563 -2.942 -7.150 1.00 80.44 219 ASP A N 1
ATOM 1761 C CA . ASP A 1 219 ? -15.019 -3.288 -5.810 1.00 80.44 219 ASP A CA 1
ATOM 1762 C C . ASP A 1 219 ? -13.910 -4.082 -5.086 1.00 80.44 219 ASP A C 1
ATOM 1764 O O . ASP A 1 219 ? -13.610 -5.222 -5.478 1.00 80.44 219 ASP A O 1
ATOM 1768 N N . PRO A 1 220 ? -13.295 -3.512 -4.027 1.00 80.19 220 PRO A N 1
ATOM 1769 C CA . PRO A 1 220 ? -12.271 -4.192 -3.238 1.00 80.19 220 PRO A CA 1
ATOM 1770 C C . PRO A 1 220 ? -12.732 -5.538 -2.669 1.00 80.19 220 PRO A C 1
ATOM 1772 O O . PRO A 1 220 ? -11.911 -6.442 -2.522 1.00 80.19 220 PRO A O 1
ATOM 1775 N N . ASP A 1 221 ? -14.027 -5.679 -2.363 1.00 78.00 221 ASP A N 1
ATOM 1776 C CA . ASP A 1 221 ? -14.585 -6.880 -1.735 1.00 78.00 221 ASP A CA 1
ATOM 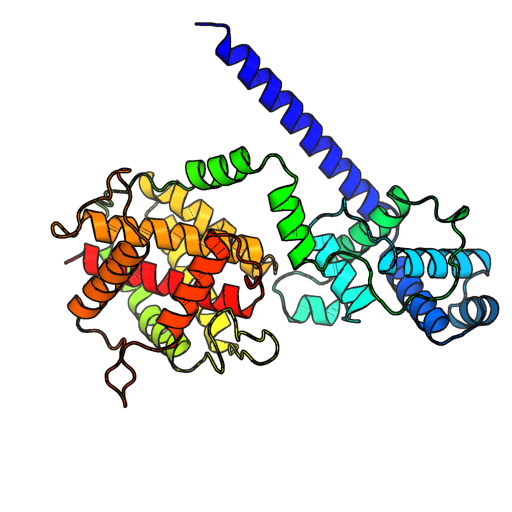1777 C C . ASP A 1 221 ? -14.838 -8.008 -2.751 1.00 78.00 221 ASP A C 1
ATOM 1779 O O . ASP A 1 221 ? -14.967 -9.176 -2.372 1.00 78.00 221 ASP A O 1
ATOM 1783 N N . GLN A 1 222 ? -14.917 -7.679 -4.045 1.00 82.12 222 GLN A N 1
ATOM 1784 C CA . GLN A 1 222 ? -15.142 -8.646 -5.130 1.00 82.12 222 GLN A CA 1
ATOM 1785 C C . GLN A 1 222 ? -13.866 -9.001 -5.891 1.00 82.12 222 GLN A C 1
ATOM 1787 O O . GLN A 1 222 ? -13.792 -10.085 -6.484 1.00 82.12 222 GLN A O 1
ATOM 1792 N N . THR A 1 223 ? -12.871 -8.114 -5.859 1.00 84.81 223 THR A N 1
ATOM 1793 C CA . THR A 1 223 ? -11.560 -8.357 -6.455 1.00 84.81 223 THR A CA 1
ATOM 1794 C C . THR A 1 223 ? -10.814 -9.404 -5.638 1.00 84.81 223 THR A C 1
ATOM 1796 O O . THR A 1 223 ? -10.573 -9.235 -4.442 1.00 84.81 223 THR A O 1
ATOM 1799 N N . VAL A 1 224 ? -10.407 -10.490 -6.291 1.00 83.62 224 VAL A N 1
ATOM 1800 C CA . VAL A 1 224 ? -9.653 -11.566 -5.643 1.00 83.62 224 VAL A CA 1
ATOM 1801 C C . VAL A 1 224 ? -8.241 -11.585 -6.197 1.00 83.62 224 VAL A C 1
ATOM 1803 O O . VAL A 1 224 ? -8.026 -11.952 -7.349 1.00 83.62 224 VAL A O 1
ATOM 1806 N N . VAL A 1 225 ? -7.274 -11.242 -5.347 1.00 85.69 225 VAL A N 1
ATOM 1807 C CA . VAL A 1 225 ? -5.852 -11.480 -5.603 1.00 85.69 225 VAL A CA 1
ATOM 1808 C C . VAL A 1 225 ? -5.392 -12.627 -4.717 1.00 85.69 225 VAL A C 1
ATOM 1810 O O . VAL A 1 225 ? -5.405 -12.527 -3.485 1.00 85.69 225 VAL A O 1
ATOM 1813 N N . ASP A 1 226 ? -5.028 -13.750 -5.333 1.00 84.19 226 ASP A N 1
ATOM 1814 C CA . ASP A 1 226 ? -4.694 -14.951 -4.578 1.00 84.19 226 ASP A CA 1
ATOM 1815 C C . ASP A 1 226 ? -3.378 -14.800 -3.779 1.00 84.19 226 ASP A C 1
ATOM 1817 O O . ASP A 1 226 ? -2.542 -13.915 -3.995 1.00 84.19 226 ASP A O 1
ATOM 1821 N N . GLN A 1 227 ? -3.170 -15.704 -2.820 1.00 81.56 227 GLN A N 1
ATOM 1822 C CA . GLN A 1 227 ? -1.946 -15.714 -2.015 1.00 81.56 227 GLN A CA 1
ATOM 1823 C C . GLN A 1 227 ? -0.685 -16.018 -2.839 1.00 81.56 227 GLN A C 1
ATOM 1825 O O . GLN A 1 227 ? 0.402 -15.577 -2.470 1.00 81.56 227 GLN A O 1
ATOM 1830 N N . PHE A 1 228 ? -0.795 -16.752 -3.947 1.00 81.38 228 PHE A N 1
ATOM 1831 C CA . PHE A 1 228 ? 0.336 -17.019 -4.829 1.00 81.38 228 PHE A CA 1
ATOM 1832 C C . PHE A 1 228 ? 0.826 -15.731 -5.508 1.00 81.38 228 PHE A C 1
ATOM 1834 O O . PHE A 1 228 ? 2.027 -15.472 -5.473 1.00 81.38 228 PHE A O 1
ATOM 1841 N N . ALA A 1 229 ? -0.064 -14.879 -6.015 1.00 82.31 229 ALA A N 1
ATOM 1842 C CA . ALA A 1 229 ? 0.238 -13.563 -6.569 1.00 82.31 229 ALA A CA 1
ATOM 1843 C C . ALA A 1 229 ? 0.921 -12.659 -5.539 1.00 82.31 229 ALA A C 1
ATOM 1845 O O . ALA A 1 229 ? 2.006 -12.128 -5.799 1.00 82.31 229 ALA A O 1
ATOM 1846 N N . LYS A 1 230 ? 0.351 -12.566 -4.330 1.00 87.19 230 LYS A N 1
ATOM 1847 C CA . LYS A 1 230 ? 0.931 -11.792 -3.220 1.00 87.19 230 LYS A CA 1
ATOM 1848 C C . LYS A 1 230 ? 2.358 -12.239 -2.904 1.00 87.19 230 LYS A C 1
ATOM 1850 O O . LYS A 1 230 ? 3.276 -11.420 -2.841 1.00 87.19 230 LYS A O 1
ATOM 1855 N N . GLN A 1 231 ? 2.570 -13.542 -2.715 1.00 85.12 231 GLN A N 1
ATOM 1856 C CA . GLN A 1 231 ? 3.890 -14.076 -2.369 1.00 85.12 231 GLN A CA 1
ATOM 1857 C C . GLN A 1 231 ? 4.885 -13.964 -3.526 1.00 85.12 231 GLN A C 1
ATOM 1859 O O . GLN A 1 231 ? 6.062 -13.682 -3.292 1.00 85.12 231 GLN A O 1
ATOM 1864 N N . THR A 1 232 ? 4.425 -14.141 -4.762 1.00 83.56 232 THR A N 1
ATOM 1865 C CA . THR A 1 232 ? 5.257 -14.037 -5.962 1.00 83.56 232 THR A CA 1
ATOM 1866 C C . THR A 1 232 ? 5.784 -12.622 -6.141 1.00 83.56 232 THR A C 1
ATOM 1868 O O . THR A 1 232 ? 7.000 -12.453 -6.235 1.00 83.56 232 THR A O 1
ATOM 1871 N N . GLY A 1 233 ? 4.926 -11.597 -6.084 1.00 86.19 233 GLY A N 1
ATOM 1872 C CA . GLY A 1 233 ? 5.358 -10.200 -6.185 1.00 86.19 233 GLY A CA 1
ATOM 1873 C C . GLY A 1 233 ? 6.388 -9.832 -5.112 1.00 86.19 233 GLY A C 1
ATOM 1874 O O . GLY A 1 233 ? 7.470 -9.331 -5.425 1.00 86.19 233 GLY A O 1
ATOM 1875 N N . LYS A 1 234 ? 6.109 -10.174 -3.844 1.00 92.00 234 LYS A N 1
ATOM 1876 C CA . LYS A 1 234 ? 7.018 -9.899 -2.714 1.00 92.00 234 LYS A CA 1
ATOM 1877 C C . LYS A 1 234 ? 8.369 -10.579 -2.873 1.00 92.00 234 LYS A C 1
ATOM 1879 O O . LYS A 1 234 ? 9.413 -9.946 -2.725 1.00 92.00 234 LYS A O 1
ATOM 1884 N N . ARG A 1 235 ? 8.359 -11.889 -3.124 1.00 87.56 235 ARG A N 1
ATOM 1885 C CA . ARG A 1 235 ? 9.576 -12.702 -3.206 1.00 87.56 235 ARG A CA 1
ATOM 1886 C C . ARG A 1 235 ? 10.452 -12.251 -4.369 1.00 87.56 235 ARG A C 1
ATOM 1888 O O . ARG A 1 235 ? 11.663 -12.143 -4.190 1.00 87.56 235 ARG A O 1
ATOM 1895 N N . SER A 1 236 ? 9.835 -11.953 -5.509 1.00 85.00 236 SER A N 1
ATOM 1896 C CA . SER A 1 236 ? 10.533 -11.482 -6.704 1.00 85.00 236 SER A CA 1
ATOM 1897 C C . SER A 1 236 ? 11.169 -10.118 -6.463 1.00 85.00 236 SER A C 1
ATOM 1899 O O . SER A 1 236 ? 12.368 -9.967 -6.683 1.00 85.00 236 SER A O 1
ATOM 1901 N N . LEU A 1 237 ? 10.425 -9.153 -5.903 1.00 90.44 237 LEU A N 1
ATOM 1902 C CA . LEU A 1 237 ? 10.980 -7.836 -5.588 1.00 90.44 237 LEU A CA 1
ATOM 1903 C C . LEU A 1 237 ? 12.080 -7.908 -4.518 1.00 90.44 237 LEU A C 1
ATOM 1905 O O . LEU A 1 237 ? 13.111 -7.257 -4.648 1.00 90.44 237 LEU A O 1
ATOM 1909 N N . ARG A 1 238 ? 11.914 -8.730 -3.477 1.00 89.81 238 ARG A N 1
ATOM 1910 C CA . ARG A 1 238 ? 12.949 -8.919 -2.450 1.00 89.81 238 ARG A CA 1
ATOM 1911 C C . ARG A 1 238 ? 14.228 -9.507 -3.046 1.00 89.81 238 ARG A C 1
ATOM 1913 O O . ARG A 1 238 ? 15.321 -9.066 -2.700 1.00 89.81 238 ARG A O 1
ATOM 1920 N N . LYS A 1 239 ? 14.101 -10.483 -3.951 1.00 84.62 239 LYS A N 1
ATOM 1921 C CA . LYS A 1 239 ? 15.259 -11.045 -4.649 1.00 84.62 239 LYS A CA 1
ATOM 1922 C C . LYS A 1 239 ? 15.911 -10.004 -5.554 1.00 84.62 239 LYS A C 1
ATOM 1924 O O . LYS A 1 239 ? 17.128 -9.884 -5.541 1.00 84.62 239 LYS A O 1
ATOM 1929 N N . PHE A 1 240 ? 15.106 -9.216 -6.259 1.00 84.19 240 PHE A N 1
ATOM 1930 C CA . PHE A 1 240 ? 15.577 -8.112 -7.083 1.00 84.19 240 PHE A CA 1
ATOM 1931 C C . PHE A 1 240 ? 16.426 -7.110 -6.292 1.00 84.19 240 PHE A C 1
ATOM 1933 O O . PHE A 1 240 ? 17.553 -6.809 -6.671 1.00 84.19 240 PHE A O 1
ATOM 1940 N N . ILE A 1 241 ? 15.903 -6.653 -5.153 1.00 87.38 241 ILE A N 1
ATOM 1941 C CA . ILE A 1 241 ? 16.594 -5.759 -4.218 1.00 87.38 241 ILE A CA 1
ATOM 1942 C C . ILE A 1 241 ? 17.938 -6.353 -3.786 1.00 87.38 241 ILE A C 1
ATOM 1944 O O . ILE A 1 241 ? 18.949 -5.663 -3.860 1.00 87.38 241 ILE A O 1
ATOM 1948 N N . GLN A 1 242 ? 17.963 -7.631 -3.393 1.00 85.31 242 GLN A N 1
ATOM 1949 C CA . GLN A 1 242 ? 19.193 -8.300 -2.965 1.00 85.31 242 GLN A CA 1
ATOM 1950 C C . GLN A 1 242 ? 20.259 -8.301 -4.073 1.00 85.31 242 GLN A C 1
ATOM 1952 O O . GLN A 1 242 ? 21.421 -8.004 -3.825 1.00 85.31 242 GLN A O 1
ATOM 1957 N N . GLU A 1 243 ? 19.877 -8.632 -5.304 1.00 81.25 243 GLU A N 1
ATOM 1958 C CA . GLU A 1 243 ? 20.823 -8.662 -6.422 1.00 81.25 243 GLU A CA 1
ATOM 1959 C C . GLU A 1 243 ? 21.331 -7.251 -6.774 1.00 81.25 243 GLU A C 1
ATOM 1961 O O . GLU A 1 243 ? 22.512 -7.071 -7.067 1.00 81.25 243 GLU A O 1
ATOM 1966 N N . LEU A 1 244 ? 20.476 -6.225 -6.685 1.00 78.56 244 LEU A N 1
ATOM 1967 C CA . LEU A 1 244 ? 20.895 -4.830 -6.851 1.00 78.56 244 LEU A CA 1
ATOM 1968 C C . LEU A 1 244 ? 21.866 -4.366 -5.752 1.00 78.56 244 LEU A C 1
ATOM 1970 O O . LEU A 1 244 ? 22.809 -3.629 -6.040 1.00 78.56 244 LEU A O 1
ATOM 1974 N N . GLU A 1 245 ? 21.660 -4.794 -4.504 1.00 83.31 245 GLU A N 1
ATOM 1975 C CA . GLU A 1 245 ? 22.597 -4.546 -3.400 1.00 83.31 245 GLU A CA 1
ATOM 1976 C C . GLU A 1 245 ? 23.965 -5.176 -3.672 1.00 83.31 245 GLU A C 1
ATOM 1978 O O . GLU A 1 245 ? 24.996 -4.555 -3.414 1.00 83.31 245 GLU A O 1
ATOM 1983 N N . GLU A 1 246 ? 23.981 -6.391 -4.223 1.00 81.25 246 GLU A N 1
ATOM 1984 C CA . GLU A 1 246 ? 25.208 -7.115 -4.562 1.00 81.25 246 GLU A CA 1
ATOM 1985 C C . GLU A 1 246 ? 25.984 -6.456 -5.716 1.00 81.25 246 GLU A C 1
ATOM 1987 O O . GLU A 1 246 ? 27.218 -6.483 -5.709 1.00 81.25 246 GLU A O 1
ATOM 1992 N N . LEU A 1 247 ? 25.292 -5.807 -6.663 1.00 71.69 247 LEU A N 1
ATOM 1993 C CA . LEU A 1 247 ? 25.924 -4.996 -7.713 1.00 71.69 247 LEU A CA 1
ATOM 1994 C C . LEU A 1 247 ? 26.641 -3.760 -7.144 1.00 71.69 247 LEU A C 1
ATOM 1996 O O . LEU A 1 247 ? 27.655 -3.341 -7.702 1.00 71.69 247 LEU A O 1
ATOM 2000 N N . ASN A 1 248 ? 26.149 -3.213 -6.024 1.00 70.62 248 ASN A N 1
ATOM 2001 C CA . ASN A 1 248 ? 26.745 -2.099 -5.278 1.00 70.62 248 ASN A CA 1
ATOM 2002 C C . ASN A 1 248 ? 27.148 -0.899 -6.164 1.00 70.62 248 ASN A C 1
ATOM 2004 O O . ASN A 1 248 ? 28.233 -0.330 -6.010 1.00 70.62 248 ASN A O 1
ATOM 2008 N N . ASP A 1 249 ? 26.272 -0.529 -7.101 1.00 65.81 249 ASP A N 1
ATOM 2009 C CA . ASP A 1 249 ? 26.489 0.589 -8.021 1.00 65.81 249 ASP A CA 1
ATOM 2010 C C . ASP A 1 249 ? 25.808 1.872 -7.514 1.00 65.81 249 ASP A C 1
ATOM 2012 O O . ASP A 1 249 ? 24.665 1.849 -7.045 1.00 65.81 249 ASP A O 1
ATOM 2016 N N . GLU A 1 250 ? 26.510 3.002 -7.599 1.00 64.31 250 GLU A N 1
ATOM 2017 C CA . GLU A 1 250 ? 26.080 4.306 -7.070 1.00 64.31 250 GLU A CA 1
ATOM 2018 C C . GLU A 1 250 ? 24.827 4.868 -7.782 1.00 64.31 250 GLU A C 1
ATOM 2020 O O . GLU A 1 250 ? 23.914 5.322 -7.086 1.00 64.31 250 GLU A O 1
ATOM 2025 N N . PRO A 1 251 ? 24.682 4.774 -9.122 1.00 60.94 251 PRO A N 1
ATOM 2026 C CA . PRO A 1 251 ? 23.488 5.222 -9.842 1.00 60.94 251 PRO A CA 1
ATOM 2027 C C . PRO A 1 251 ? 22.208 4.458 -9.474 1.00 60.94 251 PRO A C 1
ATOM 2029 O O . PRO A 1 251 ? 21.111 4.983 -9.665 1.00 60.94 251 PRO A O 1
ATOM 2032 N N . ILE A 1 252 ? 22.328 3.235 -8.942 1.00 65.75 252 ILE A N 1
ATOM 2033 C CA . ILE A 1 252 ? 21.186 2.389 -8.564 1.00 65.75 252 ILE A CA 1
ATOM 2034 C C . ILE A 1 252 ? 20.711 2.700 -7.135 1.00 65.75 252 ILE A C 1
ATOM 2036 O O . ILE A 1 252 ? 19.549 2.456 -6.821 1.00 65.75 252 ILE A O 1
ATOM 2040 N N . GLN A 1 253 ? 21.535 3.295 -6.265 1.00 67.12 253 GLN A N 1
ATOM 2041 C CA . GLN A 1 253 ? 21.202 3.459 -4.838 1.00 67.12 253 GLN A CA 1
ATOM 2042 C C . GLN A 1 253 ? 19.888 4.217 -4.593 1.00 67.12 253 GLN A C 1
ATOM 2044 O O . GLN A 1 253 ? 19.041 3.752 -3.834 1.00 67.12 253 GLN A O 1
ATOM 2049 N N . GLY A 1 254 ? 19.651 5.327 -5.302 1.00 66.62 254 GLY A N 1
ATOM 2050 C CA . GLY A 1 254 ? 18.391 6.072 -5.177 1.00 66.62 254 GLY A CA 1
ATOM 2051 C C . GLY A 1 254 ? 17.166 5.284 -5.662 1.00 66.62 254 GLY A C 1
ATOM 2052 O O . GLY A 1 254 ? 16.051 5.494 -5.189 1.00 66.62 254 GLY A O 1
ATOM 2053 N N . PHE A 1 255 ? 17.358 4.344 -6.585 1.00 70.56 255 PHE A N 1
ATOM 2054 C CA . PHE A 1 255 ? 16.321 3.416 -7.027 1.00 70.56 255 PHE A CA 1
ATOM 2055 C C . PHE A 1 255 ? 16.081 2.320 -5.978 1.00 70.56 255 PHE A C 1
ATOM 2057 O O . PHE A 1 255 ? 14.941 2.045 -5.608 1.00 70.56 255 PHE A O 1
ATOM 2064 N N . LEU A 1 256 ? 17.159 1.763 -5.431 1.00 77.81 256 LEU A N 1
ATOM 2065 C CA . LEU A 1 256 ? 17.160 0.713 -4.418 1.00 77.81 256 LEU A CA 1
ATOM 2066 C C . LEU A 1 256 ? 16.480 1.143 -3.108 1.00 77.81 256 LEU A C 1
ATOM 2068 O O . LEU A 1 256 ? 15.638 0.412 -2.585 1.00 77.81 256 LEU A O 1
ATOM 2072 N N . GLU A 1 257 ? 16.773 2.346 -2.609 1.00 79.25 257 GLU A N 1
ATOM 2073 C CA . GLU A 1 257 ? 16.118 2.909 -1.417 1.00 79.25 257 GLU A CA 1
ATOM 2074 C C . GLU A 1 257 ? 14.594 2.971 -1.577 1.00 79.25 257 GLU A C 1
ATOM 2076 O O . GLU A 1 257 ? 13.831 2.709 -0.642 1.00 79.25 257 GLU A O 1
ATOM 2081 N N . ARG A 1 258 ? 14.132 3.286 -2.789 1.00 78.94 258 ARG A N 1
ATOM 2082 C CA . ARG A 1 258 ? 12.707 3.378 -3.101 1.00 78.94 258 ARG A CA 1
ATOM 2083 C C . ARG A 1 258 ? 12.067 2.001 -3.161 1.00 78.94 258 ARG A C 1
ATOM 2085 O O . ARG A 1 258 ? 10.987 1.836 -2.604 1.00 78.94 258 ARG A O 1
ATOM 2092 N N . LEU A 1 259 ? 12.733 1.008 -3.746 1.00 85.38 259 LEU A N 1
ATOM 2093 C CA . LEU A 1 259 ? 12.248 -0.374 -3.727 1.00 85.38 259 LEU A CA 1
ATOM 2094 C C . LEU A 1 259 ? 12.104 -0.907 -2.294 1.00 85.38 259 LEU A C 1
ATOM 2096 O O . LEU A 1 259 ? 11.058 -1.463 -1.961 1.00 85.38 259 LEU A O 1
ATOM 2100 N N . HIS A 1 260 ? 13.097 -0.661 -1.429 1.00 85.38 260 HIS A N 1
ATOM 2101 C CA . HIS A 1 260 ? 13.027 -0.987 0.002 1.00 85.38 260 HIS A CA 1
ATOM 2102 C C . HIS A 1 260 ? 11.844 -0.311 0.688 1.00 85.38 260 HIS A C 1
ATOM 2104 O O . HIS A 1 260 ? 11.077 -0.958 1.402 1.00 85.38 260 HIS A O 1
ATOM 2110 N N . ARG A 1 261 ? 11.661 0.992 0.448 1.00 81.00 261 ARG A N 1
ATOM 2111 C CA . ARG A 1 261 ? 10.560 1.761 1.036 1.00 81.00 261 ARG A CA 1
ATOM 2112 C C . ARG A 1 261 ? 9.193 1.259 0.574 1.00 81.00 261 ARG A C 1
ATOM 2114 O O . ARG A 1 261 ? 8.293 1.150 1.401 1.00 81.00 261 ARG A O 1
ATOM 2121 N N . GLY A 1 262 ? 9.037 0.952 -0.712 1.00 81.81 262 GLY A N 1
ATOM 2122 C CA . GLY A 1 262 ? 7.790 0.430 -1.274 1.00 81.81 262 GLY A CA 1
ATOM 2123 C C . GLY A 1 262 ? 7.457 -0.960 -0.740 1.00 81.81 262 GLY A C 1
ATOM 2124 O O . GLY A 1 262 ? 6.339 -1.190 -0.283 1.00 81.81 262 GLY A O 1
ATOM 2125 N N . LEU A 1 263 ? 8.441 -1.867 -0.719 1.00 89.25 263 LEU A N 1
ATOM 2126 C CA . LEU A 1 263 ? 8.260 -3.218 -0.185 1.00 89.25 263 LEU A CA 1
ATOM 2127 C C . LEU A 1 263 ? 7.943 -3.191 1.316 1.00 89.25 263 LEU A C 1
ATOM 2129 O O . LEU A 1 263 ? 6.988 -3.830 1.750 1.00 89.25 263 LEU A O 1
ATOM 2133 N N . GLY A 1 264 ? 8.676 -2.392 2.097 1.00 75.38 264 GLY A N 1
ATOM 2134 C CA . GLY A 1 264 ? 8.410 -2.227 3.526 1.00 75.38 264 GLY A CA 1
ATOM 2135 C C . GLY A 1 264 ? 7.045 -1.592 3.813 1.00 75.38 264 GLY A C 1
ATOM 2136 O O . GLY A 1 264 ? 6.380 -1.967 4.780 1.00 75.38 264 GLY A O 1
ATOM 2137 N N . ALA A 1 265 ? 6.590 -0.660 2.967 1.00 73.62 265 ALA A N 1
ATOM 2138 C CA . ALA A 1 265 ? 5.247 -0.094 3.054 1.00 73.62 265 ALA A CA 1
ATOM 2139 C C . ALA A 1 265 ? 4.180 -1.173 2.828 1.00 73.62 265 ALA A C 1
ATOM 2141 O O . ALA A 1 265 ? 3.328 -1.367 3.699 1.00 73.62 265 ALA A O 1
ATOM 2142 N N . TYR A 1 266 ? 4.306 -1.934 1.737 1.00 85.69 266 TYR A N 1
ATOM 2143 C CA . TYR A 1 266 ? 3.416 -3.040 1.388 1.00 85.69 266 TYR A CA 1
ATOM 2144 C C . TYR A 1 266 ? 3.328 -4.085 2.512 1.00 85.69 266 TYR A C 1
ATOM 2146 O O . TYR A 1 266 ? 2.240 -4.441 2.954 1.00 85.69 266 TYR A O 1
ATOM 2154 N N . GLU A 1 267 ? 4.473 -4.516 3.048 1.00 82.19 267 GLU A N 1
ATOM 2155 C CA . GLU A 1 267 ? 4.556 -5.492 4.147 1.00 82.19 267 GLU A CA 1
ATOM 2156 C C . GLU A 1 267 ? 3.955 -4.988 5.463 1.00 82.19 267 GLU A C 1
ATOM 2158 O O . GLU A 1 267 ? 3.518 -5.783 6.296 1.00 82.19 267 GLU A O 1
ATOM 2163 N N . SER A 1 268 ? 3.929 -3.668 5.657 1.00 69.88 268 SER A N 1
ATOM 2164 C CA . SER A 1 268 ? 3.345 -3.036 6.841 1.00 69.88 268 SER A CA 1
ATOM 2165 C C . SER A 1 268 ? 1.857 -2.697 6.703 1.00 69.88 268 SER A C 1
ATOM 2167 O O . SER A 1 268 ? 1.284 -2.159 7.653 1.00 69.88 268 SER A O 1
ATOM 2169 N N . GLY A 1 269 ? 1.242 -2.998 5.553 1.00 74.69 269 GLY A N 1
ATOM 2170 C CA . GLY A 1 269 ? -0.144 -2.640 5.237 1.00 74.69 269 GLY A CA 1
ATOM 2171 C C . GLY A 1 269 ? -0.345 -1.168 4.858 1.00 74.69 269 GLY A C 1
ATOM 2172 O O . GLY A 1 269 ? -1.479 -0.703 4.777 1.00 74.69 269 GLY A O 1
ATOM 2173 N N . ASP A 1 270 ? 0.737 -0.416 4.629 1.00 76.25 270 ASP A N 1
ATOM 2174 C CA . ASP A 1 270 ? 0.686 0.954 4.107 1.00 76.25 270 ASP A CA 1
ATOM 2175 C C . ASP A 1 270 ? 0.579 0.915 2.577 1.00 76.25 270 ASP A C 1
ATOM 2177 O O . ASP A 1 270 ? 1.518 1.219 1.834 1.00 76.25 270 ASP A O 1
ATOM 2181 N N . TYR A 1 271 ? -0.581 0.456 2.107 1.00 82.38 271 TYR A N 1
ATOM 2182 C CA . TYR A 1 271 ? -0.841 0.225 0.689 1.00 82.38 271 TYR A CA 1
ATOM 2183 C C . TYR A 1 271 ? -0.852 1.511 -0.129 1.00 82.38 271 TYR A C 1
ATOM 2185 O O . TYR A 1 271 ? -0.489 1.484 -1.301 1.00 82.38 271 TYR A O 1
ATOM 2193 N N . LEU A 1 272 ? -1.175 2.650 0.486 1.00 78.38 272 LEU A N 1
ATOM 2194 C CA . LEU A 1 272 ? -1.072 3.942 -0.178 1.00 78.38 272 LEU A CA 1
ATOM 2195 C C . LEU A 1 272 ? 0.379 4.260 -0.538 1.00 78.38 272 LEU A C 1
ATOM 2197 O O . LEU A 1 272 ? 0.683 4.518 -1.705 1.00 78.38 272 LEU A O 1
ATOM 2201 N N . LEU A 1 273 ? 1.286 4.209 0.443 1.00 76.56 273 LEU A N 1
ATOM 2202 C CA . LEU A 1 273 ? 2.696 4.479 0.183 1.00 76.56 273 LEU A CA 1
ATOM 2203 C C . LEU A 1 273 ? 3.282 3.436 -0.775 1.00 76.56 273 LEU A C 1
ATOM 2205 O O . LEU A 1 273 ? 4.044 3.799 -1.669 1.00 76.56 273 LEU A O 1
ATOM 2209 N N . ALA A 1 274 ? 2.895 2.168 -0.624 1.00 80.00 274 ALA A N 1
ATOM 2210 C CA . ALA A 1 274 ? 3.297 1.104 -1.535 1.00 80.00 274 ALA A CA 1
ATOM 2211 C C . ALA A 1 274 ? 2.891 1.412 -2.985 1.00 80.00 274 ALA A C 1
ATOM 2213 O O . ALA A 1 274 ? 3.758 1.435 -3.856 1.00 80.00 274 ALA A O 1
ATOM 2214 N N . CYS A 1 275 ? 1.614 1.731 -3.237 1.00 83.25 275 CYS A N 1
ATOM 2215 C CA . CYS A 1 275 ? 1.106 2.061 -4.571 1.00 83.25 275 CYS A CA 1
ATOM 2216 C C . CYS A 1 275 ? 1.877 3.225 -5.194 1.00 83.25 275 CYS A C 1
ATOM 2218 O O . CYS A 1 275 ? 2.401 3.090 -6.298 1.00 83.25 275 CYS A O 1
ATOM 2220 N N . PHE A 1 276 ? 2.010 4.346 -4.478 1.00 81.69 276 PHE A N 1
ATOM 2221 C CA . PHE A 1 276 ? 2.723 5.515 -4.999 1.00 81.69 276 PHE A CA 1
ATOM 2222 C C . PHE A 1 276 ? 4.184 5.213 -5.316 1.00 81.69 276 PHE A C 1
ATOM 2224 O O . PHE A 1 276 ? 4.694 5.629 -6.357 1.00 81.69 276 PHE A O 1
ATOM 2231 N N . VAL A 1 277 ? 4.870 4.486 -4.433 1.00 82.31 277 VAL A N 1
ATOM 2232 C CA . VAL A 1 277 ? 6.268 4.126 -4.658 1.00 82.31 277 VAL A CA 1
ATOM 2233 C C . VAL A 1 277 ? 6.389 3.188 -5.854 1.00 82.31 277 VAL A C 1
ATOM 2235 O O . VAL A 1 277 ? 7.188 3.474 -6.742 1.00 82.31 277 VAL A O 1
ATOM 2238 N N . PHE A 1 278 ? 5.589 2.122 -5.924 1.00 91.12 278 PHE A N 1
ATOM 2239 C CA . PHE A 1 278 ? 5.648 1.161 -7.024 1.00 91.12 278 PHE A CA 1
ATOM 2240 C C . PHE A 1 278 ? 5.332 1.812 -8.371 1.00 91.12 278 PHE A C 1
ATOM 2242 O O . PHE A 1 278 ? 6.120 1.670 -9.304 1.00 91.12 278 PHE A O 1
ATOM 2249 N N . ILE A 1 279 ? 4.257 2.601 -8.453 1.00 85.75 279 ILE A N 1
ATOM 2250 C CA . ILE A 1 279 ? 3.874 3.334 -9.667 1.00 85.75 279 ILE A CA 1
ATOM 2251 C C . ILE A 1 279 ? 4.964 4.331 -10.072 1.00 85.75 279 ILE A C 1
ATOM 2253 O O . ILE A 1 279 ? 5.345 4.409 -11.236 1.00 85.75 279 ILE A O 1
ATOM 2257 N N . SER A 1 280 ? 5.513 5.086 -9.122 1.00 82.06 280 SER A N 1
ATOM 2258 C CA . SER A 1 280 ? 6.542 6.081 -9.432 1.00 82.06 280 SER A CA 1
ATOM 2259 C C . SER A 1 280 ? 7.853 5.440 -9.910 1.00 82.06 280 SER A C 1
ATOM 2261 O O . SER A 1 280 ? 8.551 5.987 -10.765 1.00 82.06 280 SER A O 1
ATOM 2263 N N . VAL A 1 281 ? 8.190 4.259 -9.392 1.00 83.25 281 VAL A N 1
ATOM 2264 C CA . VAL A 1 281 ? 9.336 3.476 -9.864 1.00 83.25 281 VAL A CA 1
ATOM 2265 C C . VAL A 1 281 ? 9.076 2.935 -11.278 1.00 83.25 281 VAL A C 1
ATOM 2267 O O . VAL A 1 281 ? 9.937 3.097 -12.144 1.00 83.25 281 VAL A O 1
ATOM 2270 N N . GLN A 1 282 ? 7.886 2.382 -11.544 1.00 87.00 282 GLN A N 1
ATOM 2271 C CA . GLN A 1 282 ? 7.463 1.972 -12.893 1.00 87.00 282 GLN A CA 1
ATOM 2272 C C . GLN A 1 282 ? 7.568 3.130 -13.895 1.00 87.00 282 GLN A C 1
ATOM 2274 O O . GLN A 1 282 ? 8.102 2.968 -14.988 1.00 87.00 282 GLN A O 1
ATOM 2279 N N . ASP A 1 283 ? 7.130 4.326 -13.510 1.00 81.38 283 ASP A N 1
ATOM 2280 C CA . ASP A 1 283 ? 7.193 5.529 -14.339 1.00 81.38 283 ASP A CA 1
ATOM 2281 C C . ASP A 1 283 ? 8.613 5.904 -14.753 1.00 81.38 283 ASP A C 1
ATOM 2283 O O . ASP A 1 283 ? 8.844 6.305 -15.900 1.00 81.38 283 ASP A O 1
ATOM 2287 N N . GLY A 1 284 ? 9.557 5.775 -13.823 1.00 76.62 284 GLY A N 1
ATOM 2288 C CA . GLY A 1 284 ? 10.976 5.963 -14.083 1.00 76.62 284 GLY A CA 1
ATOM 2289 C C . GLY A 1 284 ? 11.525 4.938 -15.070 1.00 76.62 284 GLY A C 1
ATOM 2290 O O . GLY A 1 284 ? 12.175 5.309 -16.045 1.00 76.62 284 GLY A O 1
ATOM 2291 N N . LEU A 1 285 ? 11.200 3.663 -14.855 1.00 79.62 285 LEU A N 1
ATOM 2292 C CA . LEU A 1 285 ? 11.611 2.550 -15.713 1.00 79.62 285 LEU A CA 1
ATOM 2293 C C . LEU A 1 285 ? 11.064 2.682 -17.141 1.00 79.62 285 LEU A C 1
ATOM 2295 O O . LEU A 1 285 ? 11.825 2.634 -18.106 1.00 79.62 285 LEU A O 1
ATOM 2299 N N . MET A 1 286 ? 9.763 2.932 -17.293 1.00 82.44 286 MET A N 1
ATOM 2300 C CA . MET A 1 286 ? 9.144 3.138 -18.606 1.00 82.44 286 MET A CA 1
ATOM 2301 C C . MET A 1 286 ? 9.696 4.384 -19.310 1.00 82.44 286 MET A C 1
ATOM 2303 O O . MET A 1 286 ? 9.809 4.415 -20.533 1.00 82.44 286 MET A O 1
ATOM 2307 N N . THR A 1 287 ? 10.086 5.418 -18.557 1.00 79.06 287 THR A N 1
ATOM 2308 C CA . THR A 1 287 ? 10.773 6.587 -19.130 1.00 79.06 287 THR A CA 1
ATOM 2309 C C . THR A 1 287 ? 12.126 6.202 -19.728 1.00 79.06 287 THR A C 1
ATOM 2311 O O . THR A 1 287 ? 12.478 6.711 -20.792 1.00 79.06 287 THR A O 1
ATOM 2314 N N . THR A 1 288 ? 12.864 5.282 -19.102 1.00 75.31 288 THR A N 1
ATOM 2315 C CA . THR A 1 288 ? 14.114 4.744 -19.658 1.00 75.31 288 THR A CA 1
ATOM 2316 C C . THR A 1 288 ? 13.873 4.032 -20.990 1.00 75.31 288 THR A C 1
ATOM 2318 O O . THR A 1 288 ? 14.607 4.296 -21.944 1.00 75.31 288 THR A O 1
ATOM 2321 N N . LEU A 1 289 ? 12.812 3.221 -21.104 1.00 79.19 289 LEU A N 1
ATOM 2322 C CA . LEU A 1 289 ? 12.423 2.598 -22.381 1.00 79.19 289 LEU A CA 1
ATOM 2323 C C . LEU A 1 289 ? 12.135 3.651 -23.454 1.00 79.19 289 LEU A C 1
ATOM 2325 O O . LEU A 1 289 ? 12.674 3.581 -24.556 1.00 79.19 289 LEU A O 1
ATOM 2329 N N . CYS A 1 290 ? 11.346 4.675 -23.120 1.00 80.50 290 CYS A N 1
ATOM 2330 C CA . CYS A 1 290 ? 11.052 5.772 -24.041 1.00 80.50 290 CYS A CA 1
ATOM 2331 C C . CYS A 1 290 ? 12.309 6.507 -24.524 1.00 80.50 290 CYS A C 1
ATOM 2333 O O . CYS A 1 290 ? 12.347 6.958 -25.661 1.00 80.50 290 CYS A O 1
ATOM 2335 N N . ILE A 1 291 ? 13.321 6.676 -23.669 1.00 76.38 291 ILE A N 1
ATOM 2336 C CA . ILE A 1 291 ? 14.561 7.378 -24.033 1.00 76.38 291 ILE A CA 1
ATOM 2337 C C . ILE A 1 291 ? 15.422 6.542 -24.966 1.00 76.38 291 ILE A C 1
ATOM 2339 O O . ILE A 1 291 ? 16.002 7.088 -25.899 1.00 76.38 291 ILE A O 1
ATOM 2343 N N . ARG A 1 292 ? 15.509 5.237 -24.708 1.00 76.38 292 ARG A N 1
ATOM 2344 C CA . ARG A 1 292 ? 16.290 4.311 -25.531 1.00 76.38 292 ARG A CA 1
ATOM 2345 C C . ARG A 1 292 ? 15.624 4.023 -26.879 1.00 76.38 292 ARG A C 1
ATOM 2347 O O . ARG A 1 292 ? 16.308 3.693 -27.840 1.00 76.38 292 ARG A O 1
ATOM 2354 N N . ARG A 1 293 ? 14.300 4.174 -26.970 1.00 79.50 293 ARG A N 1
ATOM 2355 C CA . ARG A 1 293 ? 13.552 4.086 -28.228 1.00 79.50 293 ARG A CA 1
ATOM 2356 C C . ARG A 1 293 ? 13.635 5.406 -29.001 1.00 79.50 293 ARG A C 1
ATOM 2358 O O . ARG A 1 293 ? 12.889 6.344 -28.730 1.00 79.50 293 ARG A O 1
ATOM 2365 N N . ASP A 1 294 ? 14.467 5.441 -30.041 1.00 67.19 294 ASP A N 1
ATOM 2366 C CA . ASP A 1 294 ? 14.670 6.609 -30.926 1.00 67.19 294 ASP A CA 1
ATOM 2367 C C . ASP A 1 294 ? 13.380 7.151 -31.586 1.00 67.19 294 ASP A C 1
ATOM 2369 O O . ASP A 1 294 ? 13.317 8.298 -32.042 1.00 67.19 294 ASP A O 1
ATOM 2373 N N . GLU A 1 295 ? 12.325 6.339 -31.647 1.00 70.44 295 GLU A N 1
ATOM 2374 C CA . GLU A 1 295 ? 11.047 6.679 -32.277 1.00 70.44 295 GLU A CA 1
ATOM 2375 C C . GLU A 1 295 ? 10.145 7.559 -31.388 1.00 70.44 295 GLU A C 1
ATOM 2377 O O . GLU A 1 295 ? 9.243 8.247 -31.881 1.00 70.44 295 GLU A O 1
ATOM 2382 N N . MET A 1 296 ? 10.402 7.587 -30.075 1.00 71.75 296 MET A N 1
ATOM 2383 C CA . MET A 1 296 ? 9.577 8.278 -29.085 1.00 71.75 296 MET A CA 1
ATOM 2384 C C . MET A 1 296 ? 10.034 9.731 -28.908 1.00 71.75 296 MET A C 1
ATOM 2386 O O . MET A 1 296 ? 11.104 10.032 -28.383 1.00 71.75 296 MET A O 1
ATOM 2390 N N . LYS A 1 297 ? 9.188 10.689 -29.304 1.00 70.75 297 LYS A N 1
ATOM 2391 C CA . LYS A 1 297 ? 9.469 12.122 -29.110 1.00 70.75 297 LYS A CA 1
ATOM 2392 C C . LYS A 1 297 ? 8.865 12.633 -27.813 1.00 70.75 297 LYS A C 1
ATOM 2394 O O . LYS A 1 297 ? 7.665 12.492 -27.594 1.00 70.75 297 LYS A O 1
ATOM 2399 N N . ARG A 1 298 ? 9.677 13.312 -27.002 1.00 70.88 298 ARG A N 1
ATOM 2400 C CA . ARG A 1 298 ? 9.201 14.035 -25.815 1.00 70.88 298 ARG A CA 1
ATOM 2401 C C . ARG A 1 298 ? 8.123 15.055 -26.190 1.00 70.88 298 ARG A C 1
ATOM 2403 O O . ARG A 1 298 ? 8.168 15.667 -27.263 1.00 70.88 298 ARG A O 1
ATOM 2410 N N . GLY A 1 299 ? 7.174 15.245 -25.281 1.00 58.59 299 GLY A N 1
ATOM 2411 C CA . GLY A 1 299 ? 6.192 16.316 -25.324 1.00 58.59 299 GLY A CA 1
ATOM 2412 C C . GLY A 1 299 ? 6.841 17.702 -25.277 1.00 58.59 299 GLY A C 1
ATOM 2413 O O . GLY A 1 299 ? 8.052 17.861 -25.111 1.00 58.59 299 GLY A O 1
ATOM 2414 N N . LYS A 1 300 ? 6.020 18.746 -25.434 1.00 49.44 300 LYS A N 1
ATOM 2415 C CA . LYS A 1 300 ? 6.484 20.150 -25.432 1.00 49.44 300 LYS A CA 1
ATOM 2416 C C . LYS A 1 300 ? 7.086 20.598 -24.095 1.00 49.44 300 LYS A C 1
ATOM 2418 O O . LYS A 1 300 ? 7.807 21.587 -24.061 1.00 49.44 300 LYS A O 1
ATOM 2423 N N . ASP A 1 301 ? 6.759 19.890 -23.030 1.00 48.00 301 ASP A N 1
ATOM 2424 C CA . ASP A 1 301 ? 7.229 20.046 -21.656 1.00 48.00 301 ASP A CA 1
ATOM 2425 C C . ASP A 1 301 ? 8.513 19.248 -21.362 1.00 48.00 301 ASP A C 1
ATOM 2427 O O . ASP A 1 301 ? 9.080 19.380 -20.283 1.00 48.00 301 ASP A O 1
ATOM 2431 N N . GLY A 1 302 ? 9.009 18.458 -22.321 1.00 56.84 302 GLY A N 1
ATOM 2432 C CA . GLY A 1 302 ? 10.200 17.625 -22.150 1.00 56.84 302 GLY A CA 1
ATOM 2433 C C . GLY A 1 302 ? 9.934 16.259 -21.508 1.00 56.84 302 GLY A C 1
ATOM 2434 O O . GLY A 1 302 ? 10.901 15.521 -21.282 1.00 56.84 302 GLY A O 1
ATOM 2435 N N . TYR A 1 303 ? 8.666 15.902 -21.274 1.00 61.94 303 TYR A N 1
ATOM 2436 C CA . TYR A 1 303 ? 8.240 14.645 -20.652 1.00 61.94 303 TYR A CA 1
ATOM 2437 C C . TYR A 1 303 ? 7.577 13.697 -21.660 1.00 61.94 303 TYR A C 1
ATOM 2439 O O . TYR A 1 303 ? 7.131 14.110 -22.731 1.00 61.94 303 TYR A O 1
ATOM 2447 N N . PHE A 1 304 ? 7.528 12.404 -21.332 1.00 66.75 304 PHE A N 1
ATOM 2448 C CA . PHE A 1 304 ? 6.730 11.429 -22.076 1.00 66.75 304 PHE A CA 1
ATOM 2449 C C . PHE A 1 304 ? 5.337 11.336 -21.465 1.00 66.75 304 PHE A C 1
ATOM 2451 O O . PHE A 1 304 ? 5.179 11.264 -20.247 1.00 66.75 304 PHE A O 1
ATOM 2458 N N . THR A 1 305 ? 4.324 11.320 -22.322 1.00 71.62 305 THR A N 1
ATOM 2459 C CA . THR A 1 305 ? 2.936 11.121 -21.895 1.00 71.62 305 THR A CA 1
ATOM 2460 C C . THR A 1 305 ? 2.739 9.713 -21.312 1.00 71.62 305 THR A C 1
ATOM 2462 O O . THR A 1 305 ? 3.502 8.800 -21.648 1.00 71.62 305 THR A O 1
ATOM 2465 N N . PRO A 1 306 ? 1.715 9.491 -20.464 1.00 71.31 306 PRO A N 1
ATOM 2466 C CA . PRO A 1 306 ? 1.349 8.149 -20.004 1.00 71.31 306 PRO A CA 1
ATOM 2467 C C . PRO A 1 306 ? 1.194 7.150 -21.159 1.00 71.31 306 PRO A C 1
ATOM 2469 O O . PRO A 1 306 ? 1.785 6.076 -21.112 1.00 71.31 306 PRO A O 1
ATOM 2472 N N . GLN A 1 307 ? 0.530 7.557 -22.247 1.00 75.38 307 GLN A N 1
ATOM 2473 C CA . GLN A 1 307 ? 0.352 6.720 -23.435 1.00 75.38 307 GLN A CA 1
ATOM 2474 C C . GLN A 1 307 ? 1.681 6.328 -24.093 1.00 75.38 307 GLN A C 1
ATOM 2476 O O . GLN A 1 307 ? 1.844 5.194 -24.524 1.00 75.38 307 GLN A O 1
ATOM 2481 N N . GLN A 1 308 ? 2.651 7.242 -24.162 1.00 77.75 308 GLN A N 1
ATOM 2482 C CA . GLN A 1 308 ? 3.971 6.924 -24.718 1.00 77.75 308 GLN A CA 1
ATOM 2483 C C . GLN A 1 308 ? 4.730 5.917 -23.853 1.00 77.75 308 GLN A C 1
ATOM 2485 O O . GLN A 1 308 ? 5.367 5.022 -24.395 1.00 77.75 308 GLN A O 1
ATOM 2490 N N . ARG A 1 309 ? 4.638 6.042 -22.524 1.00 80.62 309 ARG A N 1
ATOM 2491 C CA . ARG A 1 309 ? 5.257 5.100 -21.579 1.00 80.62 309 ARG A CA 1
ATOM 2492 C C . ARG A 1 309 ? 4.631 3.709 -21.672 1.00 80.62 309 ARG A C 1
ATOM 2494 O O . ARG A 1 309 ? 5.374 2.738 -21.762 1.00 80.62 309 ARG A O 1
ATOM 2501 N N . LYS A 1 310 ? 3.297 3.641 -21.756 1.00 80.88 310 LYS A N 1
ATOM 2502 C CA . LYS A 1 310 ? 2.546 2.410 -22.043 1.00 80.88 310 LYS A CA 1
ATOM 2503 C C . LYS A 1 310 ? 3.045 1.750 -23.330 1.00 80.88 310 LYS A C 1
ATOM 2505 O O . LYS A 1 310 ? 3.540 0.632 -23.290 1.00 80.88 310 LYS A O 1
ATOM 2510 N N . THR A 1 311 ? 3.013 2.479 -24.445 1.00 82.44 311 THR A N 1
ATOM 2511 C CA . THR A 1 311 ? 3.423 1.937 -25.748 1.00 82.44 311 THR A CA 1
ATOM 2512 C C . THR A 1 311 ? 4.899 1.529 -25.780 1.00 82.44 311 THR A C 1
ATOM 2514 O O . THR A 1 311 ? 5.258 0.578 -26.464 1.00 82.44 311 THR A O 1
ATOM 2517 N N . ALA A 1 312 ? 5.779 2.208 -25.037 1.00 83.94 312 ALA A N 1
ATOM 2518 C CA . ALA A 1 312 ? 7.179 1.797 -24.935 1.00 83.94 312 ALA A CA 1
ATOM 2519 C C . ALA A 1 312 ? 7.337 0.450 -24.217 1.00 83.94 312 ALA A C 1
ATOM 2521 O O . ALA A 1 312 ? 8.138 -0.370 -24.662 1.00 83.94 312 ALA A O 1
ATOM 2522 N N . LEU A 1 313 ? 6.584 0.238 -23.133 1.00 84.44 313 LEU A N 1
ATOM 2523 C CA . LEU A 1 313 ? 6.576 -1.014 -22.381 1.00 84.44 313 LEU A CA 1
ATOM 2524 C C . LEU A 1 313 ? 5.996 -2.163 -23.213 1.00 84.44 313 LEU A C 1
ATOM 2526 O O . LEU A 1 313 ? 6.641 -3.201 -23.319 1.00 84.44 313 LEU A O 1
ATOM 2530 N N . GLU A 1 314 ? 4.840 -1.947 -23.849 1.00 81.38 314 GLU A N 1
ATOM 2531 C CA . GLU A 1 314 ? 4.183 -2.926 -24.730 1.00 81.38 314 GLU A CA 1
ATOM 2532 C C . GLU A 1 314 ? 5.116 -3.374 -25.856 1.00 81.38 314 GLU A C 1
ATOM 2534 O O . GLU A 1 314 ? 5.396 -4.562 -25.987 1.00 81.38 314 GLU A O 1
ATOM 2539 N N . ASN A 1 315 ? 5.680 -2.424 -26.608 1.00 83.88 315 ASN A N 1
ATOM 2540 C CA . ASN A 1 315 ? 6.580 -2.750 -27.711 1.00 83.88 315 ASN A CA 1
ATOM 2541 C C . ASN A 1 315 ? 7.837 -3.489 -27.227 1.00 83.88 315 ASN A C 1
ATOM 2543 O O . ASN A 1 315 ? 8.322 -4.380 -27.915 1.00 83.88 315 ASN A O 1
ATOM 2547 N N . SER A 1 316 ? 8.390 -3.121 -26.061 1.00 83.69 316 SER A N 1
ATOM 2548 C CA . SER A 1 316 ? 9.583 -3.790 -25.518 1.00 83.69 316 SER A CA 1
ATOM 2549 C C . SER A 1 316 ? 9.290 -5.214 -25.109 1.00 83.69 316 SER A C 1
ATOM 2551 O O . SER A 1 316 ? 10.126 -6.079 -25.329 1.00 83.69 316 SER A O 1
ATOM 2553 N N . TYR A 1 317 ? 8.110 -5.465 -24.561 1.00 77.75 317 TYR A N 1
ATOM 2554 C CA . TYR A 1 317 ? 7.715 -6.814 -24.216 1.00 77.75 317 TYR A CA 1
ATOM 2555 C C . TYR A 1 317 ? 7.435 -7.671 -25.463 1.00 77.75 317 TYR A C 1
ATOM 2557 O O . TYR A 1 317 ? 7.869 -8.817 -25.532 1.00 77.75 317 TYR A O 1
ATOM 2565 N N . GLU A 1 318 ? 6.756 -7.116 -26.473 1.00 77.88 318 GLU A N 1
ATOM 2566 C CA . GLU A 1 318 ? 6.491 -7.818 -27.738 1.00 77.88 318 GLU A CA 1
ATOM 2567 C C . GLU A 1 318 ? 7.775 -8.172 -28.502 1.00 77.88 318 GLU A C 1
ATOM 2569 O O . GLU A 1 318 ? 7.877 -9.257 -29.069 1.00 77.88 318 GLU A O 1
ATOM 2574 N N . GLU A 1 319 ? 8.766 -7.277 -28.513 1.00 80.75 319 GLU A N 1
ATOM 2575 C CA . GLU A 1 319 ? 10.058 -7.511 -29.173 1.00 80.75 319 GLU A CA 1
ATOM 2576 C C . GLU A 1 319 ? 10.862 -8.652 -28.531 1.00 80.75 319 GLU A C 1
ATOM 2578 O O . GLU A 1 319 ? 11.616 -9.318 -29.238 1.00 80.75 319 GLU A O 1
ATOM 2583 N N . LEU A 1 320 ? 10.644 -8.927 -27.239 1.00 73.44 320 LEU A N 1
ATOM 2584 C CA . LEU A 1 320 ? 11.254 -10.049 -26.518 1.00 73.44 320 LEU A CA 1
ATOM 2585 C C . LEU A 1 320 ? 10.586 -11.412 -26.825 1.00 73.44 320 LEU A C 1
ATOM 2587 O O . LEU A 1 320 ? 11.003 -12.425 -26.269 1.00 73.44 320 LEU A O 1
ATOM 2591 N N . ASP A 1 321 ? 9.568 -11.458 -27.700 1.00 67.69 321 ASP A N 1
ATOM 2592 C CA . ASP A 1 321 ? 8.833 -12.673 -28.114 1.00 67.69 321 ASP A CA 1
ATOM 2593 C C . ASP A 1 321 ? 8.260 -13.480 -26.929 1.00 67.69 321 ASP A C 1
ATOM 2595 O O . ASP A 1 321 ? 8.305 -14.712 -26.894 1.00 67.69 321 ASP A O 1
ATOM 2599 N N . ARG A 1 322 ? 7.740 -12.775 -25.916 1.00 65.19 322 ARG A N 1
ATOM 2600 C CA . ARG A 1 322 ? 7.206 -13.382 -24.688 1.00 65.19 322 ARG A CA 1
ATOM 2601 C C . ARG A 1 322 ? 5.676 -13.458 -24.669 1.00 65.19 322 ARG A C 1
ATOM 2603 O O . ARG A 1 322 ? 4.969 -12.674 -25.305 1.00 65.19 322 ARG A O 1
ATOM 2610 N N . GLU A 1 323 ? 5.148 -14.413 -23.903 1.00 54.31 323 GLU A N 1
ATOM 2611 C CA . GLU A 1 323 ? 3.710 -14.697 -23.791 1.00 54.31 323 GLU A CA 1
ATOM 2612 C C . GLU A 1 323 ? 2.989 -13.685 -22.865 1.00 54.31 323 GLU A C 1
ATOM 2614 O O . GLU A 1 323 ? 2.618 -14.008 -21.739 1.00 54.31 323 GLU A O 1
ATOM 2619 N N . PHE A 1 324 ? 2.738 -12.456 -23.344 1.00 53.75 324 PHE A N 1
ATOM 2620 C CA . PHE A 1 324 ? 1.832 -11.489 -22.672 1.00 53.75 324 PHE A CA 1
ATOM 2621 C C . PHE A 1 324 ? 0.388 -11.576 -23.131 1.00 53.75 324 PHE A C 1
ATOM 2623 O O . PHE A 1 324 ? -0.393 -10.632 -22.986 1.00 53.75 324 PHE A O 1
ATOM 2630 N N . ARG A 1 325 ? 0.054 -12.671 -23.787 1.00 51.16 325 ARG A N 1
ATOM 2631 C CA . ARG A 1 325 ? -1.203 -12.799 -24.487 1.00 51.16 325 ARG A CA 1
ATOM 2632 C C . ARG A 1 325 ? -1.988 -13.904 -23.832 1.00 51.16 325 ARG A C 1
ATOM 2634 O O . ARG A 1 325 ? -1.438 -14.954 -23.499 1.00 51.16 325 ARG A O 1
ATOM 2641 N N . ASP A 1 326 ? -3.262 -13.637 -23.609 1.00 48.69 326 ASP A N 1
ATOM 2642 C CA . ASP A 1 326 ? -4.186 -14.693 -23.247 1.00 48.69 326 ASP A CA 1
ATOM 2643 C C . ASP A 1 326 ? -4.085 -15.797 -24.315 1.00 48.69 326 ASP A C 1
ATOM 2645 O O . ASP A 1 326 ? -4.177 -15.540 -25.517 1.00 48.69 326 ASP A O 1
ATOM 2649 N N . LEU A 1 327 ? -3.816 -17.028 -23.873 1.00 38.62 327 LEU A N 1
ATOM 2650 C CA . LEU A 1 327 ? -3.534 -18.160 -24.761 1.00 38.62 327 LEU A CA 1
ATOM 2651 C C . LEU A 1 327 ? -4.734 -18.526 -25.653 1.00 38.62 327 LEU A C 1
ATOM 2653 O O . LEU A 1 327 ? -4.565 -19.246 -26.641 1.00 38.62 327 LEU A O 1
ATOM 2657 N N . GLU A 1 328 ? -5.942 -18.075 -25.304 1.00 42.22 328 GLU A N 1
ATOM 2658 C CA . GLU A 1 328 ? -7.162 -18.295 -26.072 1.00 42.22 328 GLU A CA 1
ATOM 2659 C C . GLU A 1 328 ? -7.482 -17.131 -27.022 1.00 42.22 328 GLU A C 1
ATOM 2661 O O . GLU A 1 328 ? -7.993 -17.387 -28.119 1.00 42.22 328 GLU A O 1
ATOM 2666 N N . THR A 1 329 ? -7.190 -15.879 -26.642 1.00 44.22 329 THR A N 1
ATOM 2667 C CA . THR A 1 329 ? -7.562 -14.689 -27.435 1.00 44.22 329 THR A CA 1
ATOM 2668 C C . THR A 1 329 ? -6.417 -14.031 -28.203 1.00 44.22 329 THR A C 1
ATOM 2670 O O . THR A 1 329 ? -6.696 -13.273 -29.131 1.00 44.22 329 THR A O 1
ATOM 2673 N N . ASP A 1 330 ? -5.156 -14.339 -27.887 1.00 44.66 330 ASP A N 1
ATOM 2674 C CA . ASP A 1 330 ? -3.962 -13.682 -28.444 1.00 44.66 330 ASP A CA 1
ATOM 2675 C C . ASP A 1 330 ? -3.923 -12.156 -28.170 1.00 44.66 330 ASP A C 1
ATOM 2677 O O . ASP A 1 330 ? -3.182 -11.412 -28.815 1.00 44.66 330 ASP A O 1
ATOM 2681 N N . GLU A 1 331 ? -4.720 -11.664 -27.213 1.00 48.47 331 GLU A N 1
ATOM 2682 C CA . GLU A 1 331 ? -4.779 -10.258 -26.787 1.00 48.47 331 GLU A CA 1
ATOM 2683 C C . GLU A 1 331 ? -3.988 -10.042 -25.491 1.00 48.47 331 GLU A C 1
ATOM 2685 O O . GLU A 1 331 ? -3.851 -10.954 -24.675 1.00 48.47 331 GLU A O 1
ATOM 2690 N N . VAL A 1 332 ? -3.471 -8.822 -25.302 1.00 55.00 332 VAL A N 1
ATOM 2691 C CA . VAL A 1 332 ? -2.830 -8.397 -24.047 1.00 55.00 332 VAL A CA 1
ATOM 2692 C C . VAL A 1 332 ? -3.799 -8.613 -22.882 1.00 55.00 332 VAL A C 1
ATOM 2694 O O . VAL A 1 332 ? -4.985 -8.313 -23.002 1.00 55.00 332 VAL A O 1
ATOM 2697 N N . ILE A 1 333 ? -3.296 -9.146 -21.765 1.00 60.53 333 ILE A N 1
ATOM 2698 C CA . ILE A 1 333 ? -4.108 -9.477 -20.584 1.00 60.53 333 ILE A CA 1
ATOM 2699 C C . ILE A 1 333 ? -4.946 -8.247 -20.165 1.00 60.53 333 ILE A C 1
ATOM 2701 O O . ILE A 1 333 ? -4.351 -7.200 -19.892 1.00 60.53 333 ILE A O 1
ATOM 2705 N N . PRO A 1 334 ? -6.286 -8.361 -20.039 1.00 62.75 334 PRO A N 1
ATOM 2706 C CA . PRO A 1 334 ? -7.180 -7.246 -19.690 1.00 62.75 334 PRO A CA 1
ATOM 2707 C C . PRO A 1 334 ? -6.743 -6.456 -18.448 1.00 62.75 334 PRO A C 1
ATOM 2709 O O . PRO A 1 334 ? -6.820 -5.231 -18.415 1.00 62.75 334 PRO A O 1
ATOM 2712 N N . HIS A 1 335 ? -6.152 -7.150 -17.472 1.00 70.56 335 HIS A N 1
ATOM 2713 C CA . HIS A 1 335 ? -5.653 -6.567 -16.229 1.00 70.56 335 HIS A CA 1
ATOM 2714 C C . HIS A 1 335 ? -4.582 -5.482 -16.407 1.00 70.56 335 HIS A C 1
ATOM 2716 O O . HIS A 1 335 ? -4.424 -4.663 -15.504 1.00 70.56 335 HIS A O 1
ATOM 2722 N N . LEU A 1 336 ? -3.833 -5.450 -17.520 1.00 74.44 336 LEU A N 1
ATOM 2723 C CA . LEU A 1 336 ? -2.905 -4.343 -17.785 1.00 74.44 336 LEU A CA 1
ATOM 2724 C C . LEU A 1 336 ? -3.672 -3.049 -18.049 1.00 74.44 336 LEU A C 1
ATOM 2726 O O . LEU A 1 336 ? -3.314 -2.017 -17.488 1.00 74.44 336 LEU A O 1
ATOM 2730 N N . ASP A 1 337 ? -4.705 -3.097 -18.886 1.00 77.75 337 ASP A N 1
ATOM 2731 C CA . ASP A 1 337 ? -5.488 -1.911 -19.222 1.00 77.75 337 ASP A CA 1
ATOM 2732 C C . ASP A 1 337 ? -6.225 -1.388 -17.989 1.00 77.75 337 ASP A C 1
ATOM 2734 O O . ASP A 1 337 ? -6.077 -0.213 -17.648 1.00 77.75 337 ASP A O 1
ATOM 2738 N N . ASP A 1 338 ? -6.881 -2.281 -17.245 1.00 85.50 338 ASP A N 1
ATOM 2739 C CA . ASP A 1 338 ? -7.567 -1.923 -16.003 1.00 85.50 338 ASP A CA 1
ATOM 2740 C C . ASP A 1 338 ? -6.580 -1.329 -14.984 1.00 85.50 338 ASP A C 1
ATOM 2742 O O . ASP A 1 338 ? -6.830 -0.277 -14.389 1.00 85.50 338 ASP A O 1
ATOM 2746 N N . PHE A 1 339 ? -5.399 -1.939 -14.819 1.00 87.31 339 PHE A N 1
ATOM 2747 C CA . PHE A 1 339 ? -4.383 -1.423 -13.902 1.00 87.31 339 PHE A CA 1
ATOM 2748 C C . PHE A 1 339 ? -3.848 -0.057 -14.330 1.00 87.31 339 PHE A C 1
ATOM 2750 O O . PHE A 1 339 ? -3.571 0.790 -13.479 1.00 87.31 339 PHE A O 1
ATOM 2757 N N . LEU A 1 340 ? -3.688 0.186 -15.629 1.00 83.06 340 LEU A N 1
ATOM 2758 C CA . LEU A 1 340 ? -3.231 1.478 -16.124 1.00 83.06 340 LEU A CA 1
ATOM 2759 C C . LEU A 1 340 ? -4.263 2.581 -15.877 1.00 83.06 340 LEU A C 1
ATOM 2761 O O . LEU A 1 340 ? -3.856 3.698 -15.545 1.00 83.06 340 LEU A O 1
ATOM 2765 N N . ASP A 1 341 ? -5.554 2.267 -15.954 1.00 83.81 341 ASP A N 1
ATOM 2766 C CA . ASP A 1 341 ? -6.626 3.196 -15.592 1.00 83.81 341 ASP A CA 1
ATOM 2767 C C . ASP A 1 341 ? -6.614 3.492 -14.084 1.00 83.81 341 ASP A C 1
ATOM 2769 O O . ASP A 1 341 ? -6.642 4.658 -13.676 1.00 83.81 341 ASP A O 1
ATOM 2773 N N . HIS A 1 342 ? -6.447 2.463 -13.242 1.00 84.88 342 HIS A N 1
ATOM 2774 C CA . HIS A 1 342 ? -6.219 2.626 -11.796 1.00 84.88 342 HIS A CA 1
ATOM 2775 C C . HIS A 1 342 ? -5.007 3.503 -11.503 1.00 84.88 342 HIS A C 1
ATOM 2777 O O . HIS A 1 342 ? -5.084 4.444 -10.712 1.00 84.88 342 HIS A O 1
ATOM 2783 N N . ARG A 1 343 ? -3.887 3.244 -12.180 1.00 85.12 343 ARG A N 1
ATOM 2784 C CA . ARG A 1 343 ? -2.657 4.027 -12.067 1.00 85.12 343 ARG A CA 1
ATOM 2785 C C . ARG A 1 343 ? -2.904 5.491 -12.434 1.00 85.12 343 ARG A C 1
ATOM 2787 O O . ARG A 1 343 ? -2.421 6.378 -11.732 1.00 85.12 343 ARG A O 1
ATOM 2794 N N . ASP A 1 344 ? -3.620 5.758 -13.524 1.00 76.94 344 ASP A N 1
ATOM 2795 C CA . ASP A 1 344 ? -3.925 7.121 -13.961 1.00 76.94 344 ASP A CA 1
ATOM 2796 C C . ASP A 1 344 ? -4.805 7.855 -12.943 1.00 76.94 344 ASP A C 1
ATOM 2798 O O . ASP A 1 344 ? -4.478 8.974 -12.542 1.00 76.94 344 ASP A O 1
ATOM 2802 N N . HIS A 1 345 ? -5.849 7.195 -12.439 1.00 70.88 345 HIS A N 1
ATOM 2803 C CA . HIS A 1 345 ? -6.721 7.734 -11.397 1.00 70.88 345 HIS A CA 1
ATOM 2804 C C . HIS A 1 345 ? -5.945 8.064 -10.118 1.00 70.88 345 HIS A C 1
ATOM 2806 O O . HIS A 1 345 ? -6.058 9.182 -9.607 1.00 70.88 345 HIS A O 1
ATOM 2812 N N . ILE A 1 346 ? -5.089 7.144 -9.659 1.00 73.12 346 ILE A N 1
ATOM 2813 C CA . ILE A 1 346 ? -4.237 7.325 -8.476 1.00 73.12 346 ILE A CA 1
ATOM 2814 C C . ILE A 1 346 ? -3.308 8.532 -8.644 1.00 73.12 346 ILE A C 1
ATOM 2816 O O . ILE A 1 346 ? -3.221 9.379 -7.753 1.00 73.12 346 ILE A O 1
ATOM 2820 N N . MET A 1 347 ? -2.627 8.638 -9.788 1.00 66.44 347 MET A N 1
ATOM 2821 C CA . MET A 1 347 ? -1.649 9.704 -10.031 1.00 66.44 347 MET A CA 1
ATOM 2822 C C . MET A 1 347 ? -2.293 11.079 -10.230 1.00 66.44 347 MET A C 1
ATOM 2824 O O . MET A 1 347 ? -1.649 12.094 -9.963 1.00 66.44 347 MET A O 1
ATOM 2828 N N . HIS A 1 348 ? -3.555 11.125 -10.659 1.00 65.06 348 HIS A N 1
ATOM 2829 C CA . HIS A 1 348 ? -4.315 12.364 -10.829 1.00 65.06 348 HIS A CA 1
ATOM 2830 C C . HIS A 1 348 ? -5.272 12.665 -9.667 1.00 65.06 348 HIS A C 1
ATOM 2832 O O . HIS A 1 348 ? -5.956 13.691 -9.692 1.00 65.06 348 HIS A O 1
ATOM 2838 N N . GLY A 1 349 ? -5.307 11.818 -8.634 1.00 51.19 349 GLY A N 1
ATOM 2839 C CA . GLY A 1 349 ? -6.120 12.044 -7.443 1.00 51.19 349 GLY A CA 1
ATOM 2840 C C . GLY A 1 349 ? -7.624 11.944 -7.692 1.00 51.19 349 GLY A C 1
ATOM 2841 O O . GLY A 1 349 ? -8.391 12.730 -7.129 1.00 51.19 349 GLY A O 1
ATOM 2842 N N . HIS A 1 350 ? -8.052 11.028 -8.565 1.00 56.81 350 HIS A N 1
ATOM 2843 C CA . HIS A 1 350 ? -9.468 10.818 -8.862 1.00 56.81 350 HIS A CA 1
ATOM 2844 C C . HIS A 1 350 ? -10.220 10.308 -7.622 1.00 56.81 350 HIS A C 1
ATOM 2846 O O . HIS A 1 350 ? -9.647 9.602 -6.791 1.00 56.81 350 HIS A O 1
ATOM 2852 N N . LEU A 1 351 ? -11.512 10.636 -7.493 1.00 56.06 351 LEU A N 1
ATOM 2853 C CA . LEU A 1 351 ? -12.330 10.225 -6.337 1.00 56.06 351 LEU A CA 1
ATOM 2854 C C . LEU A 1 351 ? -12.483 8.704 -6.218 1.00 56.06 351 LEU A C 1
ATOM 2856 O O . LEU A 1 351 ? -12.631 8.196 -5.112 1.00 56.06 351 LEU A O 1
ATOM 2860 N N . ASP A 1 352 ? -12.385 8.015 -7.348 1.00 62.88 352 ASP A N 1
ATOM 2861 C CA . ASP A 1 352 ? -12.500 6.559 -7.466 1.00 62.88 352 ASP A CA 1
ATOM 2862 C C . ASP A 1 352 ? -11.119 5.880 -7.407 1.00 62.88 352 ASP A C 1
ATOM 2864 O O . ASP A 1 352 ? -10.901 4.832 -8.002 1.00 62.88 352 ASP A O 1
ATOM 2868 N N . SER A 1 353 ? -10.141 6.514 -6.749 1.00 70.62 353 SER A N 1
ATOM 2869 C CA . SER A 1 353 ? -8.820 5.916 -6.528 1.00 70.62 353 SER A CA 1
ATOM 2870 C C . SER A 1 353 ? -8.841 5.044 -5.280 1.00 70.62 353 SER A C 1
ATOM 2872 O O . SER A 1 353 ? -9.158 5.521 -4.185 1.00 70.62 353 SER A O 1
ATOM 2874 N N . PHE A 1 354 ? -8.433 3.789 -5.428 1.00 73.69 354 PHE A N 1
ATOM 2875 C CA . PHE A 1 354 ? -8.361 2.829 -4.333 1.00 73.69 354 PHE A CA 1
ATOM 2876 C C . PHE A 1 354 ? -6.910 2.574 -3.914 1.00 73.69 354 PHE A C 1
ATOM 2878 O O . PHE A 1 354 ? -5.988 2.580 -4.726 1.00 73.69 354 PHE A O 1
ATOM 2885 N N . PHE A 1 355 ? -6.713 2.376 -2.610 1.00 79.19 355 PHE A N 1
ATOM 2886 C CA . PHE A 1 355 ? -5.408 2.136 -1.985 1.00 79.19 355 PHE A CA 1
ATOM 2887 C C . PHE A 1 355 ? -5.511 0.964 -1.007 1.00 79.19 355 PHE A C 1
ATOM 2889 O O . PHE A 1 355 ? -5.254 1.099 0.190 1.00 79.19 355 PHE A O 1
ATOM 2896 N N . ASP A 1 356 ? -5.974 -0.170 -1.515 1.00 82.81 356 ASP A N 1
ATOM 2897 C CA . ASP A 1 356 ? -6.103 -1.415 -0.767 1.00 82.81 356 ASP A CA 1
ATOM 2898 C C . ASP A 1 356 ? -4.985 -2.407 -1.127 1.00 82.81 356 ASP A C 1
ATOM 2900 O O . ASP A 1 356 ? -4.101 -2.138 -1.947 1.00 82.81 356 ASP A O 1
ATOM 2904 N N . GLU A 1 357 ? -5.007 -3.561 -0.463 1.00 88.75 357 GLU A N 1
ATOM 2905 C CA . GLU A 1 357 ? -4.015 -4.610 -0.669 1.00 88.75 357 GLU A CA 1
ATOM 2906 C C . GLU A 1 357 ? -4.025 -5.155 -2.100 1.00 88.75 357 GLU A C 1
ATOM 2908 O O . GLU A 1 357 ? -2.955 -5.452 -2.631 1.00 88.75 357 GLU A O 1
ATOM 2913 N N . ASN A 1 358 ? -5.191 -5.276 -2.739 1.00 90.38 358 ASN A N 1
ATOM 2914 C CA . ASN A 1 358 ? -5.303 -5.813 -4.090 1.00 90.38 358 ASN A CA 1
ATOM 2915 C C . ASN A 1 358 ? -4.622 -4.864 -5.079 1.00 90.38 358 ASN A C 1
ATOM 2917 O O . ASN A 1 358 ? -3.712 -5.293 -5.788 1.00 90.38 358 ASN A O 1
ATOM 2921 N N . ILE A 1 359 ? -4.960 -3.569 -5.051 1.00 91.19 359 ILE A N 1
ATOM 2922 C CA . ILE A 1 359 ? -4.313 -2.559 -5.907 1.00 91.19 359 ILE A CA 1
ATOM 2923 C C . ILE A 1 359 ? -2.803 -2.523 -5.664 1.00 91.19 359 ILE A C 1
ATOM 2925 O O . ILE A 1 359 ? -2.019 -2.510 -6.614 1.00 91.19 359 ILE A O 1
ATOM 2929 N N . ALA A 1 360 ? -2.366 -2.574 -4.403 1.00 90.31 360 ALA A N 1
ATOM 2930 C CA . ALA A 1 360 ? -0.943 -2.579 -4.083 1.00 90.31 360 ALA A CA 1
ATOM 2931 C C . ALA A 1 360 ? -0.232 -3.861 -4.547 1.00 90.31 360 ALA A C 1
ATOM 2933 O O . ALA A 1 360 ? 0.925 -3.797 -4.967 1.00 90.31 360 ALA A O 1
ATOM 2934 N N . THR A 1 361 ? -0.908 -5.013 -4.506 1.00 92.50 361 THR A N 1
ATOM 2935 C CA . THR A 1 361 ? -0.369 -6.289 -4.998 1.00 92.50 361 THR A CA 1
ATOM 2936 C C . THR A 1 361 ? -0.229 -6.266 -6.513 1.00 92.50 361 THR A C 1
ATOM 2938 O O . THR A 1 361 ? 0.806 -6.663 -7.045 1.00 92.50 361 THR A O 1
ATOM 2941 N N . ILE A 1 362 ? -1.244 -5.763 -7.213 1.00 92.50 362 ILE A N 1
ATOM 2942 C CA . ILE A 1 362 ? -1.234 -5.630 -8.669 1.00 92.50 362 ILE A CA 1
ATOM 2943 C C . ILE A 1 362 ? -0.135 -4.638 -9.079 1.00 92.50 362 ILE A C 1
ATOM 2945 O O . ILE A 1 362 ? 0.695 -4.960 -9.927 1.00 92.50 362 ILE A O 1
ATOM 2949 N N . ALA A 1 363 ? -0.015 -3.497 -8.391 1.00 93.62 363 ALA A N 1
ATOM 2950 C CA . ALA A 1 363 ? 1.072 -2.541 -8.607 1.00 93.62 363 ALA A CA 1
ATOM 2951 C C . ALA A 1 363 ? 2.465 -3.139 -8.350 1.00 93.62 363 ALA A C 1
ATOM 2953 O O . ALA A 1 363 ? 3.415 -2.826 -9.069 1.00 93.62 363 ALA A O 1
ATOM 2954 N N . LEU A 1 364 ? 2.605 -4.005 -7.345 1.00 94.25 364 LEU A N 1
ATOM 2955 C CA . LEU A 1 364 ? 3.844 -4.730 -7.068 1.00 94.25 364 LEU A CA 1
ATOM 2956 C C . LEU A 1 364 ? 4.196 -5.701 -8.203 1.00 94.25 364 LEU A C 1
ATOM 2958 O O . LEU A 1 364 ? 5.336 -5.709 -8.665 1.00 94.25 364 LEU A O 1
ATOM 2962 N N . LEU A 1 365 ? 3.232 -6.497 -8.668 1.00 90.25 365 LEU A N 1
ATOM 2963 C CA . LEU A 1 365 ? 3.432 -7.422 -9.785 1.00 90.25 365 LEU A CA 1
ATOM 2964 C C . LEU A 1 365 ? 3.807 -6.670 -11.067 1.00 90.25 365 LEU A C 1
ATOM 2966 O O . LEU A 1 365 ? 4.796 -7.027 -11.704 1.00 90.25 365 LEU A O 1
ATOM 2970 N N . PHE A 1 366 ? 3.107 -5.577 -11.386 1.00 90.38 366 PHE A N 1
ATOM 2971 C CA . PHE A 1 366 ? 3.437 -4.727 -12.533 1.00 90.38 366 PHE A CA 1
ATOM 2972 C C . PHE A 1 366 ? 4.793 -4.035 -12.403 1.00 90.38 366 PHE A C 1
ATOM 2974 O O . PHE A 1 366 ? 5.490 -3.859 -13.403 1.00 90.38 366 PHE A O 1
ATOM 2981 N N . LEU A 1 367 ? 5.217 -3.673 -11.190 1.00 91.12 36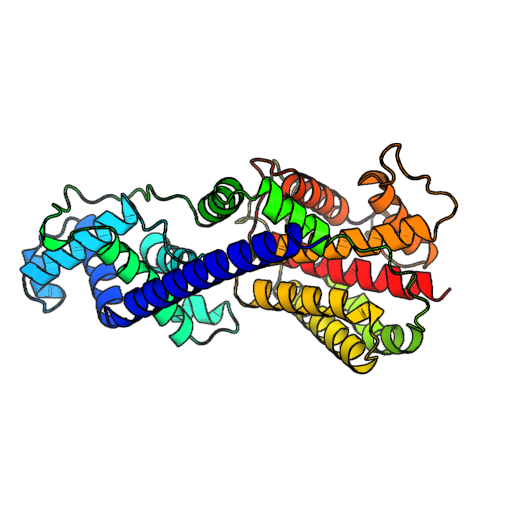7 LEU A N 1
ATOM 2982 C CA . LEU A 1 367 ? 6.570 -3.171 -10.962 1.00 91.12 367 LEU A CA 1
ATOM 2983 C C . LEU A 1 367 ? 7.616 -4.228 -11.311 1.00 91.12 367 LEU A C 1
ATOM 2985 O O . LEU A 1 367 ? 8.547 -3.934 -12.055 1.00 91.12 367 LEU A O 1
ATOM 2989 N N . VAL A 1 368 ? 7.468 -5.441 -10.782 1.00 86.81 368 VAL A N 1
ATOM 2990 C CA . VAL A 1 368 ? 8.409 -6.535 -11.045 1.00 86.81 368 VAL A CA 1
ATOM 2991 C C . VAL A 1 368 ? 8.437 -6.877 -12.534 1.00 86.81 368 VAL A C 1
ATOM 2993 O O . VAL A 1 368 ? 9.509 -7.001 -13.116 1.00 86.81 368 VAL A O 1
ATOM 2996 N N . PHE A 1 369 ? 7.273 -6.931 -13.171 1.00 84.56 369 PHE A N 1
ATOM 2997 C CA . PHE A 1 369 ? 7.142 -7.088 -14.615 1.00 84.56 369 PHE A CA 1
ATOM 2998 C C . PHE A 1 369 ? 7.887 -5.997 -15.406 1.00 84.56 369 PHE A C 1
ATOM 3000 O O . PHE A 1 369 ? 8.681 -6.283 -16.305 1.00 84.56 369 PHE A O 1
ATOM 3007 N N . THR A 1 370 ? 7.674 -4.730 -15.042 1.00 85.62 370 THR A N 1
ATOM 3008 C CA . THR A 1 370 ? 8.326 -3.589 -15.696 1.00 85.62 370 THR A CA 1
ATOM 3009 C C . THR A 1 370 ? 9.840 -3.665 -15.516 1.00 85.62 370 THR A C 1
ATOM 3011 O O . THR A 1 370 ? 10.584 -3.403 -16.456 1.00 85.62 370 THR A O 1
ATOM 3014 N N . LEU A 1 371 ? 10.309 -4.057 -14.327 1.00 83.19 371 LEU A N 1
ATOM 3015 C CA . LEU A 1 371 ? 11.727 -4.273 -14.049 1.00 83.19 371 LEU A CA 1
ATOM 3016 C C . LEU A 1 371 ? 12.329 -5.307 -14.999 1.00 83.19 371 LEU A C 1
ATOM 3018 O O . LEU A 1 371 ? 13.315 -4.994 -15.658 1.00 83.19 371 LEU A O 1
ATOM 3022 N N . PHE A 1 372 ? 11.724 -6.491 -15.110 1.00 77.44 372 PHE A N 1
ATOM 3023 C CA . P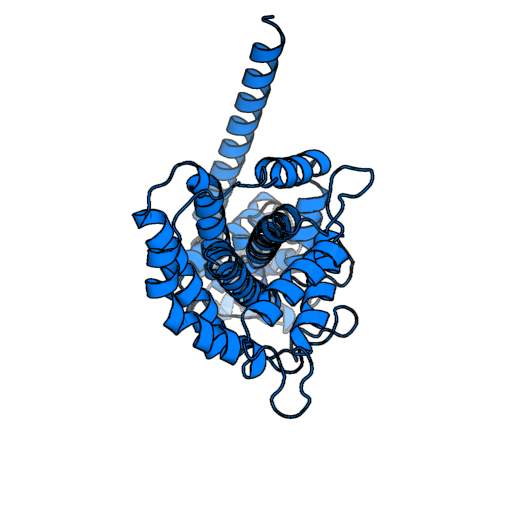HE A 1 372 ? 12.186 -7.533 -16.031 1.00 77.44 372 PHE A CA 1
ATOM 3024 C C . PHE A 1 372 ? 12.289 -7.027 -17.464 1.00 77.44 372 PHE A C 1
ATOM 3026 O O . PHE A 1 372 ? 13.360 -7.101 -18.065 1.00 77.44 372 PHE A O 1
ATOM 3033 N N . THR A 1 373 ? 11.209 -6.416 -17.951 1.00 79.25 373 THR A N 1
ATOM 3034 C CA . THR A 1 373 ? 11.135 -5.901 -19.321 1.00 79.25 373 THR A CA 1
ATOM 3035 C C . THR A 1 373 ? 12.235 -4.878 -19.591 1.00 79.25 373 THR A C 1
ATOM 3037 O O . THR A 1 373 ? 12.914 -4.950 -20.612 1.00 79.25 373 THR A O 1
ATOM 3040 N N . VAL A 1 374 ? 12.460 -3.934 -18.667 1.00 77.38 374 VAL A N 1
ATOM 3041 C CA . VAL A 1 374 ? 13.525 -2.936 -18.829 1.00 77.38 374 VAL A CA 1
ATOM 3042 C C . VAL A 1 374 ? 14.894 -3.585 -18.860 1.00 77.38 374 VAL A C 1
ATOM 3044 O O . VAL A 1 374 ? 15.700 -3.207 -19.702 1.00 77.38 374 VAL A O 1
ATOM 3047 N N . LEU A 1 375 ? 15.181 -4.518 -17.959 1.00 74.44 375 LEU A N 1
ATOM 3048 C CA . LEU A 1 375 ? 16.511 -5.110 -17.835 1.00 74.44 375 LEU A CA 1
ATOM 3049 C C . LEU A 1 375 ? 16.874 -5.956 -19.045 1.00 74.44 375 LEU A C 1
ATOM 3051 O O . LEU A 1 375 ? 17.993 -5.856 -19.541 1.00 74.44 375 LEU A O 1
ATOM 3055 N N . GLU A 1 376 ? 15.935 -6.774 -19.504 1.00 72.38 376 GLU A N 1
ATOM 3056 C CA . GLU A 1 376 ? 16.153 -7.695 -20.609 1.00 72.38 376 GLU A CA 1
ATOM 3057 C C . GLU A 1 376 ? 16.260 -6.976 -21.940 1.00 72.38 376 GLU A C 1
ATOM 3059 O O . GLU A 1 376 ? 17.279 -7.106 -22.613 1.00 72.38 376 GLU A O 1
ATOM 3064 N N . TRP A 1 377 ? 15.296 -6.109 -22.244 1.00 77.44 377 TRP A N 1
ATOM 3065 C CA . TRP A 1 377 ? 15.340 -5.295 -23.453 1.00 77.44 377 TRP A CA 1
ATOM 3066 C C . TRP A 1 377 ? 16.565 -4.364 -23.478 1.00 77.44 377 TRP A C 1
ATOM 3068 O O . TRP A 1 377 ? 17.068 -4.001 -24.532 1.00 77.44 377 TRP A O 1
ATOM 3078 N N . SER A 1 378 ? 17.087 -3.979 -22.308 1.00 66.69 378 SER A N 1
ATOM 3079 C CA . SER A 1 378 ? 18.305 -3.168 -22.197 1.00 66.69 378 SER A CA 1
ATOM 3080 C C . SER A 1 378 ? 19.613 -3.923 -22.454 1.00 66.69 378 SER A C 1
ATOM 3082 O O . SER A 1 378 ? 20.646 -3.256 -22.542 1.00 66.69 378 SER A O 1
ATOM 3084 N N . ASN A 1 379 ? 19.584 -5.257 -22.510 1.00 63.59 379 ASN A N 1
ATOM 3085 C CA . ASN A 1 379 ? 20.749 -6.120 -22.733 1.00 63.59 379 ASN A CA 1
ATOM 3086 C C . ASN A 1 379 ? 20.831 -6.700 -24.156 1.00 63.59 379 ASN A C 1
ATOM 3088 O O . ASN A 1 379 ? 21.829 -7.360 -24.468 1.00 63.59 379 ASN A O 1
ATOM 3092 N N . GLU A 1 380 ? 19.814 -6.478 -24.990 1.00 53.22 380 GLU A N 1
ATOM 3093 C CA . GLU A 1 380 ? 19.856 -6.721 -26.441 1.00 53.22 380 GLU A CA 1
ATOM 3094 C C . GLU A 1 380 ? 20.541 -5.566 -27.184 1.00 53.22 380 GLU A C 1
ATOM 3096 O O . GLU A 1 380 ? 21.304 -5.860 -28.141 1.00 53.22 380 GLU A O 1
#

Foldseek 3Di:
DPVVVVVVVVVVVVVVVVVVVLVVLLVQLLPVDALVLLVLLLQLLVCQLVVDDLVVSCVVSVHDSLSSQLSNLLLLCCQAPFFLSADLLLQQLLCCVRQVVDDLVRVVVPFVDDSVVSSSSVSSRSSSSVVVDPSSPDHSPHRDNHRPDDRSVRSVVVVCVPPPNVVVVVVVCVLLVQPQPPCPDQCVVVCVQQVVLLVLLLCQLFPQWPPLAALVPDDPVRIGGDPSLLCSLLVSLVSSLVVLVVSVDPSCVSVSVLSVQLSVCLNSFVLLSNLVSLLSSLLSLLQNLLVVPPVRDADPVRHGDLVSSVVSLVVLCVVVVDPCADPVGRDHRVLVVRLSSLSVCSVVVNPSRDRGSSNSSSSSSVSSNSVSSSSVSVND